Protein AF-0000000069215147 (afdb_homodimer)

Sequence (734 aa):
MSIIIPIVIAFDNHYAIPAGVSLYSMLACAKTKHHDKKLFYKIHCLVDNLSLENQRKLKETLAPFSAFASVDFLDISTPNLYTPSVEPSTIDKIHEAFLQLNIYAKTRFSKMVMCRLFLASLFPQYDKIIMFDADTLFLNDVSESFFIPLDSYYFGAAKDFASDKSPKHFQIAREKDPRQAFSLYEHYLNESDMQIIYESNYNAGFLVVNLKLWRADHLEERLLNLTHQKGQCVFYPEQDLLTLACYQKVLILPYIYNTHPFMANQKRFIPDKKEIVMLHFYFVGKPWVSPTALYSKEWHETLLKTPFYTEYSVKFLKQMTECLSLKDKQKTFEFLAPLLNPKTLLEYVFFRLNRIFKRLKEKFFNSMSIIIPIVIAFDNHYAIPAGVSLYSMLACAKTKHHDKKLFYKIHCLVDNLSLENQRKLKETLAPFSAFASVDFLDISTPNLYTPSVEPSTIDKIHEAFLQLNIYAKTRFSKMVMCRLFLASLFPQYDKIIMFDADTLFLNDVSESFFIPLDSYYFGAAKDFASDKSPKHFQIAREKDPRQAFSLYEHYLNESDMQIIYESNYNAGFLVVNLKLWRADHLEERLLNLTHQKGQCVFYPEQDLLTLACYQKVLILPYIYNTHPFMANQKRFIPDKKEIVMLHFYFVGKPWVSPTALYSKEWHETLLKTPFYTEYSVKFLKQMTECLSLKDKQKTFEFLAPLLNPKTLLEYVFFRLNRIFKRLKEKFFNS

Radius of gyration: 33.5 Å; Cα contacts (8 Å, |Δi|>4): 1150; chains: 2; bounding box: 56×97×84 Å

Solvent-accessible surface area (backbone atoms only — not comparable to full-atom values): 39046 Å² total; per-residue (Å²): 122,67,47,75,45,42,34,37,36,51,45,41,54,91,36,46,63,46,31,43,34,18,53,42,31,34,58,74,35,38,67,55,54,59,90,92,29,42,38,30,37,42,35,38,36,39,25,40,72,56,46,70,67,56,52,50,41,44,51,59,42,47,49,89,42,54,90,42,38,50,78,48,79,46,70,63,60,68,59,78,74,74,62,78,62,86,68,76,48,70,56,41,49,33,51,53,50,47,67,37,38,27,68,61,36,57,71,76,41,61,65,60,56,40,47,72,61,42,49,43,75,76,39,70,90,44,51,52,40,35,38,39,52,32,56,31,42,33,70,28,51,58,62,67,61,73,70,54,86,49,90,82,24,52,32,31,30,16,59,47,86,79,75,65,92,40,54,68,58,42,48,49,64,69,42,46,59,48,31,71,74,64,66,55,81,81,45,67,64,53,69,68,58,44,46,50,43,58,76,48,42,52,36,72,51,29,33,39,35,28,27,48,55,33,59,76,63,47,40,47,60,52,46,51,52,47,29,70,74,42,21,50,34,38,78,52,53,53,44,49,50,47,40,66,73,37,62,94,25,58,40,78,41,64,40,34,57,48,26,37,66,85,38,50,83,33,55,91,62,29,78,51,62,89,63,33,20,21,39,31,43,66,90,70,50,34,40,92,79,32,59,43,22,75,65,16,41,61,50,50,60,49,32,62,74,31,75,59,30,57,68,49,18,47,52,47,45,55,50,50,30,58,40,47,54,52,82,48,50,67,54,22,47,61,60,42,40,76,55,48,36,73,68,50,40,53,52,46,50,50,52,54,48,51,54,49,48,51,52,51,52,51,48,58,67,72,93,122,67,45,75,46,41,34,36,36,50,46,41,56,91,38,46,64,47,31,44,34,18,53,41,31,34,58,75,35,39,66,56,56,59,90,92,30,42,37,30,37,43,34,37,36,39,27,42,72,56,48,70,67,55,51,51,42,45,51,60,42,47,50,88,43,52,90,43,37,47,79,45,80,45,71,61,60,68,60,77,74,75,62,79,61,88,68,74,48,69,55,42,50,32,51,53,49,48,67,37,38,27,70,61,37,58,68,76,42,62,65,61,55,41,48,72,61,41,51,44,73,76,38,70,89,44,50,53,39,36,36,40,53,32,57,30,41,34,70,28,51,58,61,67,62,74,69,53,86,50,92,83,24,51,31,32,30,15,58,47,86,79,74,66,94,38,56,67,55,41,49,49,66,69,42,47,61,51,31,72,75,64,67,57,83,82,46,67,64,53,69,68,57,44,45,50,43,58,77,47,40,52,36,71,50,26,34,39,35,27,28,48,55,34,60,77,64,46,41,47,60,53,45,52,52,46,30,70,74,42,22,52,34,39,78,50,53,53,46,50,50,50,40,66,74,38,64,94,25,58,40,79,41,65,38,34,59,47,26,38,66,84,37,50,83,32,54,92,61,28,76,50,62,88,63,34,20,22,38,33,42,67,89,71,50,34,39,93,79,32,60,44,22,75,65,16,40,62,50,49,59,49,33,61,74,30,76,57,30,57,67,48,18,46,52,47,47,56,50,51,30,57,39,48,54,54,81,49,49,66,55,22,47,61,62,42,40,77,56,48,35,73,68,49,42,52,53,46,52,50,52,54,49,51,52,50,49,51,52,50,50,50,47,58,67,71,93

Foldseek 3Di:
DAAEAEEEEEDEQVLLLLLLLAVLQQLVQADQDDPHHGYAYEYEYEYAPHDPVSVVQSCQSCVVVVVRYDYDYDHLHDQPVPDPPPDGAPSRLLVVLLVLAAPLQVVVDDSRLSVLLCVCRVCVPDQKHKYAYSLKGFLHHPVVVLPPDQPQAQKEFAADPDQDPDLVRVQCVLCVVVCVVPVLPPQADDPVLSVLCNVRRTDVRIMIGRSNVCVVVVLSVVLSVVSNVRNHHDNSNNRSSCSSSRRPRYHHDQCLREPELVCLPPCVRPVDNSSRGMYGPPDDFRLLVQVLGRCVVVSLVSSCSTPCNVVSVVVVVVVVCVLCVCPPVVSVCVNCDVNCDPVNVVVVVVVVVVVVVVVVVVVVVVD/DEAEAEEEEEDEQVLLLLLLLAVLQQLVFADQDDVHHGYAYEYEYEYAPHDPVSVVQSCQSCVVVVVRYDYDYDHLHDQPVPDPPPDGALSRLLVVLLVLAAPLQVVVDDSRLSVLLCVCRVCVPDQKHKYAYSLKGFLHHPVVVLPPDQPQAQKEFAADPDQDPDLVRVQCVLCVVVCVVPVLPPQADDPVLSVLCNVRRTDVRIMIGRSNVCVVVVLSVVLSVVSNVRNHHDNSNNRSSCSSSRRPRYHHDQCLREPELVCLPPCVRPVDNSSRGMYGPPDDFRLLVQVLGRCVVVSLVSSCSTPCNVVSVVVVVVVVCVLCVCPPVVSVCVNCDVNCDPVNVVVVVVVVVVVVVVVVVVVVVVD

Nearest PDB structures (foldseek):
  6u4b-assembly1_A  TM=7.686E-01  e=2.993E-20  Klebsiella pneumoniae
  1ga8-assembly1_A  TM=7.598E-01  e=2.939E-15  Neisseria meningitidis
  1ss9-assembly1_A  TM=7.670E-01  e=1.634E-14  Neisseria meningitidis
  4wnh-assembly1_A  TM=6.311E-01  e=9.476E-13  Mus musculus
  6trt-assembly1_A  TM=6.792E-01  e=7.315E-11  Thermochaetoides thermophila DSM 1495

Organism: Helicobacter pylori (strain G27) (NCBI:txid563041)

Secondary structure (DSSP, 8-state):
-PEEEEEEEEEEGGGHHHHHHHHHHHHHH--SEETTEEEEEEEEEEEES--HHHHHHHHHHHGGGTTTEEEEEEE-SS---S---SSPPHHHHHHHHHHTS-HHHHHHS-GGGGGGGGHHHH-TT-S-EEEE-SSEEE-S--HHHHTS--TT-SEEEEEPS---SSHHHHHHHHHHHHHHHH---S----HHHHHHHHHT-EEEEEEEE-HHHHHHTTHHHHHHHHHHHHGGG-SSHHHHHHHHHTTT-EEE--GGGSB-GGGTT-TTT-S-GGG--EEE--SS--TTT-TTSTTHHHHHHHHTTSTTHHHHHHHHHHHHHHHTSSTTHHHHHHHHTTTS-HHHHHHHHHHHHHHHHHHHHHHHHH-/-PEEEEEEEEEEGGGHHHHHHHHHHHHHH--SEETTEEEEEEEEEEEES--HHHHHHHHHHHGGGTTTEEEEEEE-SS---S---SSPPHHHHHHHHHHTS-HHHHHHS-GGGGGGGGHHHH-TT-SEEEEE-SSEEE-S--HHHHTS--TT-SEEEEEPS---SSHHHHHHHHHHHHHHHH---S----HHHHHHHHHT-EEEEEEEEEHHHHHHTTHHHHHHHHHHHHGGG-SSHHHHHHHHHTTT-EEE--GGGSB-GGGTT-TTT-S-GGG--EEE--SS--TTT-TTSTTHHHHHHHHTTSTTHHHHHHHHHHHHHHHTSSTTHHHHHHHHTTTS-HHHHHHHHHHHHHHHHHHHHHHHHH-

pLDDT: mean 91.59, std 10.14, range [40.56, 98.94]

InterPro domains:
  IPR002495 Glycosyl transferase, family 8 [PF01501] (6-289)
  IPR029044 Nucleotide-diphospho-sugar transferases [G3DSA:3.90.550.10] (6-311)
  IPR029044 Nucleotide-diphospho-sugar transferases [SSF53448] (5-309)
  IPR050748 Glycosyltransferase 8 domain-containing [PTHR13778] (5-302)

Structure (mmCIF, N/CA/C/O backbone):
data_AF-0000000069215147-model_v1
#
loop_
_entity.id
_entity.type
_entity.pdbx_description
1 polymer Lipopolysaccharide1,2-glycosyltransferase
#
loop_
_atom_site.group_PDB
_atom_site.id
_atom_site.type_symbol
_atom_site.label_atom_id
_atom_site.label_alt_id
_atom_site.label_comp_id
_atom_site.label_asym_id
_atom_site.label_entity_id
_atom_site.label_seq_id
_atom_site.pdbx_PDB_ins_code
_atom_site.Cartn_x
_atom_site.Cartn_y
_atom_site.Cartn_z
_atom_site.occupancy
_atom_site.B_iso_or_equiv
_atom_site.auth_seq_id
_atom_site.auth_comp_id
_atom_site.auth_asym_id
_atom_site.auth_atom_id
_atom_site.pdbx_PDB_model_num
ATOM 1 N N . MET A 1 1 ? 28.188 -23.359 -29.453 1 74.06 1 MET A N 1
ATOM 2 C CA . MET A 1 1 ? 26.766 -23.422 -29.75 1 74.06 1 MET A CA 1
ATOM 3 C C . MET A 1 1 ? 25.938 -23.328 -28.484 1 74.06 1 MET A C 1
ATOM 5 O O . MET A 1 1 ? 26.281 -23.891 -27.453 1 74.06 1 MET A O 1
ATOM 9 N N . SER A 1 2 ? 25 -22.438 -28.344 1 89.69 2 SER A N 1
ATOM 10 C CA . SER A 1 2 ? 24.203 -22.188 -27.141 1 89.69 2 SER A CA 1
ATOM 11 C C . SER A 1 2 ? 23.094 -23.234 -27 1 89.69 2 SER A C 1
ATOM 13 O O . SER A 1 2 ? 22.578 -23.75 -28 1 89.69 2 SER A O 1
ATOM 15 N N . ILE A 1 3 ? 22.969 -23.781 -25.844 1 97.12 3 ILE A N 1
ATOM 16 C CA . ILE A 1 3 ? 21.859 -24.656 -25.531 1 97.12 3 ILE A CA 1
ATOM 17 C C . ILE A 1 3 ? 20.594 -23.828 -25.312 1 97.12 3 ILE A C 1
ATOM 19 O O . ILE A 1 3 ? 20.578 -22.875 -24.531 1 97.12 3 ILE A O 1
ATOM 23 N N . ILE A 1 4 ? 19.562 -24.203 -26.078 1 98.31 4 ILE A N 1
ATOM 24 C CA . ILE A 1 4 ? 18.281 -23.516 -25.953 1 98.31 4 ILE A CA 1
ATOM 25 C C . ILE A 1 4 ? 17.422 -24.188 -24.891 1 98.31 4 ILE A C 1
ATOM 27 O O . ILE A 1 4 ? 17.25 -25.406 -24.906 1 98.31 4 ILE A O 1
ATOM 31 N N . ILE A 1 5 ? 16.984 -23.438 -23.938 1 98.69 5 ILE A N 1
ATOM 32 C CA . ILE A 1 5 ? 16.016 -23.906 -22.938 1 98.69 5 ILE A CA 1
ATOM 33 C C . ILE A 1 5 ? 14.656 -23.281 -23.203 1 98.69 5 ILE A C 1
ATOM 35 O O . ILE A 1 5 ? 14.43 -22.094 -22.906 1 98.69 5 ILE A O 1
ATOM 39 N N . PRO A 1 6 ? 13.75 -24.047 -23.828 1 98.81 6 PRO A N 1
ATOM 40 C CA . PRO A 1 6 ? 12.406 -23.516 -24.062 1 98.81 6 PRO A CA 1
ATOM 41 C C . PRO A 1 6 ? 11.555 -23.484 -22.797 1 98.81 6 PRO A C 1
ATOM 43 O O . PRO A 1 6 ? 11.523 -24.453 -22.047 1 98.81 6 PRO A O 1
ATOM 46 N N . ILE A 1 7 ? 10.93 -22.359 -22.578 1 98.81 7 ILE A N 1
ATOM 47 C CA . ILE A 1 7 ? 10.062 -22.125 -21.422 1 98.81 7 ILE A CA 1
ATOM 48 C C . ILE A 1 7 ? 8.656 -21.766 -21.906 1 98.81 7 ILE A C 1
ATOM 50 O O . ILE A 1 7 ? 8.5 -20.953 -22.828 1 98.81 7 ILE A O 1
ATOM 54 N N . VAL A 1 8 ? 7.656 -22.375 -21.297 1 98.5 8 VAL A N 1
ATOM 55 C CA . VAL A 1 8 ? 6.281 -22.031 -21.641 1 98.5 8 VAL A CA 1
ATOM 56 C C . VAL A 1 8 ? 5.531 -21.594 -20.391 1 98.5 8 VAL A C 1
ATOM 58 O O . VAL A 1 8 ? 5.676 -22.203 -19.328 1 98.5 8 VAL A O 1
ATOM 61 N N . ILE A 1 9 ? 4.809 -20.578 -20.531 1 98 9 ILE A N 1
ATOM 62 C CA . ILE A 1 9 ? 3.924 -20.062 -19.5 1 98 9 ILE A CA 1
ATOM 63 C C . ILE A 1 9 ? 2.588 -19.656 -20.125 1 98 9 ILE A C 1
ATOM 65 O O . ILE A 1 9 ? 2.551 -19.078 -21.203 1 98 9 ILE A O 1
ATOM 69 N N . ALA A 1 10 ? 1.476 -20.062 -19.5 1 96.44 10 ALA A N 1
ATOM 70 C CA . ALA A 1 10 ? 0.139 -19.766 -20 1 96.44 10 ALA A CA 1
ATOM 71 C C . ALA A 1 10 ? -0.633 -18.875 -19.031 1 96.44 10 ALA A C 1
ATOM 73 O O . ALA A 1 10 ? -0.659 -19.141 -17.828 1 96.44 10 ALA A O 1
ATOM 74 N N . PHE A 1 11 ? -1.229 -17.812 -19.594 1 95.12 11 PHE A N 1
ATOM 75 C CA . PHE A 1 11 ? -1.973 -16.906 -18.719 1 95.12 11 PHE A CA 1
ATOM 76 C C . PHE A 1 11 ? -2.873 -15.992 -19.547 1 95.12 11 PHE A C 1
ATOM 78 O O . PHE A 1 11 ? -2.672 -15.844 -20.75 1 95.12 11 PHE A O 1
ATOM 85 N N . ASP A 1 12 ? -3.881 -15.461 -18.891 1 92.75 12 ASP A N 1
ATOM 86 C CA . ASP A 1 12 ? -4.742 -14.477 -19.531 1 92.75 12 ASP A CA 1
ATOM 87 C C . ASP A 1 12 ? -4.375 -13.062 -19.094 1 92.75 12 ASP A C 1
ATOM 89 O O . ASP A 1 12 ? -3.361 -12.852 -18.438 1 92.75 12 ASP A O 1
ATOM 93 N N . ASN A 1 13 ? -5.203 -12.125 -19.516 1 94 13 ASN A N 1
ATOM 94 C CA . ASN A 1 13 ? -4.902 -10.719 -19.297 1 94 13 ASN A CA 1
ATOM 95 C C . ASN A 1 13 ? -4.875 -10.375 -17.812 1 94 13 ASN A C 1
ATOM 97 O O . ASN A 1 13 ? -4.129 -9.492 -17.391 1 94 13 ASN A O 1
ATOM 101 N N . HIS A 1 14 ? -5.594 -11.055 -17 1 92.44 14 HIS A N 1
ATOM 102 C CA . HIS A 1 14 ? -5.711 -10.781 -15.562 1 92.44 14 HIS A CA 1
ATOM 103 C C . HIS A 1 14 ? -4.465 -11.234 -14.812 1 92.44 14 HIS A C 1
ATOM 105 O O . HIS A 1 14 ? -4.246 -10.828 -13.664 1 92.44 14 HIS A O 1
ATOM 111 N N . TYR A 1 15 ? -3.646 -12.023 -15.477 1 95.12 15 TYR A N 1
ATOM 112 C CA . TYR A 1 15 ? -2.463 -12.562 -14.82 1 95.12 15 TYR A CA 1
ATOM 113 C C . TYR A 1 15 ? -1.189 -12.008 -15.453 1 95.12 15 TYR A C 1
ATOM 115 O O . TYR A 1 15 ? -0.107 -12.57 -15.273 1 95.12 15 TYR A O 1
ATOM 123 N N . ALA A 1 16 ? -1.354 -10.914 -16.172 1 97.5 16 ALA A N 1
ATOM 124 C CA . ALA A 1 16 ? -0.185 -10.328 -16.812 1 97.5 16 ALA A CA 1
ATOM 125 C C . ALA A 1 16 ? 0.857 -9.898 -15.789 1 97.5 16 ALA A C 1
ATOM 127 O O . ALA A 1 16 ? 2.053 -10.148 -15.969 1 97.5 16 ALA A O 1
ATOM 128 N N . ILE A 1 17 ? 0.405 -9.32 -14.695 1 98.25 17 ILE A N 1
ATOM 129 C CA . ILE A 1 17 ? 1.321 -8.805 -13.688 1 98.25 17 ILE A CA 1
ATOM 130 C C . ILE A 1 17 ? 2.008 -9.969 -12.977 1 98.25 17 ILE A C 1
ATOM 132 O O . ILE A 1 17 ? 3.238 -10.039 -12.93 1 98.25 17 ILE A O 1
ATOM 136 N N . PRO A 1 18 ? 1.259 -10.969 -12.461 1 98.12 18 PRO A N 1
ATOM 137 C CA . PRO A 1 18 ? 1.933 -12.125 -11.867 1 98.12 18 PRO A CA 1
ATOM 138 C C . PRO A 1 18 ? 2.887 -12.812 -12.844 1 98.12 18 PRO A C 1
ATOM 140 O O . PRO A 1 18 ? 3.973 -13.242 -12.453 1 98.12 18 PRO A O 1
ATOM 143 N N . ALA A 1 19 ? 2.514 -12.898 -14.094 1 98.5 19 ALA A N 1
ATOM 144 C CA . ALA A 1 19 ? 3.379 -13.508 -15.094 1 98.5 19 ALA A CA 1
ATOM 145 C C . ALA A 1 19 ? 4.676 -12.727 -15.258 1 98.5 19 ALA A C 1
ATOM 147 O O . ALA A 1 19 ? 5.754 -13.312 -15.375 1 98.5 19 ALA A O 1
ATOM 148 N N . GLY A 1 20 ? 4.535 -11.43 -15.312 1 98.75 20 GLY A N 1
ATOM 149 C CA . GLY A 1 20 ? 5.719 -10.586 -15.398 1 98.75 20 GLY A CA 1
ATOM 150 C C . GLY A 1 20 ? 6.68 -10.797 -14.242 1 98.75 20 GLY A C 1
ATOM 151 O O . GLY A 1 20 ? 7.891 -10.906 -14.445 1 98.75 20 GLY A O 1
ATOM 152 N N . VAL A 1 21 ? 6.133 -10.852 -13.047 1 98.88 21 VAL A N 1
ATOM 153 C CA . VAL A 1 21 ? 6.941 -11.055 -11.852 1 98.88 21 VAL A CA 1
ATOM 154 C C . VAL A 1 21 ? 7.605 -12.43 -11.906 1 98.88 21 VAL A C 1
ATOM 156 O O . VAL A 1 21 ? 8.789 -12.57 -11.586 1 98.88 21 VAL A O 1
ATOM 159 N N . SER A 1 22 ? 6.863 -13.406 -12.312 1 98.88 22 SER A N 1
ATOM 160 C CA . SER A 1 22 ? 7.375 -14.773 -12.422 1 98.88 22 SER A CA 1
ATOM 161 C C . SER A 1 22 ? 8.539 -14.844 -13.406 1 98.88 22 SER A C 1
ATOM 163 O O . SER A 1 22 ? 9.617 -15.336 -13.07 1 98.88 22 SER A O 1
ATOM 165 N N . LEU A 1 23 ? 8.352 -14.328 -14.57 1 98.94 23 LEU A N 1
ATOM 166 C CA . LEU A 1 23 ? 9.359 -14.398 -15.617 1 98.94 23 LEU A CA 1
ATOM 167 C C . LEU A 1 23 ? 10.594 -13.586 -15.242 1 98.94 23 LEU A C 1
ATOM 169 O O . LEU A 1 23 ? 11.727 -14.023 -15.469 1 98.94 23 LEU A O 1
ATOM 173 N N . TYR A 1 24 ? 10.383 -12.414 -14.664 1 98.94 24 TYR A N 1
ATOM 174 C CA . TYR A 1 24 ? 11.516 -11.602 -14.242 1 98.94 24 TYR A CA 1
ATOM 175 C C . TYR A 1 24 ? 12.367 -12.336 -13.219 1 98.94 24 TYR A C 1
ATOM 177 O O . TYR A 1 24 ? 13.586 -12.391 -13.336 1 98.94 24 TYR A O 1
ATOM 185 N N . SER A 1 25 ? 11.703 -12.844 -12.195 1 98.88 25 SER A N 1
ATOM 186 C CA . SER A 1 25 ? 12.438 -13.547 -11.148 1 98.88 25 SER A CA 1
ATOM 187 C C . SER A 1 25 ? 13.148 -14.781 -11.703 1 98.88 25 SER A C 1
ATOM 189 O O . SER A 1 25 ? 14.273 -15.094 -11.305 1 98.88 25 SER A O 1
ATOM 191 N N . MET A 1 26 ? 12.523 -15.477 -12.633 1 98.94 26 MET A N 1
ATOM 192 C CA . MET A 1 26 ? 13.133 -16.656 -13.25 1 98.94 26 MET A CA 1
ATOM 193 C C . MET A 1 26 ? 14.438 -16.297 -13.945 1 98.94 26 MET A C 1
ATOM 195 O O . MET A 1 26 ? 15.469 -16.922 -13.711 1 98.94 26 MET A O 1
ATOM 199 N N . LEU A 1 27 ? 14.406 -15.266 -14.742 1 98.88 27 LEU A N 1
ATOM 200 C CA . LEU A 1 27 ? 15.578 -14.883 -15.523 1 98.88 27 LEU A CA 1
ATOM 201 C C . LEU A 1 27 ? 16.641 -14.25 -14.633 1 98.88 27 LEU A C 1
ATOM 203 O O . LEU A 1 27 ? 17.844 -14.43 -14.875 1 98.88 27 LEU A O 1
ATOM 207 N N . ALA A 1 28 ? 16.188 -13.531 -13.594 1 98.69 28 ALA A N 1
ATOM 208 C CA . ALA A 1 28 ? 17.141 -12.922 -12.664 1 98.69 28 ALA A CA 1
ATOM 209 C C . ALA A 1 28 ? 17.953 -13.984 -11.922 1 98.69 28 ALA A C 1
ATOM 211 O O . ALA A 1 28 ? 19.094 -13.758 -11.555 1 98.69 28 ALA A O 1
ATOM 212 N N . CYS A 1 29 ? 17.375 -15.141 -11.75 1 98.56 29 CYS A N 1
ATOM 213 C CA . CYS A 1 29 ? 18.016 -16.219 -11.008 1 98.56 29 CYS A CA 1
ATOM 214 C C . CYS A 1 29 ? 18.688 -17.203 -11.953 1 98.56 29 CYS A C 1
ATOM 216 O O . CYS A 1 29 ? 19.422 -18.094 -11.516 1 98.56 29 CYS A O 1
ATOM 218 N N . ALA A 1 30 ? 18.469 -17.094 -13.258 1 98.06 30 ALA A N 1
ATOM 219 C CA . ALA A 1 30 ? 18.844 -18.109 -14.227 1 98.06 30 ALA A CA 1
ATOM 220 C C . ALA A 1 30 ? 20.344 -18.094 -14.492 1 98.06 30 ALA A C 1
ATOM 222 O O . ALA A 1 30 ? 20.938 -17.016 -14.625 1 98.06 30 ALA A O 1
ATOM 223 N N . LYS A 1 31 ? 20.906 -19.219 -14.578 1 97.88 31 LYS A N 1
ATOM 224 C CA . LYS A 1 31 ? 22.297 -19.344 -15.039 1 97.88 31 LYS A CA 1
ATOM 225 C C . LYS A 1 31 ? 22.375 -19.125 -16.547 1 97.88 31 LYS A C 1
ATOM 227 O O . LYS A 1 31 ? 21.453 -19.469 -17.281 1 97.88 31 LYS A O 1
ATOM 232 N N . THR A 1 32 ? 23.531 -18.625 -16.984 1 97.19 32 THR A N 1
ATOM 233 C CA . THR A 1 32 ? 23.688 -18.344 -18.406 1 97.19 32 THR A CA 1
ATOM 234 C C . THR A 1 32 ? 24.656 -19.344 -19.047 1 97.19 32 THR A C 1
ATOM 236 O O . THR A 1 32 ? 24.906 -19.297 -20.25 1 97.19 32 THR A O 1
ATOM 239 N N . LYS A 1 33 ? 25.25 -20.203 -18.25 1 96.12 33 LYS A N 1
ATOM 240 C CA . LYS A 1 33 ? 26.156 -21.234 -18.75 1 96.12 33 LYS A CA 1
ATOM 241 C C . LYS A 1 33 ? 25.891 -22.562 -18.047 1 96.12 33 LYS A C 1
ATOM 243 O O . LYS A 1 33 ? 25.453 -22.578 -16.891 1 96.12 33 LYS A O 1
ATOM 248 N N . HIS A 1 34 ? 25.922 -23.578 -18.625 1 95.75 34 HIS A N 1
ATOM 249 C CA . HIS A 1 34 ? 25.953 -24.953 -18.125 1 95.75 34 HIS A CA 1
ATOM 250 C C . HIS A 1 34 ? 27.188 -25.688 -18.609 1 95.75 34 HIS A C 1
ATOM 252 O O . HIS A 1 34 ? 27.297 -26.016 -19.797 1 95.75 34 HIS A O 1
ATOM 258 N N . HIS A 1 35 ? 28.094 -25.859 -17.594 1 92.19 35 HIS A N 1
ATOM 259 C CA . HIS A 1 35 ? 29.438 -26.312 -17.938 1 92.19 35 HIS A CA 1
ATOM 260 C C . HIS A 1 35 ? 30.094 -25.359 -18.922 1 92.19 35 HIS A C 1
ATOM 262 O O . HIS A 1 35 ? 30.297 -24.188 -18.625 1 92.19 35 HIS A O 1
ATOM 268 N N . ASP A 1 36 ? 30.328 -25.719 -20.172 1 90.31 36 ASP A N 1
ATOM 269 C CA . ASP A 1 36 ? 31.062 -24.875 -21.094 1 90.31 36 ASP A CA 1
ATOM 270 C C . ASP A 1 36 ? 30.156 -24.406 -22.234 1 90.31 36 ASP A C 1
ATOM 272 O O . ASP A 1 36 ? 30.641 -23.875 -23.234 1 90.31 36 ASP A O 1
ATOM 276 N N . LYS A 1 37 ? 28.922 -24.5 -21.969 1 96 37 LYS A N 1
ATOM 277 C CA . LYS A 1 37 ? 28 -24.094 -23.016 1 96 37 LYS A CA 1
ATOM 278 C C . LYS A 1 37 ? 27.094 -22.953 -22.562 1 96 37 LYS A C 1
ATOM 280 O O . LYS A 1 37 ? 26.609 -22.969 -21.422 1 96 37 LYS A O 1
ATOM 285 N N . LYS A 1 38 ? 26.938 -22 -23.391 1 97.12 38 LYS A N 1
ATOM 286 C CA . LYS A 1 38 ? 26.031 -20.891 -23.109 1 97.12 38 LYS A CA 1
ATOM 287 C C . LYS A 1 38 ? 24.578 -21.344 -23.156 1 97.12 38 LYS A C 1
ATOM 289 O O . LYS A 1 38 ? 24.219 -22.234 -23.938 1 97.12 38 LYS A O 1
ATOM 294 N N . LEU A 1 39 ? 23.797 -20.719 -22.281 1 98.38 39 LEU A N 1
ATOM 295 C CA . LEU A 1 39 ? 22.375 -21.031 -22.234 1 98.38 39 LEU A CA 1
ATOM 296 C C . LEU A 1 39 ? 21.562 -19.875 -22.797 1 98.38 39 LEU A C 1
ATOM 298 O O . LEU A 1 39 ? 21.922 -18.703 -22.625 1 98.38 39 LEU A O 1
ATOM 302 N N . PHE A 1 40 ? 20.516 -20.219 -23.516 1 98.62 40 PHE A N 1
ATOM 303 C CA . PHE A 1 40 ? 19.562 -19.25 -24.047 1 98.62 40 PHE A CA 1
ATOM 304 C C . PHE A 1 40 ? 18.125 -19.672 -23.734 1 98.62 40 PHE A C 1
ATOM 306 O O . PHE A 1 40 ? 17.703 -20.766 -24.109 1 98.62 40 PHE A O 1
ATOM 313 N N . TYR A 1 41 ? 17.422 -18.781 -23.062 1 98.81 41 TYR A N 1
ATOM 314 C CA . TYR A 1 41 ? 16.047 -19.078 -22.656 1 98.81 41 TYR A CA 1
ATOM 315 C C . TYR A 1 41 ? 15.047 -18.562 -23.672 1 98.81 41 TYR A C 1
ATOM 317 O O . TYR A 1 41 ? 14.914 -17.344 -23.859 1 98.81 41 TYR A O 1
ATOM 325 N N . LYS A 1 42 ? 14.359 -19.484 -24.375 1 98.75 42 LYS A N 1
ATOM 326 C CA . LYS A 1 42 ? 13.289 -19.125 -25.297 1 98.75 42 LYS A CA 1
ATOM 327 C C . LYS A 1 42 ? 11.93 -19.203 -24.609 1 98.75 42 LYS A C 1
ATOM 329 O O . LYS A 1 42 ? 11.375 -20.297 -24.453 1 98.75 42 LYS A O 1
ATOM 334 N N . ILE A 1 43 ? 11.375 -18.047 -24.359 1 98.81 43 ILE A N 1
ATOM 335 C CA . ILE A 1 43 ? 10.141 -17.984 -23.578 1 98.81 43 ILE A CA 1
ATOM 336 C C . ILE A 1 43 ? 8.945 -17.891 -24.516 1 98.81 43 ILE A C 1
ATOM 338 O O . ILE A 1 43 ? 8.898 -17.031 -25.391 1 98.81 43 ILE A O 1
ATOM 342 N N . HIS A 1 44 ? 8.055 -18.797 -24.344 1 98.5 44 HIS A N 1
ATOM 343 C CA . HIS A 1 44 ? 6.793 -18.812 -25.078 1 98.5 44 HIS A CA 1
ATOM 344 C C . HIS A 1 44 ? 5.613 -18.531 -24.156 1 98.5 44 HIS A C 1
ATOM 346 O O . HIS A 1 44 ? 5.277 -19.359 -23.297 1 98.5 44 HIS A O 1
ATOM 352 N N . CYS A 1 45 ? 4.961 -17.391 -24.391 1 98.12 45 CYS A N 1
ATOM 353 C CA . CYS A 1 45 ? 3.756 -17.062 -23.641 1 98.12 45 CYS A CA 1
ATOM 354 C C . CYS A 1 45 ? 2.504 -17.469 -24.406 1 98.12 45 CYS A C 1
ATOM 356 O O . CYS A 1 45 ? 2.203 -16.906 -25.453 1 98.12 45 CYS A O 1
ATOM 358 N N . LEU A 1 46 ? 1.854 -18.5 -23.922 1 96.81 46 LEU A N 1
ATOM 359 C CA . LEU A 1 46 ? 0.514 -18.797 -24.422 1 96.81 46 LEU A CA 1
ATOM 360 C C . LEU A 1 46 ? -0.518 -17.875 -23.781 1 96.81 46 LEU A C 1
ATOM 362 O O . LEU A 1 46 ? -0.708 -17.891 -22.562 1 96.81 46 LEU A O 1
ATOM 366 N N . VAL A 1 47 ? -1.199 -17.078 -24.609 1 95.81 47 VAL A N 1
ATOM 367 C CA . VAL A 1 47 ? -2.029 -16.031 -24.016 1 95.81 47 VAL A CA 1
ATOM 368 C C . VAL A 1 47 ? -3.443 -16.125 -24.594 1 95.81 47 VAL A C 1
ATOM 370 O O . VAL A 1 47 ? -3.666 -16.734 -25.625 1 95.81 47 VAL A O 1
ATOM 373 N N . ASP A 1 48 ? -4.375 -15.617 -23.828 1 91.81 48 ASP A N 1
ATOM 374 C CA . ASP A 1 48 ? -5.773 -15.469 -24.203 1 91.81 48 ASP A CA 1
ATOM 375 C C . ASP A 1 48 ? -6.188 -14 -24.203 1 91.81 48 ASP A C 1
ATOM 377 O O . ASP A 1 48 ? -6.559 -13.453 -23.172 1 91.81 48 ASP A O 1
ATOM 381 N N . ASN A 1 49 ? -6.195 -13.359 -25.375 1 89.69 49 ASN A N 1
ATOM 382 C CA . ASN A 1 49 ? -6.594 -11.969 -25.562 1 89.69 49 ASN A CA 1
ATOM 383 C C . ASN A 1 49 ? -5.793 -11.031 -24.672 1 89.69 49 ASN A C 1
ATOM 385 O O . ASN A 1 49 ? -6.371 -10.234 -23.922 1 89.69 49 ASN A O 1
ATOM 389 N N . LEU A 1 50 ? -4.508 -11.188 -24.75 1 94.94 50 LEU A N 1
ATOM 390 C CA . LEU A 1 50 ? -3.621 -10.289 -24 1 94.94 50 LEU A CA 1
ATOM 391 C C . LEU A 1 50 ? -3.568 -8.922 -24.672 1 94.94 50 LEU A C 1
ATOM 393 O O . LEU A 1 50 ? -3.34 -8.812 -25.875 1 94.94 50 LEU A O 1
ATOM 397 N N . SER A 1 51 ? -3.801 -7.891 -23.906 1 96.56 51 SER A N 1
ATOM 398 C CA . SER A 1 51 ? -3.807 -6.539 -24.469 1 96.56 51 SER A CA 1
ATOM 399 C C . SER A 1 51 ? -2.432 -6.156 -25 1 96.56 51 SER A C 1
ATOM 401 O O . SER A 1 51 ? -1.414 -6.688 -24.547 1 96.56 51 SER A O 1
ATOM 403 N N . LEU A 1 52 ? -2.441 -5.273 -25.953 1 96.94 52 LEU A N 1
ATOM 404 C CA . LEU A 1 52 ? -1.191 -4.77 -26.516 1 96.94 52 LEU A CA 1
ATOM 405 C C . LEU A 1 52 ? -0.347 -4.094 -25.438 1 96.94 52 LEU A C 1
ATOM 407 O O . LEU A 1 52 ? 0.88 -4.211 -25.453 1 96.94 52 LEU A O 1
ATOM 411 N N . GLU A 1 53 ? -0.979 -3.451 -24.562 1 97.56 53 GLU A N 1
ATOM 412 C CA . GLU A 1 53 ? -0.282 -2.787 -23.453 1 97.56 53 GLU A CA 1
ATOM 413 C C . GLU A 1 53 ? 0.446 -3.797 -22.578 1 97.56 53 GLU A C 1
ATOM 415 O O . GLU A 1 53 ? 1.615 -3.604 -22.234 1 97.56 53 GLU A O 1
ATOM 420 N N . ASN A 1 54 ? -0.229 -4.82 -22.234 1 97.88 54 ASN A N 1
ATOM 421 C CA . ASN A 1 54 ? 0.388 -5.836 -21.391 1 97.88 54 ASN A CA 1
ATOM 422 C C . ASN A 1 54 ? 1.504 -6.574 -22.125 1 97.88 54 ASN A C 1
ATOM 424 O O . ASN A 1 54 ? 2.506 -6.957 -21.516 1 97.88 54 ASN A O 1
ATOM 428 N N . GLN A 1 55 ? 1.324 -6.797 -23.422 1 98 55 GLN A N 1
ATOM 429 C CA . GLN A 1 55 ? 2.396 -7.379 -24.219 1 98 55 GLN A CA 1
ATOM 430 C C . GLN A 1 55 ? 3.643 -6.5 -24.188 1 98 55 GLN A C 1
ATOM 432 O O . GLN A 1 55 ? 4.754 -6.992 -24 1 98 55 GLN A O 1
ATOM 437 N N . ARG A 1 56 ? 3.412 -5.25 -24.406 1 98.19 56 ARG A N 1
ATOM 438 C CA . ARG A 1 56 ? 4.52 -4.297 -24.391 1 98.19 56 ARG A CA 1
ATOM 439 C C . ARG A 1 56 ? 5.207 -4.301 -23.031 1 98.19 56 ARG A C 1
ATOM 441 O O . ARG A 1 56 ? 6.438 -4.348 -22.953 1 98.19 56 ARG A O 1
ATOM 448 N N . LYS A 1 57 ? 4.453 -4.281 -21.953 1 98.38 57 LYS A N 1
ATOM 449 C CA . LYS A 1 57 ? 5.012 -4.254 -20.609 1 98.38 57 LYS A CA 1
ATOM 450 C C . LYS A 1 57 ? 5.785 -5.535 -20.312 1 98.38 57 LYS A C 1
ATOM 452 O O . LYS A 1 57 ? 6.816 -5.5 -19.625 1 98.38 57 LYS A O 1
ATOM 457 N N . LEU A 1 58 ? 5.301 -6.633 -20.781 1 98.69 58 LEU A N 1
ATOM 458 C CA . LEU A 1 58 ? 6.004 -7.895 -20.578 1 98.69 58 LEU A CA 1
ATOM 459 C C . LEU A 1 58 ? 7.324 -7.91 -21.344 1 98.69 58 LEU A C 1
ATOM 461 O O . LEU A 1 58 ? 8.344 -8.375 -20.828 1 98.69 58 LEU A O 1
ATOM 465 N N . LYS A 1 59 ? 7.293 -7.391 -22.562 1 98.62 59 LYS A N 1
ATOM 466 C CA . LYS A 1 59 ? 8.539 -7.273 -23.328 1 98.62 59 LYS A CA 1
ATOM 467 C C . LYS A 1 59 ? 9.539 -6.371 -22.609 1 98.62 59 LYS A C 1
ATOM 469 O O . LYS A 1 59 ? 10.719 -6.699 -22.516 1 98.62 59 LYS A O 1
ATOM 474 N N . GLU A 1 60 ? 9.062 -5.293 -22.094 1 98.62 60 GLU A N 1
ATOM 475 C CA . GLU A 1 60 ? 9.914 -4.379 -21.344 1 98.62 60 GLU A CA 1
ATOM 476 C C . GLU A 1 60 ? 10.438 -5.035 -20.078 1 98.62 60 GLU A C 1
ATOM 478 O O . GLU A 1 60 ? 11.578 -4.793 -19.672 1 98.62 60 GLU A O 1
ATOM 483 N N . THR A 1 61 ? 9.617 -5.824 -19.453 1 98.69 61 THR A N 1
ATOM 484 C CA . THR A 1 61 ? 10 -6.551 -18.25 1 98.69 61 THR A CA 1
ATOM 485 C C . THR A 1 61 ? 11.211 -7.445 -18.516 1 98.69 61 THR A C 1
ATOM 487 O O . THR A 1 61 ? 12.094 -7.566 -17.656 1 98.69 61 THR A O 1
ATOM 490 N N . LEU A 1 62 ? 11.297 -8 -19.672 1 98.69 62 LEU A N 1
ATOM 491 C CA . LEU A 1 62 ? 12.305 -9.016 -19.953 1 98.69 62 LEU A CA 1
ATOM 492 C C . LEU A 1 62 ? 13.469 -8.422 -20.75 1 98.69 62 LEU A C 1
ATOM 494 O O . LEU A 1 62 ? 14.484 -9.086 -20.953 1 98.69 62 LEU A O 1
ATOM 498 N N . ALA A 1 63 ? 13.406 -7.164 -21.094 1 98.5 63 ALA A N 1
ATOM 499 C CA . ALA A 1 63 ? 14.398 -6.477 -21.922 1 98.5 63 ALA A CA 1
ATOM 500 C C . ALA A 1 63 ? 15.781 -6.547 -21.297 1 98.5 63 ALA A C 1
ATOM 502 O O . ALA A 1 63 ? 16.781 -6.719 -22 1 98.5 63 ALA A O 1
ATOM 503 N N . PRO A 1 64 ? 15.891 -6.426 -19.969 1 98.5 64 PRO A N 1
ATOM 504 C CA . PRO A 1 64 ? 17.219 -6.465 -19.359 1 98.5 64 PRO A CA 1
ATOM 505 C C . PRO A 1 64 ? 17.938 -7.793 -19.594 1 98.5 64 PRO A C 1
ATOM 507 O O . PRO A 1 64 ? 19.156 -7.887 -19.406 1 98.5 64 PRO A O 1
ATOM 510 N N . PHE A 1 65 ? 17.203 -8.773 -20.031 1 98.69 65 PHE A N 1
ATOM 511 C CA . PHE A 1 65 ? 17.766 -10.109 -20.172 1 98.69 65 PHE A CA 1
ATOM 512 C C . PHE A 1 65 ? 17.906 -10.484 -21.641 1 98.69 65 PHE A C 1
ATOM 514 O O . PHE A 1 65 ? 18.078 -11.664 -21.969 1 98.69 65 PHE A O 1
ATOM 521 N N . SER A 1 66 ? 17.859 -9.57 -22.5 1 98.19 66 SER A N 1
ATOM 522 C CA . SER A 1 66 ? 17.812 -9.812 -23.938 1 98.19 66 SER A CA 1
ATOM 523 C C . SER A 1 66 ? 19.078 -10.5 -24.422 1 98.19 66 SER A C 1
ATOM 525 O O . SER A 1 66 ? 19.094 -11.102 -25.5 1 98.19 66 SER A O 1
ATOM 527 N N . ALA A 1 67 ? 20.156 -10.484 -23.672 1 97.94 67 ALA A N 1
ATOM 528 C CA . ALA A 1 67 ? 21.406 -11.133 -24.047 1 97.94 67 ALA A CA 1
ATOM 529 C C . ALA A 1 67 ? 21.266 -12.648 -24.047 1 97.94 67 ALA A C 1
ATOM 531 O O . ALA A 1 67 ? 21.984 -13.344 -24.781 1 97.94 67 ALA A O 1
ATOM 532 N N . PHE A 1 68 ? 20.312 -13.141 -23.234 1 98.38 68 PHE A N 1
ATOM 533 C CA . PHE A 1 68 ? 20.25 -14.602 -23.156 1 98.38 68 PHE A CA 1
ATOM 534 C C . PHE A 1 68 ? 18.797 -15.07 -23.078 1 98.38 68 PHE A C 1
ATOM 536 O O . PHE A 1 68 ? 18.531 -16.203 -22.672 1 98.38 68 PHE A O 1
ATOM 543 N N . ALA A 1 69 ? 17.812 -14.195 -23.422 1 98.62 69 ALA A N 1
ATOM 544 C CA . ALA A 1 69 ? 16.422 -14.617 -23.406 1 98.62 69 ALA A CA 1
ATOM 545 C C . ALA A 1 69 ? 15.609 -13.883 -24.484 1 98.62 69 ALA A C 1
ATOM 547 O O . ALA A 1 69 ? 15.961 -12.766 -24.859 1 98.62 69 ALA A O 1
ATOM 548 N N . SER A 1 70 ? 14.633 -14.516 -24.969 1 98.5 70 SER A N 1
ATOM 549 C CA . SER A 1 70 ? 13.633 -13.914 -25.844 1 98.5 70 SER A CA 1
ATOM 550 C C . SER A 1 70 ? 12.227 -14.359 -25.469 1 98.5 70 SER A C 1
ATOM 552 O O . SER A 1 70 ? 12.055 -15.352 -24.75 1 98.5 70 SER A O 1
ATOM 554 N N . VAL A 1 71 ? 11.266 -13.555 -25.906 1 98.56 71 VAL A N 1
ATOM 555 C CA . VAL A 1 71 ? 9.891 -13.867 -25.562 1 98.56 71 VAL A CA 1
ATOM 556 C C . VAL A 1 71 ? 9 -13.75 -26.797 1 98.56 71 VAL A C 1
ATOM 558 O O . VAL A 1 71 ? 9.172 -12.836 -27.609 1 98.56 71 VAL A O 1
ATOM 561 N N . ASP A 1 72 ? 8.188 -14.719 -26.969 1 97 72 ASP A N 1
ATOM 562 C CA . ASP A 1 72 ? 7.152 -14.719 -27.984 1 97 72 ASP A CA 1
ATOM 563 C C . ASP A 1 72 ? 5.777 -14.977 -27.375 1 97 72 ASP A C 1
ATOM 565 O O . ASP A 1 72 ? 5.664 -15.625 -26.344 1 97 72 ASP A O 1
ATOM 569 N N . PHE A 1 73 ? 4.785 -14.383 -28.094 1 96.62 73 PHE A N 1
ATOM 570 C CA . PHE A 1 73 ? 3.406 -14.562 -27.656 1 96.62 73 PHE A CA 1
ATOM 571 C C . PHE A 1 73 ? 2.615 -15.383 -28.656 1 96.62 73 PHE A C 1
ATOM 573 O O . PHE A 1 73 ? 2.695 -15.133 -29.875 1 96.62 73 PHE A O 1
ATOM 580 N N . LEU A 1 74 ? 2.021 -16.422 -28.188 1 94.12 74 LEU A N 1
ATOM 581 C CA . LEU A 1 74 ? 1.079 -17.203 -28.984 1 94.12 74 LEU A CA 1
ATOM 582 C C . LEU A 1 74 ? -0.339 -17.062 -28.438 1 94.12 74 LEU A C 1
ATOM 584 O O . LEU A 1 74 ? -0.638 -17.547 -27.344 1 94.12 74 LEU A O 1
ATOM 588 N N . ASP A 1 75 ? -1.224 -16.406 -29.156 1 92.56 75 ASP A N 1
ATOM 589 C CA . ASP A 1 75 ? -2.605 -16.188 -28.734 1 92.56 75 ASP A CA 1
ATOM 590 C C . ASP A 1 75 ? -3.475 -17.406 -29.078 1 92.56 75 ASP A C 1
ATOM 592 O O . ASP A 1 75 ? -3.645 -17.75 -30.25 1 92.56 75 ASP A O 1
ATOM 596 N N . ILE A 1 76 ? -4.027 -18 -28.094 1 88.88 76 ILE A N 1
ATOM 597 C CA . ILE A 1 76 ? -4.797 -19.219 -28.312 1 88.88 76 ILE A CA 1
ATOM 598 C C . ILE A 1 76 ? -6.289 -18.922 -28.156 1 88.88 76 ILE A C 1
ATOM 600 O O . ILE A 1 76 ? -7.09 -19.844 -27.953 1 88.88 76 ILE A O 1
ATOM 604 N N . SER A 1 77 ? -6.734 -17.625 -28.141 1 83.06 77 SER A N 1
ATOM 605 C CA . SER A 1 77 ? -8.109 -17.203 -27.906 1 83.06 77 SER A CA 1
ATOM 606 C C . SER A 1 77 ? -9.016 -17.641 -29.047 1 83.06 77 SER A C 1
ATOM 608 O O . SER A 1 77 ? -10.141 -18.094 -28.828 1 83.06 77 SER A O 1
ATOM 610 N N . THR A 1 78 ? -8.664 -17.297 -30.297 1 74.31 78 THR A N 1
ATOM 611 C CA . THR A 1 78 ? -9.594 -17.5 -31.406 1 74.31 78 THR A CA 1
ATOM 612 C C . THR A 1 78 ? -9.258 -18.797 -32.125 1 74.31 78 THR A C 1
ATOM 614 O O . THR A 1 78 ? -8.109 -19.016 -32.531 1 74.31 78 THR A O 1
ATOM 617 N N . PRO A 1 79 ? -10.359 -19.625 -32 1 63.94 79 PRO A N 1
ATOM 618 C CA . PRO A 1 79 ? -10.18 -20.812 -32.844 1 63.94 79 PRO A CA 1
ATOM 619 C C . PRO A 1 79 ? -10.031 -20.484 -34.312 1 63.94 79 PRO A C 1
ATOM 621 O O . PRO A 1 79 ? -10.5 -19.438 -34.781 1 63.94 79 PRO A O 1
ATOM 624 N N . ASN A 1 80 ? -9.016 -20.969 -34.938 1 55.53 80 ASN A N 1
ATOM 625 C CA . ASN A 1 80 ? -8.93 -20.766 -36.406 1 55.53 80 ASN A CA 1
ATOM 626 C C . ASN A 1 80 ? -10.219 -21.188 -37.094 1 55.53 80 ASN A C 1
ATOM 628 O O . ASN A 1 80 ? -10.438 -22.391 -37.312 1 55.53 80 ASN A O 1
ATOM 632 N N . LEU A 1 81 ? -11.352 -20.391 -36.969 1 48.5 81 LEU A N 1
ATOM 633 C CA . LEU A 1 81 ? -12.602 -20.719 -37.625 1 48.5 81 LEU A CA 1
ATOM 634 C C . LEU A 1 81 ? -12.367 -21.016 -39.094 1 48.5 81 LEU A C 1
ATOM 636 O O . LEU A 1 81 ? -13.211 -21.641 -39.75 1 48.5 81 LEU A O 1
ATOM 640 N N . TYR A 1 82 ? -11.742 -20.062 -39.75 1 40.72 82 TYR A N 1
ATOM 641 C CA . TYR A 1 82 ? -11.883 -20.062 -41.188 1 40.72 82 TYR A CA 1
ATOM 642 C C . TYR A 1 82 ? -11.195 -21.266 -41.812 1 40.72 82 TYR A C 1
ATOM 644 O O . TYR A 1 82 ? -11.203 -21.422 -43.031 1 40.72 82 TYR A O 1
ATOM 652 N N . THR A 1 83 ? -10.016 -21.641 -41.281 1 42.88 83 THR A N 1
ATOM 653 C CA . THR A 1 83 ? -9.398 -22.516 -42.281 1 42.88 83 THR A CA 1
ATOM 654 C C . THR A 1 83 ? -10.133 -23.844 -42.375 1 42.88 83 THR A C 1
ATOM 656 O O . THR A 1 83 ? -10.289 -24.531 -41.375 1 42.88 83 THR A O 1
ATOM 659 N N . PRO A 1 84 ? -10.953 -23.953 -43.375 1 42.06 84 PRO A N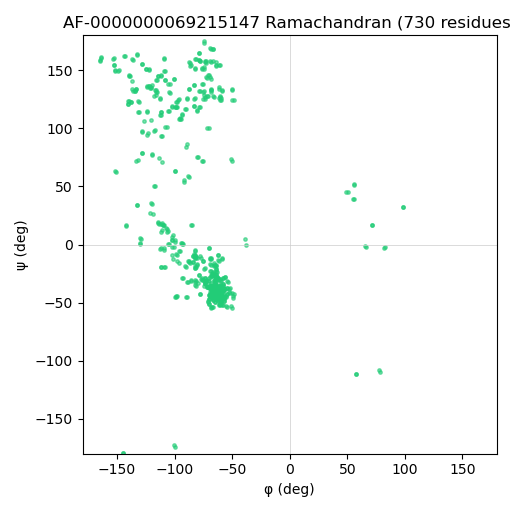 1
ATOM 660 C CA . PRO A 1 84 ? -11.555 -25.234 -43.75 1 42.06 84 PRO A CA 1
ATOM 661 C C . PRO A 1 84 ? -10.586 -26.406 -43.594 1 42.06 84 PRO A C 1
ATOM 663 O O . PRO A 1 84 ? -10.766 -27.438 -44.25 1 42.06 84 PRO A O 1
ATOM 666 N N . SER A 1 85 ? -9.336 -26.203 -43.156 1 44.75 85 SER A N 1
ATOM 667 C CA . SER A 1 85 ? -8.547 -27.422 -43.25 1 44.75 85 SER A CA 1
ATOM 668 C C . SER A 1 85 ? -9.164 -28.531 -42.375 1 44.75 85 SER A C 1
ATOM 670 O O . SER A 1 85 ? -9.805 -28.25 -41.375 1 44.75 85 SER A O 1
ATOM 672 N N . VAL A 1 86 ? -9.242 -29.719 -42.906 1 53.41 86 VAL A N 1
ATOM 673 C CA . VAL A 1 86 ? -9.852 -31 -42.531 1 53.41 86 VAL A CA 1
ATOM 674 C C . VAL A 1 86 ? -9.445 -31.359 -41.125 1 53.41 86 VAL A C 1
ATOM 676 O O . VAL A 1 86 ? -10.273 -31.828 -40.344 1 53.41 86 VAL A O 1
ATOM 679 N N . GLU A 1 87 ? -8.07 -31.141 -40.719 1 59.88 87 GLU A N 1
ATOM 680 C CA . GLU A 1 87 ? -7.684 -31.609 -39.406 1 59.88 87 GLU A CA 1
ATOM 681 C C . GLU A 1 87 ? -7.703 -30.469 -38.375 1 59.88 87 GLU A C 1
ATOM 683 O O . GLU A 1 87 ? -7.18 -29.391 -38.656 1 59.88 87 GLU A O 1
ATOM 688 N N . PRO A 1 88 ? -8.43 -30.609 -37.375 1 72.69 88 PRO A N 1
ATOM 689 C CA . PRO A 1 88 ? -8.516 -29.562 -36.344 1 72.69 88 PRO A CA 1
ATOM 690 C C . PRO A 1 88 ? -7.145 -29.094 -35.875 1 72.69 88 PRO A C 1
ATOM 692 O O . PRO A 1 88 ? -6.215 -29.906 -35.75 1 72.69 88 PRO A O 1
ATOM 695 N N . SER A 1 89 ? -6.961 -27.891 -35.781 1 84.5 89 SER A N 1
ATOM 696 C CA . SER A 1 89 ? -5.734 -27.297 -35.281 1 84.5 89 SER A CA 1
ATOM 697 C C . SER A 1 89 ? -5.543 -27.625 -33.781 1 84.5 89 SER A C 1
ATOM 699 O O . SER A 1 89 ? -6.457 -28.109 -33.125 1 84.5 89 SER A O 1
ATOM 701 N N . THR A 1 90 ? -4.312 -27.531 -33.375 1 90.69 90 THR A N 1
ATOM 702 C CA . THR A 1 90 ? -4.02 -27.734 -31.953 1 90.69 90 THR A CA 1
ATOM 703 C C . THR A 1 90 ? -4.902 -26.844 -31.094 1 90.69 90 THR A C 1
ATOM 705 O O . THR A 1 90 ? -5.41 -27.281 -30.047 1 90.69 90 THR A O 1
ATOM 708 N N . ILE A 1 91 ? -5.156 -25.656 -31.516 1 90 91 ILE A N 1
ATOM 709 C CA . ILE A 1 91 ? -5.988 -24.719 -30.797 1 90 91 ILE A CA 1
ATOM 710 C C . ILE A 1 91 ? -7.426 -25.234 -30.734 1 90 91 ILE A C 1
ATOM 712 O O . ILE A 1 91 ? -8.086 -25.109 -29.688 1 90 91 ILE A O 1
ATOM 716 N N . ASP A 1 92 ? -7.852 -25.812 -31.766 1 91.06 92 ASP A N 1
ATOM 717 C CA . ASP A 1 92 ? -9.18 -26.406 -31.781 1 91.06 92 ASP A CA 1
ATOM 718 C C . ASP A 1 92 ? -9.289 -27.547 -30.781 1 91.06 92 ASP A C 1
ATOM 720 O O . ASP A 1 92 ? -10.305 -27.703 -30.094 1 91.06 92 ASP A O 1
ATOM 724 N N . LYS A 1 93 ? -8.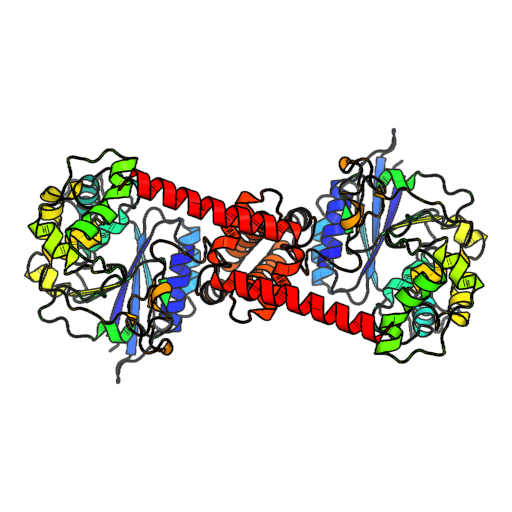273 -28.344 -30.766 1 93.19 93 LYS A N 1
ATOM 725 C CA . LYS A 1 93 ? -8.25 -29.453 -29.828 1 93.19 93 LYS A CA 1
ATOM 726 C C . LYS A 1 93 ? -8.289 -28.969 -28.375 1 93.19 93 LYS A C 1
ATOM 728 O O . LYS A 1 93 ? -8.938 -29.578 -27.531 1 93.19 93 LYS A O 1
ATOM 733 N N . ILE A 1 94 ? -7.598 -27.922 -28.125 1 93.25 94 ILE A N 1
ATOM 734 C CA . ILE A 1 94 ? -7.586 -27.328 -26.797 1 93.25 94 ILE A CA 1
ATOM 735 C C . ILE A 1 94 ? -8.992 -26.875 -26.406 1 93.25 94 ILE A C 1
ATOM 737 O O . ILE A 1 94 ? -9.477 -27.172 -25.312 1 93.25 94 ILE A O 1
ATOM 741 N N . HIS A 1 95 ? -9.625 -26.234 -27.344 1 92 95 HIS A N 1
ATOM 742 C CA . HIS A 1 95 ? -10.992 -25.781 -27.109 1 92 95 HIS A CA 1
ATOM 743 C C . HIS A 1 95 ? -11.938 -26.953 -26.922 1 92 95 HIS A C 1
ATOM 745 O O . HIS A 1 95 ? -12.805 -26.922 -26.047 1 92 95 HIS A O 1
ATOM 751 N N . GLU A 1 96 ? -11.781 -27.906 -27.766 1 93.19 96 GLU A N 1
ATOM 752 C CA . GLU A 1 96 ? -12.602 -29.109 -27.672 1 93.19 96 GLU A CA 1
ATOM 753 C C . GLU A 1 96 ? -12.422 -29.797 -26.312 1 93.19 96 GLU A C 1
ATOM 755 O O . GLU A 1 96 ? -13.398 -30.203 -25.688 1 93.19 96 GLU A O 1
ATOM 760 N N . ALA A 1 97 ? -11.211 -29.922 -25.906 1 95.06 97 ALA A N 1
ATOM 761 C CA . ALA A 1 97 ? -10.914 -30.531 -24.625 1 95.06 97 ALA A CA 1
ATOM 762 C C . ALA A 1 97 ? -11.57 -29.75 -23.484 1 95.06 97 ALA A C 1
ATOM 764 O O . ALA A 1 97 ? -12.156 -30.344 -22.578 1 95.06 97 ALA A O 1
ATOM 765 N N . PHE A 1 98 ? -11.531 -28.484 -23.547 1 94.56 98 PHE A N 1
ATOM 766 C CA . PHE A 1 98 ? -12.117 -27.641 -22.516 1 94.56 98 PHE A CA 1
ATOM 767 C C . PHE A 1 98 ? -13.625 -27.828 -22.453 1 94.56 98 PHE A C 1
ATOM 769 O O . PHE A 1 98 ? -14.211 -27.828 -21.359 1 94.56 98 PHE A O 1
ATOM 776 N N . LEU A 1 99 ? -14.195 -27.969 -23.578 1 94.31 99 LEU A N 1
ATOM 777 C CA . LEU A 1 99 ? -15.641 -28.125 -23.656 1 94.31 99 LEU A CA 1
ATOM 778 C C . LEU A 1 99 ? -16.094 -29.406 -22.969 1 94.31 99 LEU A C 1
ATOM 780 O O . LEU A 1 99 ? -17.266 -29.516 -22.578 1 94.31 99 LEU A O 1
ATOM 784 N N . GLN A 1 100 ? -15.219 -30.344 -22.812 1 95.19 100 GLN A N 1
ATOM 785 C CA . GLN A 1 100 ? -15.578 -31.625 -22.234 1 95.19 100 GLN A CA 1
ATOM 786 C C . GLN A 1 100 ? -15.602 -31.547 -20.703 1 95.19 100 GLN A C 1
ATOM 788 O O . GLN A 1 100 ? -16.062 -32.469 -20.047 1 95.19 100 GLN A O 1
ATOM 793 N N . LEU A 1 101 ? -15.148 -30.469 -20.109 1 94.56 101 LEU A N 1
ATOM 794 C CA . LEU A 1 101 ? -15.039 -30.375 -18.672 1 94.56 101 LEU A CA 1
ATOM 795 C C . LEU A 1 101 ? -16.391 -30.078 -18.031 1 94.56 101 LEU A C 1
ATOM 797 O O . LEU A 1 101 ? -17.328 -29.656 -18.719 1 94.56 101 LEU A O 1
ATOM 801 N N . ASN A 1 102 ? -16.531 -30.375 -16.781 1 90.75 102 ASN A N 1
ATOM 802 C CA . ASN A 1 102 ? -17.766 -30.062 -16.062 1 90.75 102 ASN A CA 1
ATOM 803 C C . ASN A 1 102 ? -17.875 -28.578 -15.758 1 90.75 102 ASN A C 1
ATOM 805 O O . ASN A 1 102 ? -16.922 -27.812 -15.969 1 90.75 102 ASN A O 1
ATOM 809 N N . ILE A 1 103 ? -18.938 -28.188 -15.234 1 89.75 103 ILE A N 1
ATOM 810 C CA . ILE A 1 103 ? -19.266 -26.781 -15.055 1 89.75 103 ILE A CA 1
ATOM 811 C C . ILE A 1 103 ? -18.375 -26.188 -13.977 1 89.75 103 ILE A C 1
ATOM 813 O O . ILE A 1 103 ? -17.984 -25.016 -14.062 1 89.75 103 ILE A O 1
ATOM 817 N N . TYR A 1 104 ? -18.062 -26.922 -12.984 1 89.12 104 TYR A N 1
ATOM 818 C CA . TYR A 1 104 ? -17.172 -26.422 -11.938 1 89.12 104 TYR A CA 1
ATOM 819 C C . TYR A 1 104 ? -15.805 -26.047 -12.5 1 89.12 104 TYR A C 1
ATOM 821 O O . TYR A 1 104 ? -15.305 -24.953 -12.258 1 89.12 104 TYR A O 1
ATOM 829 N N . ALA A 1 105 ? -15.25 -26.984 -13.195 1 89.38 105 ALA A N 1
ATOM 830 C CA . ALA A 1 105 ? -13.922 -26.75 -13.773 1 89.38 105 ALA A CA 1
ATOM 831 C C . ALA A 1 105 ? -13.945 -25.578 -14.742 1 89.38 105 ALA A C 1
ATOM 833 O O . ALA A 1 105 ? -13.016 -24.766 -14.758 1 89.38 105 ALA A O 1
ATOM 834 N N . LYS A 1 106 ? -14.977 -25.453 -15.492 1 90.44 106 LYS A N 1
ATOM 835 C CA . LYS A 1 106 ? -15.086 -24.391 -16.484 1 90.44 106 LYS A CA 1
ATOM 836 C C . LYS A 1 106 ? -15.25 -23.031 -15.805 1 90.44 106 LYS A C 1
ATOM 838 O O . LYS A 1 106 ? -14.906 -22 -16.375 1 90.44 106 LYS A O 1
ATOM 843 N N . THR A 1 107 ? -15.82 -23.062 -14.656 1 89.38 107 THR A N 1
ATOM 844 C CA . THR A 1 107 ? -16.016 -21.828 -13.898 1 89.38 107 THR A CA 1
ATOM 845 C C . THR A 1 107 ? -14.727 -21.422 -13.188 1 89.38 107 THR A C 1
ATOM 847 O O . THR A 1 107 ? -14.406 -20.234 -13.102 1 89.38 107 THR A O 1
ATOM 850 N N . ARG A 1 108 ? -13.984 -22.312 -12.789 1 87 108 ARG A N 1
ATOM 851 C CA . ARG A 1 108 ? -12.812 -22.062 -11.953 1 87 108 ARG A CA 1
ATOM 852 C C . ARG A 1 108 ? -11.578 -21.797 -12.805 1 87 108 ARG A C 1
ATOM 854 O O . ARG A 1 108 ? -10.703 -21.016 -12.414 1 87 108 ARG A O 1
ATOM 861 N N . PHE A 1 109 ? -11.594 -22.453 -13.945 1 88.38 109 PHE A N 1
ATOM 862 C CA . PHE A 1 109 ? -10.367 -22.391 -14.734 1 88.38 109 PHE A CA 1
ATOM 863 C C . PHE A 1 109 ? -10.641 -21.828 -16.125 1 88.38 109 PHE A C 1
ATOM 865 O O . PHE A 1 109 ? -11.742 -21.984 -16.656 1 88.38 109 PHE A O 1
ATOM 872 N N . SER A 1 110 ? -9.594 -21.203 -16.609 1 87.56 110 SER A N 1
ATOM 873 C CA . SER A 1 110 ? -9.594 -20.797 -18.016 1 87.56 110 SER A CA 1
ATOM 874 C C . SER A 1 110 ? -9.195 -21.969 -18.906 1 87.56 110 SER A C 1
ATOM 876 O O . SER A 1 110 ? -8.562 -22.922 -18.453 1 87.56 110 SER A O 1
ATOM 878 N N . LYS A 1 111 ? -9.578 -21.844 -20.203 1 88.81 111 LYS A N 1
ATOM 879 C CA . LYS A 1 111 ? -9.195 -22.859 -21.172 1 88.81 111 LYS A CA 1
ATOM 880 C C . LYS A 1 111 ? -7.68 -23 -21.266 1 88.81 111 LYS A C 1
ATOM 882 O O . LYS A 1 111 ? -7.168 -24 -21.766 1 88.81 111 LYS A O 1
ATOM 887 N N . MET A 1 112 ? -6.98 -22.047 -20.672 1 88.94 112 MET A N 1
ATOM 888 C CA . MET A 1 112 ? -5.52 -22.031 -20.719 1 88.94 112 MET A CA 1
ATOM 889 C C . MET A 1 112 ? -4.934 -23.234 -20 1 88.94 112 MET A C 1
ATOM 891 O O . MET A 1 112 ? -3.848 -23.703 -20.344 1 88.94 112 MET A O 1
ATOM 895 N N . VAL A 1 113 ? -5.688 -23.75 -19.062 1 90.25 113 VAL A N 1
ATOM 896 C CA . VAL A 1 113 ? -5.145 -24.859 -18.297 1 90.25 113 VAL A CA 1
ATOM 897 C C . VAL A 1 113 ? -5.016 -26.094 -19.188 1 90.25 113 VAL A C 1
ATOM 899 O O . VAL A 1 113 ? -4.172 -26.969 -18.938 1 90.25 113 VAL A O 1
ATOM 902 N N . MET A 1 114 ? -5.793 -26.141 -20.266 1 93.62 114 MET A N 1
ATOM 903 C CA . MET A 1 114 ? -5.809 -27.312 -21.125 1 93.62 114 MET A CA 1
ATOM 904 C C . MET A 1 114 ? -4.645 -27.281 -22.109 1 93.62 114 MET A C 1
ATOM 906 O O . MET A 1 114 ? -4.332 -28.297 -22.734 1 93.62 114 MET A O 1
ATOM 910 N N . CYS A 1 115 ? -3.955 -26.188 -22.234 1 93.81 115 CYS A N 1
ATOM 911 C CA . CYS A 1 115 ? -2.799 -26.094 -23.109 1 93.81 115 CYS A CA 1
ATOM 912 C C . CYS A 1 115 ? -1.741 -27.125 -22.734 1 93.81 115 CYS A C 1
ATOM 914 O O . CYS A 1 115 ? -1.033 -27.641 -23.594 1 93.81 115 CYS A O 1
ATOM 916 N N . ARG A 1 116 ? -1.713 -27.469 -21.547 1 95.44 116 ARG A N 1
ATOM 917 C CA . ARG A 1 116 ? -0.708 -28.375 -21 1 95.44 116 ARG A CA 1
ATOM 918 C C . ARG A 1 116 ? -0.819 -29.766 -21.641 1 95.44 116 ARG A C 1
ATOM 920 O O . ARG A 1 116 ? 0.159 -30.516 -21.703 1 95.44 116 ARG A O 1
ATOM 927 N N . LEU A 1 117 ? -1.967 -30.062 -22.156 1 97.62 117 LEU A N 1
ATOM 928 C CA . LEU A 1 117 ? -2.213 -31.391 -22.703 1 97.62 117 LEU A CA 1
ATOM 929 C C . LEU A 1 117 ? -1.679 -31.5 -24.125 1 97.62 117 LEU A C 1
ATOM 931 O O . LEU A 1 117 ? -1.571 -32.594 -24.672 1 97.62 117 LEU A O 1
ATOM 935 N N . PHE A 1 118 ? -1.271 -30.344 -24.719 1 97.31 118 PHE A N 1
ATOM 936 C CA . PHE A 1 118 ? -0.968 -30.344 -26.141 1 97.31 118 PHE A CA 1
ATOM 937 C C . PHE A 1 118 ? 0.359 -29.656 -26.422 1 97.31 118 PHE A C 1
ATOM 939 O O . PHE A 1 118 ? 0.503 -28.953 -27.422 1 97.31 118 PHE A O 1
ATOM 946 N N . LEU A 1 119 ? 1.293 -29.781 -25.531 1 97.94 119 LEU A N 1
ATOM 947 C CA . LEU A 1 119 ? 2.57 -29.094 -25.641 1 97.94 119 LEU A CA 1
ATOM 948 C C . LEU A 1 119 ? 3.383 -29.594 -26.812 1 97.94 119 LEU A C 1
ATOM 950 O O . LEU A 1 119 ? 4.07 -28.828 -27.484 1 97.94 119 LEU A O 1
ATOM 954 N N . ALA A 1 120 ? 3.297 -30.906 -27.109 1 98.12 120 ALA A N 1
ATOM 955 C CA . ALA A 1 120 ? 4.066 -31.484 -28.219 1 98.12 120 ALA A CA 1
ATOM 956 C C . ALA A 1 120 ? 3.602 -30.906 -29.562 1 98.12 120 ALA A C 1
ATOM 958 O O . ALA A 1 120 ? 4.422 -30.641 -30.438 1 98.12 120 ALA A O 1
ATOM 959 N N . SER A 1 121 ? 2.305 -30.75 -29.703 1 96.62 121 SER A N 1
ATOM 960 C CA . SER A 1 121 ? 1.747 -30.203 -30.938 1 96.62 121 SER A CA 1
ATOM 961 C C . SER A 1 121 ? 1.986 -28.703 -31.031 1 96.62 121 SER A C 1
ATOM 963 O O . SER A 1 121 ? 2.199 -28.156 -32.125 1 96.62 121 SER A O 1
ATOM 965 N N . LEU A 1 122 ? 1.943 -28.016 -29.922 1 96.12 122 LEU A N 1
ATOM 966 C CA . LEU A 1 122 ? 2.156 -26.578 -29.891 1 96.12 122 LEU A CA 1
ATOM 967 C C . LEU A 1 122 ? 3.605 -26.234 -30.219 1 96.12 122 LEU A C 1
ATOM 969 O O . LEU A 1 122 ? 3.883 -25.203 -30.812 1 96.12 122 LEU A O 1
ATOM 973 N N . PHE A 1 123 ? 4.492 -27.156 -29.797 1 97.44 123 PHE A N 1
ATOM 974 C CA . PHE A 1 123 ? 5.914 -26.875 -29.938 1 97.44 123 PHE A CA 1
ATOM 975 C C . PHE A 1 123 ? 6.637 -28.062 -30.562 1 97.44 123 PHE A C 1
ATOM 977 O O . PHE A 1 123 ? 7.496 -28.672 -29.938 1 97.44 123 PHE A O 1
ATOM 984 N N . PRO A 1 124 ? 6.426 -28.281 -31.844 1 97.19 124 PRO A N 1
ATOM 985 C CA . PRO A 1 124 ? 7.012 -29.453 -32.5 1 97.19 124 PRO A CA 1
ATOM 986 C C . PRO A 1 124 ? 8.531 -29.359 -32.625 1 97.19 124 PRO A C 1
ATOM 988 O O . PRO A 1 124 ? 9.195 -30.375 -32.844 1 97.19 124 PRO A O 1
ATOM 991 N N . GLN A 1 125 ? 9.07 -28.156 -32.469 1 97.31 125 GLN A N 1
ATOM 992 C CA . GLN A 1 125 ? 10.492 -27.938 -32.719 1 97.31 125 GLN A CA 1
ATOM 993 C C . GLN A 1 125 ? 11.32 -28.375 -31.5 1 97.31 125 GLN A C 1
ATOM 995 O O . GLN A 1 125 ? 12.547 -28.484 -31.594 1 97.31 125 GLN A O 1
ATOM 1000 N N . TYR A 1 126 ? 10.68 -28.641 -30.406 1 98.31 126 TYR A N 1
ATOM 1001 C CA . TYR A 1 126 ? 11.438 -28.938 -29.188 1 98.31 126 TYR A CA 1
ATOM 1002 C C . TYR A 1 126 ? 11.266 -30.391 -28.781 1 98.31 126 TYR A C 1
ATOM 1004 O O . TYR A 1 126 ? 10.164 -30.953 -28.891 1 98.31 126 TYR A O 1
ATOM 1012 N N . ASP A 1 127 ? 12.211 -31 -28.266 1 98.31 127 ASP A N 1
ATOM 1013 C CA . ASP A 1 127 ? 12.156 -32.344 -27.703 1 98.31 127 ASP A CA 1
ATOM 1014 C C . ASP A 1 127 ? 11.867 -32.312 -26.219 1 98.31 127 ASP A C 1
ATOM 1016 O O . ASP A 1 127 ? 11.414 -33.312 -25.641 1 98.31 127 ASP A O 1
ATOM 1020 N N . LYS A 1 128 ? 12.273 -31.266 -25.578 1 98.31 128 LYS A N 1
ATOM 1021 C CA . LYS A 1 128 ? 12.094 -31.047 -24.156 1 98.31 128 LYS A CA 1
ATOM 1022 C C . LYS A 1 128 ? 11.719 -29.609 -23.859 1 98.31 128 LYS A C 1
ATOM 1024 O O . LYS A 1 128 ? 12.133 -28.688 -24.578 1 98.31 128 LYS A O 1
ATOM 1029 N N . ILE A 1 129 ? 10.898 -29.422 -22.859 1 98.62 129 ILE A N 1
ATOM 1030 C CA . ILE A 1 129 ? 10.445 -28.062 -22.562 1 98.62 129 ILE A CA 1
ATOM 1031 C C . ILE A 1 129 ? 10.117 -27.953 -21.078 1 98.62 129 ILE A C 1
ATOM 1033 O O . ILE A 1 129 ? 9.836 -28.953 -20.422 1 98.62 129 ILE A O 1
ATOM 1037 N N . ILE A 1 130 ? 10.273 -26.75 -20.469 1 98.88 130 ILE A N 1
ATOM 1038 C CA . ILE A 1 130 ? 9.836 -26.469 -19.109 1 98.88 130 ILE A CA 1
ATOM 1039 C C . ILE A 1 130 ? 8.57 -25.625 -19.141 1 98.88 130 ILE A C 1
ATOM 1041 O O . ILE A 1 130 ? 8.469 -24.672 -19.922 1 98.88 130 ILE A O 1
ATOM 1045 N N . MET A 1 131 ? 7.578 -26.016 -18.406 1 98.62 131 MET A N 1
ATOM 1046 C CA . MET A 1 131 ? 6.363 -25.219 -18.234 1 98.62 131 MET A CA 1
ATOM 1047 C C . MET A 1 131 ? 6.109 -24.906 -16.766 1 98.62 131 MET A C 1
ATOM 1049 O O . MET A 1 131 ? 6.281 -25.766 -15.906 1 98.62 131 MET A O 1
ATOM 1053 N N . PHE A 1 132 ? 5.746 -23.672 -16.484 1 98.44 132 PHE A N 1
ATOM 1054 C CA . PHE A 1 132 ? 5.348 -23.344 -15.117 1 98.44 132 PHE A CA 1
ATOM 1055 C C . PHE A 1 132 ? 4.219 -22.328 -15.117 1 98.44 132 PHE A C 1
ATOM 1057 O O . PHE A 1 132 ? 3.947 -21.688 -16.141 1 98.44 132 PHE A O 1
ATOM 1064 N N . ASP A 1 133 ? 3.51 -22.203 -13.984 1 97.31 133 ASP A N 1
ATOM 1065 C CA . ASP A 1 133 ? 2.357 -21.312 -13.836 1 97.31 133 ASP A CA 1
ATOM 1066 C C . ASP A 1 133 ? 2.797 -19.859 -13.633 1 97.31 133 ASP A C 1
ATOM 1068 O O . ASP A 1 133 ? 3.953 -19.609 -13.297 1 97.31 133 ASP A O 1
ATOM 1072 N N . ALA A 1 134 ? 1.834 -19.031 -13.812 1 97.06 134 ALA A N 1
ATOM 1073 C CA . ALA A 1 134 ? 2.119 -17.594 -13.727 1 97.06 134 ALA A CA 1
ATOM 1074 C C . ALA A 1 134 ? 2.211 -17.141 -12.273 1 97.06 134 ALA A C 1
ATOM 1076 O O . ALA A 1 134 ? 2.861 -16.141 -11.969 1 97.06 134 ALA A O 1
ATOM 1077 N N . ASP A 1 135 ? 1.557 -17.812 -11.352 1 97.38 135 ASP A N 1
ATOM 1078 C CA . ASP A 1 135 ? 1.54 -17.406 -9.953 1 97.38 135 ASP A CA 1
ATOM 1079 C C . ASP A 1 135 ? 2.717 -18 -9.188 1 97.38 135 ASP A C 1
ATOM 1081 O O . ASP A 1 135 ? 2.527 -18.656 -8.164 1 97.38 135 ASP A O 1
ATOM 1085 N N . THR A 1 136 ? 3.891 -17.672 -9.672 1 98.56 136 THR A N 1
ATOM 1086 C CA . THR A 1 136 ? 5.117 -18.234 -9.109 1 98.56 136 THR A CA 1
ATOM 1087 C C . THR A 1 136 ? 6.148 -17.125 -8.875 1 98.56 136 THR A C 1
ATOM 1089 O O . THR A 1 136 ? 5.98 -16 -9.344 1 98.56 136 THR A O 1
ATOM 1092 N N . LEU A 1 137 ? 7.156 -17.406 -8.078 1 98.81 137 LEU A N 1
ATOM 1093 C CA . LEU A 1 137 ? 8.328 -16.578 -7.809 1 98.81 137 LEU A CA 1
ATOM 1094 C C . LEU A 1 137 ? 9.586 -17.438 -7.723 1 98.81 137 LEU A C 1
ATOM 1096 O O . LEU A 1 137 ? 9.68 -18.328 -6.875 1 98.81 137 LEU A O 1
ATOM 1100 N N . PHE A 1 138 ? 10.547 -17.156 -8.586 1 98.88 138 PHE A N 1
ATOM 1101 C CA . PHE A 1 138 ? 11.789 -17.938 -8.578 1 98.88 138 PHE A CA 1
ATOM 1102 C C . PHE A 1 138 ? 12.781 -17.328 -7.59 1 98.88 138 PHE A C 1
ATOM 1104 O O . PHE A 1 138 ? 12.953 -16.109 -7.535 1 98.88 138 PHE A O 1
ATOM 1111 N N . LEU A 1 139 ? 13.344 -18.234 -6.82 1 98.62 139 LEU A N 1
ATOM 1112 C CA . LEU A 1 139 ? 14.328 -17.812 -5.824 1 98.62 139 LEU A CA 1
ATOM 1113 C C . LEU A 1 139 ? 15.719 -18.312 -6.199 1 98.62 139 LEU A C 1
ATOM 1115 O O . LEU A 1 139 ? 16.719 -17.812 -5.664 1 98.62 139 LEU A O 1
ATOM 1119 N N . ASN A 1 140 ? 15.812 -19.312 -7.051 1 98.62 140 ASN A N 1
ATOM 1120 C CA . ASN A 1 140 ? 17.078 -19.859 -7.52 1 98.62 140 ASN A CA 1
ATOM 1121 C C . ASN A 1 140 ? 17 -20.312 -8.977 1 98.62 140 ASN A C 1
ATOM 1123 O O . ASN A 1 140 ? 15.945 -20.172 -9.609 1 98.62 140 ASN A O 1
ATOM 1127 N N . ASP A 1 141 ? 18.078 -20.844 -9.531 1 98.69 141 ASP A N 1
ATOM 1128 C CA . ASP A 1 141 ? 18.266 -21.156 -10.945 1 98.69 141 ASP A CA 1
ATOM 1129 C C . ASP A 1 141 ? 17.359 -22.312 -11.367 1 98.69 141 ASP A C 1
ATOM 1131 O O . ASP A 1 141 ? 17.312 -23.359 -10.695 1 98.69 141 ASP A O 1
ATOM 1135 N N . VAL A 1 142 ? 16.672 -22.094 -12.484 1 98.56 142 VAL A N 1
ATOM 1136 C CA . VAL A 1 142 ? 15.727 -23.078 -12.992 1 98.56 142 VAL A CA 1
ATOM 1137 C C . VAL A 1 142 ? 16.438 -24.031 -13.938 1 98.56 142 VAL A C 1
ATOM 1139 O O . VAL A 1 142 ? 15.945 -25.141 -14.195 1 98.56 142 VAL A O 1
ATOM 1142 N N . SER A 1 143 ? 17.578 -23.719 -14.484 1 98.12 143 SER A N 1
ATOM 1143 C CA . SER A 1 143 ? 18.188 -24.406 -15.609 1 98.12 143 SER A CA 1
ATOM 1144 C C . SER A 1 143 ? 18.547 -25.844 -15.25 1 98.12 143 SER A C 1
ATOM 1146 O O . SER A 1 143 ? 18.5 -26.734 -16.094 1 98.12 143 SER A O 1
ATOM 1148 N N . GLU A 1 144 ? 18.891 -26.109 -14.023 1 97.06 144 GLU A N 1
ATOM 1149 C CA . GLU A 1 144 ? 19.281 -27.453 -13.602 1 97.06 144 GLU A CA 1
ATOM 1150 C C . GLU A 1 144 ? 18.156 -28.469 -13.836 1 97.06 144 GLU A C 1
ATOM 1152 O O . GLU A 1 144 ? 18.422 -29.641 -14.125 1 97.06 144 GLU A O 1
ATOM 1157 N N . SER A 1 145 ? 16.953 -28 -13.727 1 98.12 145 SER A N 1
ATOM 1158 C CA . SER A 1 145 ? 15.805 -28.891 -13.938 1 98.12 145 SER A CA 1
ATOM 1159 C C . SER A 1 145 ? 15.75 -29.375 -15.383 1 98.12 145 SER A C 1
ATOM 1161 O O . SER A 1 145 ? 15.289 -30.484 -15.648 1 98.12 145 SER A O 1
ATOM 1163 N N . PHE A 1 146 ? 16.188 -28.594 -16.328 1 98.19 146 PHE A N 1
ATOM 1164 C CA . PHE A 1 146 ? 16.156 -28.938 -17.734 1 98.19 146 PHE A CA 1
ATOM 1165 C C . PHE A 1 146 ? 17.094 -30.109 -18.031 1 98.19 146 PHE A C 1
ATOM 1167 O O . PHE A 1 146 ? 16.844 -30.891 -18.953 1 98.19 146 PHE A O 1
ATOM 1174 N N . PHE A 1 147 ? 18.094 -30.281 -17.219 1 97.31 147 PHE A N 1
ATOM 1175 C CA . PHE A 1 147 ? 19.109 -31.281 -17.531 1 97.31 147 PHE A CA 1
ATOM 1176 C C . PHE A 1 147 ? 18.875 -32.562 -16.75 1 97.31 147 PHE A C 1
ATOM 1178 O O . PHE A 1 147 ? 19.641 -33.531 -16.859 1 97.31 147 PHE A O 1
ATOM 1185 N N . ILE A 1 148 ? 17.828 -32.625 -16.016 1 97.25 148 ILE A N 1
ATOM 1186 C CA . ILE A 1 148 ? 17.406 -33.875 -15.383 1 97.25 148 ILE A CA 1
ATOM 1187 C C . ILE A 1 148 ? 17 -34.875 -16.453 1 97.25 148 ILE A C 1
ATOM 1189 O O . ILE A 1 148 ? 16.172 -34.562 -17.312 1 97.25 148 ILE A O 1
ATOM 1193 N N . PRO A 1 149 ? 17.547 -36.031 -16.422 1 97.19 149 PRO A N 1
ATOM 1194 C CA . PRO A 1 149 ? 17.188 -37.031 -17.438 1 97.19 149 PRO A CA 1
ATOM 1195 C C . PRO A 1 149 ? 15.758 -37.531 -17.297 1 97.19 149 PRO A C 1
ATOM 1197 O O . PRO A 1 149 ? 15.297 -37.812 -16.188 1 97.19 149 PRO A O 1
ATOM 1200 N N . LEU A 1 150 ? 14.992 -37.594 -18.484 1 96.75 150 LEU A N 1
ATOM 1201 C CA . LEU A 1 150 ? 13.609 -38.062 -18.5 1 96.75 150 LEU A CA 1
ATOM 1202 C C . LEU A 1 150 ? 13.461 -39.25 -19.422 1 96.75 150 LEU A C 1
ATOM 1204 O O . LEU A 1 150 ? 12.375 -39.5 -19.953 1 96.75 150 LEU A O 1
ATOM 1208 N N . ASP A 1 151 ? 14.375 -40.031 -19.672 1 87.81 151 ASP A N 1
ATOM 1209 C CA . ASP A 1 151 ? 14.43 -41.031 -20.75 1 87.81 151 ASP A CA 1
ATOM 1210 C C . ASP A 1 151 ? 13.164 -41.875 -20.781 1 87.81 151 ASP A C 1
ATOM 1212 O O . ASP A 1 151 ? 12.57 -42.062 -21.828 1 87.81 151 ASP A O 1
ATOM 1216 N N . SER A 1 152 ? 12.656 -42.344 -19.703 1 95.06 152 SER A N 1
ATOM 1217 C CA . SER A 1 152 ? 11.484 -43.219 -19.734 1 95.06 152 SER A CA 1
ATOM 1218 C C . SER A 1 152 ? 10.266 -42.531 -19.141 1 95.06 152 SER A C 1
ATOM 1220 O O . SER A 1 152 ? 9.227 -43.156 -18.922 1 95.06 152 SER A O 1
ATOM 1222 N N . TYR A 1 153 ? 10.406 -41.219 -18.922 1 98.31 153 TYR A N 1
ATOM 1223 C CA . TYR A 1 153 ? 9.328 -40.5 -18.266 1 98.31 153 TYR A CA 1
ATOM 1224 C C . TYR A 1 153 ? 8.727 -39.469 -19.219 1 98.31 153 TYR A C 1
ATOM 1226 O O . TYR A 1 153 ? 9.445 -38.812 -19.969 1 98.31 153 TYR A O 1
ATOM 1234 N N . TYR A 1 154 ? 7.398 -39.312 -19.156 1 98.56 154 TYR A N 1
ATOM 1235 C CA . TYR A 1 154 ? 6.703 -38.344 -19.984 1 98.56 154 TYR A CA 1
ATOM 1236 C C . TYR A 1 154 ? 6.984 -36.906 -19.5 1 98.56 154 TYR A C 1
ATOM 1238 O O . TYR A 1 154 ? 7.055 -35.969 -20.312 1 98.56 154 TYR A O 1
ATOM 1246 N N . PHE A 1 155 ? 7.086 -36.75 -18.188 1 98.5 155 PHE A N 1
ATOM 1247 C CA . PHE A 1 155 ? 7.426 -35.469 -17.594 1 98.5 155 PHE A CA 1
ATOM 1248 C C . PHE A 1 155 ? 7.871 -35.625 -16.141 1 98.5 155 PHE A C 1
ATOM 1250 O O . PHE A 1 155 ? 7.746 -36.719 -15.57 1 98.5 155 PHE A O 1
ATOM 1257 N N . GLY A 1 156 ? 8.547 -34.625 -15.625 1 98.38 156 GLY A N 1
ATOM 1258 C CA . GLY A 1 156 ? 8.852 -34.5 -14.203 1 98.38 156 GLY A CA 1
ATOM 1259 C C . GLY A 1 156 ? 8.008 -33.438 -13.516 1 98.38 156 GLY A C 1
ATOM 1260 O O . GLY A 1 156 ? 7.73 -32.375 -14.086 1 98.38 156 GLY A O 1
ATOM 1261 N N . ALA A 1 157 ? 7.551 -33.812 -12.289 1 98.06 157 ALA A N 1
ATOM 1262 C CA . ALA A 1 157 ? 6.758 -32.875 -11.492 1 98.06 157 ALA A CA 1
ATOM 1263 C C . ALA A 1 157 ? 6.91 -33.156 -10 1 98.06 157 ALA A C 1
ATOM 1265 O O . ALA A 1 157 ? 7.246 -34.281 -9.609 1 98.06 157 ALA A O 1
ATOM 1266 N N . ALA A 1 158 ? 6.711 -32.156 -9.188 1 97 158 ALA A N 1
ATOM 1267 C CA . ALA A 1 158 ? 6.66 -32.344 -7.746 1 97 158 ALA A CA 1
ATOM 1268 C C . ALA A 1 158 ? 5.25 -32.719 -7.297 1 97 158 ALA A C 1
ATOM 1270 O O . ALA A 1 158 ? 4.273 -32.438 -7.988 1 97 158 ALA A O 1
ATOM 1271 N N . LYS A 1 159 ? 5.168 -33.406 -6.191 1 93.88 159 LYS A N 1
ATOM 1272 C CA . LYS A 1 159 ? 3.869 -33.719 -5.609 1 93.88 159 LYS A CA 1
ATOM 1273 C C . LYS A 1 159 ? 3.277 -32.531 -4.883 1 93.88 159 LYS A C 1
ATOM 1275 O O . LYS A 1 159 ? 3.998 -31.578 -4.531 1 93.88 159 LYS A O 1
ATOM 1280 N N . ASP A 1 160 ? 1.974 -32.562 -4.723 1 92.25 160 ASP A N 1
ATOM 1281 C CA . ASP A 1 160 ? 1.283 -31.562 -3.914 1 92.25 160 ASP A CA 1
ATOM 1282 C C . ASP A 1 160 ? 1.539 -31.797 -2.426 1 92.25 160 ASP A C 1
ATOM 1284 O O . ASP A 1 160 ? 1.946 -32.875 -2.018 1 92.25 160 ASP A O 1
ATOM 1288 N N . PHE A 1 161 ? 1.394 -30.812 -1.613 1 85.69 161 PHE A N 1
ATOM 1289 C CA . PHE A 1 161 ? 1.685 -30.953 -0.192 1 85.69 161 PHE A CA 1
ATOM 1290 C C . PHE A 1 161 ? 0.521 -31.609 0.537 1 85.69 161 PHE A C 1
ATOM 1292 O O . PHE A 1 161 ? 0.664 -32.031 1.682 1 85.69 161 PHE A O 1
ATOM 1299 N N . ALA A 1 162 ? -0.652 -31.625 -0.107 1 76.31 162 ALA A N 1
ATOM 1300 C CA . ALA A 1 162 ? -1.814 -32.219 0.536 1 76.31 162 ALA A CA 1
ATOM 1301 C C . ALA A 1 162 ? -1.571 -33.719 0.826 1 76.31 162 ALA A C 1
ATOM 1303 O O . ALA A 1 162 ? -1.027 -34.438 -0.013 1 76.31 162 ALA A O 1
ATOM 1304 N N . SER A 1 163 ? -1.766 -34.094 2.072 1 71.38 163 SER A N 1
ATOM 1305 C CA . SER A 1 163 ? -1.543 -35.5 2.477 1 71.38 163 SER A CA 1
ATOM 1306 C C . SER A 1 163 ? -2.752 -36.031 3.219 1 71.38 163 SER A C 1
ATOM 1308 O O . SER A 1 163 ? -2.725 -36.188 4.441 1 71.38 163 SER A O 1
ATOM 1310 N N . ASP A 1 164 ? -3.66 -36.344 2.42 1 75.5 164 ASP A N 1
ATOM 1311 C CA . ASP A 1 164 ? -4.844 -36.906 3.064 1 75.5 164 ASP A CA 1
ATOM 1312 C C . ASP A 1 164 ? -4.582 -38.312 3.562 1 75.5 164 ASP A C 1
ATOM 1314 O O . ASP A 1 164 ? -3.664 -38.969 3.082 1 75.5 164 ASP A O 1
ATOM 1318 N N . LYS A 1 165 ? -5.324 -38.781 4.547 1 80.75 165 LYS A N 1
ATOM 1319 C CA . LYS A 1 165 ? -5.113 -40.031 5.27 1 80.75 165 LYS A CA 1
ATOM 1320 C C . LYS A 1 165 ? -5.48 -41.219 4.406 1 80.75 165 LYS A C 1
ATOM 1322 O O . LYS A 1 165 ? -4.945 -42.312 4.598 1 80.75 165 LYS A O 1
ATOM 1327 N N . SER A 1 166 ? -6.445 -40.969 3.527 1 86.12 166 SER A N 1
ATOM 1328 C CA . SER A 1 166 ? -6.922 -42.062 2.686 1 86.12 166 SER A CA 1
ATOM 1329 C C . SER A 1 166 ? -7.496 -41.531 1.373 1 86.12 166 SER A C 1
ATOM 1331 O O . SER A 1 166 ? -7.848 -40.375 1.271 1 86.12 166 SER A O 1
ATOM 1333 N N . PRO A 1 167 ? -7.559 -42.438 0.393 1 86.31 167 PRO A N 1
ATOM 1334 C CA . PRO A 1 167 ? -8.172 -42.031 -0.875 1 86.31 167 PRO A CA 1
ATOM 1335 C C . PRO A 1 167 ? -9.602 -41.531 -0.704 1 86.31 167 PRO A C 1
ATOM 1337 O O . PRO A 1 167 ? -10.016 -40.625 -1.409 1 86.31 167 PRO A O 1
ATOM 1340 N N . LYS A 1 168 ? -10.289 -42.188 0.156 1 86.31 168 LYS A N 1
ATOM 1341 C CA . LYS A 1 168 ? -11.672 -41.781 0.39 1 86.31 168 LYS A CA 1
ATOM 1342 C C . LYS A 1 168 ? -11.75 -40.375 0.949 1 86.31 168 LYS A C 1
ATOM 1344 O O . LYS A 1 168 ? -12.57 -39.562 0.496 1 86.31 168 LYS A O 1
ATOM 1349 N N . HIS A 1 169 ? -10.945 -40.094 1.837 1 86.94 169 HIS A N 1
ATOM 1350 C CA . HIS A 1 169 ? -10.914 -38.781 2.414 1 86.94 169 HIS A CA 1
ATOM 1351 C C . HIS A 1 169 ? -10.453 -37.75 1.389 1 86.94 169 HIS A C 1
ATOM 1353 O O . HIS A 1 169 ? -10.961 -36.625 1.36 1 86.94 169 HIS A O 1
ATOM 1359 N N . PHE A 1 170 ? -9.547 -38.156 0.663 1 88.19 170 PHE A N 1
ATOM 1360 C CA . PHE A 1 170 ? -9.031 -37.312 -0.408 1 88.19 170 PHE A CA 1
ATOM 1361 C C . PHE A 1 170 ? -10.133 -36.969 -1.396 1 88.19 170 PHE A C 1
ATOM 1363 O O . PHE A 1 170 ? -10.273 -35.781 -1.776 1 88.19 170 PHE A O 1
ATOM 1370 N N . GLN A 1 171 ? -10.867 -37.906 -1.703 1 85.62 171 GLN A N 1
ATOM 1371 C CA . GLN A 1 171 ? -11.969 -37.688 -2.639 1 85.62 171 GLN A CA 1
ATOM 1372 C C . GLN A 1 171 ? -13.023 -36.75 -2.064 1 85.62 171 GLN A C 1
ATOM 1374 O O . GLN A 1 171 ? -13.508 -35.875 -2.76 1 85.62 171 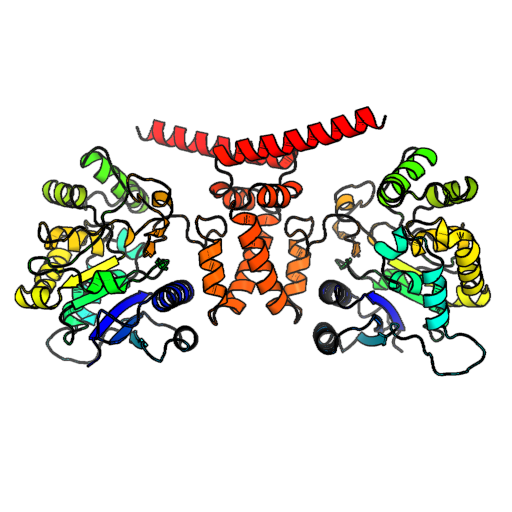GLN A O 1
ATOM 1379 N N . ILE A 1 172 ? -13.344 -36.969 -0.902 1 83.12 172 ILE A N 1
ATOM 1380 C CA . ILE A 1 172 ? -14.367 -36.156 -0.246 1 83.12 172 ILE A CA 1
ATOM 1381 C C . ILE A 1 172 ? -13.922 -34.688 -0.197 1 83.12 172 ILE A C 1
ATOM 1383 O O . ILE A 1 172 ? -14.695 -33.781 -0.517 1 83.12 172 ILE A O 1
ATOM 1387 N N . ALA A 1 173 ? -12.711 -34.531 0.174 1 82.12 173 ALA A N 1
ATOM 1388 C CA . ALA A 1 173 ? -12.18 -33.156 0.299 1 82.12 173 ALA A CA 1
ATOM 1389 C C . ALA A 1 173 ? -12.18 -32.438 -1.048 1 82.12 173 ALA A C 1
ATOM 1391 O O . ALA A 1 173 ? -12.477 -31.25 -1.119 1 82.12 173 ALA A O 1
ATOM 1392 N N . ARG A 1 174 ? -11.914 -33.062 -2.047 1 83.44 174 ARG A N 1
ATOM 1393 C CA . ARG A 1 174 ? -11.789 -32.5 -3.389 1 83.44 174 ARG A CA 1
ATOM 1394 C C . ARG A 1 174 ? -13.164 -32.219 -3.984 1 83.44 174 ARG A C 1
ATOM 1396 O O . ARG A 1 174 ? -13.32 -31.25 -4.738 1 83.44 174 ARG A O 1
ATOM 1403 N N . GLU A 1 175 ? -14.109 -33 -3.584 1 82.62 175 GLU A N 1
ATOM 1404 C CA . GLU A 1 175 ? -15.398 -32.906 -4.262 1 82.62 175 GLU A CA 1
ATOM 1405 C C . GLU A 1 175 ? -16.406 -32.125 -3.447 1 82.62 175 GLU A C 1
ATOM 1407 O O . GLU A 1 175 ? -17.469 -31.75 -3.953 1 82.62 175 GLU A O 1
ATOM 1412 N N . LYS A 1 176 ? -16.047 -31.844 -2.289 1 80.25 176 LYS A N 1
ATOM 1413 C CA . LYS A 1 176 ? -16.984 -31.219 -1.374 1 80.25 176 LYS A CA 1
ATOM 1414 C C . LYS A 1 176 ? -17.5 -29.891 -1.938 1 80.25 176 LYS A C 1
ATOM 1416 O O . LYS A 1 176 ? -18.719 -29.703 -2.09 1 80.25 176 LYS A O 1
ATOM 1421 N N . ASP A 1 177 ? -16.672 -29.031 -2.326 1 77.19 177 ASP A N 1
ATOM 1422 C CA . ASP A 1 177 ? -17.062 -27.688 -2.746 1 77.19 177 ASP A CA 1
ATOM 1423 C C . ASP A 1 177 ? -17.797 -27.719 -4.086 1 77.19 177 ASP A C 1
ATOM 1425 O O . ASP A 1 177 ? -18.859 -27.125 -4.223 1 77.19 177 ASP A O 1
ATOM 1429 N N . PRO A 1 178 ? -17.266 -28.359 -4.984 1 77.25 178 PRO A N 1
ATOM 1430 C CA . PRO A 1 178 ? -17.969 -28.438 -6.266 1 77.25 178 PRO A CA 1
ATOM 1431 C C . PRO A 1 178 ? -19.375 -29.047 -6.129 1 77.25 178 PRO A C 1
ATOM 1433 O O . PRO A 1 178 ? -20.297 -28.609 -6.805 1 77.25 178 PRO A O 1
ATOM 1436 N N . ARG A 1 179 ? -19.469 -30.031 -5.371 1 78.62 179 ARG A N 1
ATOM 1437 C CA . ARG A 1 179 ? -20.766 -30.672 -5.191 1 78.62 179 ARG A CA 1
ATOM 1438 C C . ARG A 1 179 ? -21.766 -29.703 -4.555 1 78.62 179 ARG A C 1
ATOM 1440 O O . ARG A 1 179 ? -22.922 -29.656 -4.965 1 78.62 179 ARG A O 1
ATOM 1447 N N . GLN A 1 180 ? -21.266 -29.078 -3.588 1 78.94 180 GLN A N 1
ATOM 1448 C CA . GLN A 1 180 ? -22.125 -28.125 -2.9 1 78.94 180 GLN A CA 1
ATOM 1449 C C . GLN A 1 180 ? -22.516 -26.984 -3.82 1 78.94 180 GLN A C 1
ATOM 1451 O O . GLN A 1 180 ? -23.672 -26.562 -3.846 1 78.94 180 GLN A O 1
ATOM 1456 N N . ALA A 1 181 ? -21.672 -26.578 -4.617 1 80.12 181 ALA A N 1
ATOM 1457 C CA . ALA A 1 181 ? -21.891 -25.359 -5.406 1 80.12 181 ALA A CA 1
ATOM 1458 C C . ALA A 1 181 ? -22.672 -25.672 -6.684 1 80.12 181 ALA A C 1
ATOM 1460 O O . ALA A 1 181 ? -23.453 -24.844 -7.152 1 80.12 181 ALA A O 1
ATOM 1461 N N . PHE A 1 182 ? -22.516 -26.891 -7.266 1 80.81 182 PHE A N 1
ATOM 1462 C CA . PHE A 1 182 ? -23.047 -27.109 -8.602 1 80.81 182 PHE A CA 1
ATOM 1463 C C . PHE A 1 182 ? -23.875 -28.375 -8.656 1 80.81 182 PHE A C 1
ATOM 1465 O O . PHE A 1 182 ? -24.312 -28.797 -9.727 1 80.81 182 PHE A O 1
ATOM 1472 N N . SER A 1 183 ? -24.094 -29.016 -7.562 1 78 183 SER A N 1
ATOM 1473 C CA . SER A 1 183 ? -24.891 -30.234 -7.484 1 78 183 SER A CA 1
ATOM 1474 C C . SER A 1 183 ? -24.375 -31.297 -8.438 1 78 183 SER A C 1
ATOM 1476 O O . SER A 1 183 ? -25.141 -31.859 -9.227 1 78 183 SER A O 1
ATOM 1478 N N . LEU A 1 184 ? -23.125 -31.406 -8.555 1 74.69 184 LEU A N 1
ATOM 1479 C CA . LEU A 1 184 ? -22.469 -32.375 -9.43 1 74.69 184 LEU A CA 1
ATOM 1480 C C . LEU A 1 184 ? -22.422 -33.75 -8.789 1 74.69 184 LEU A C 1
ATOM 1482 O O . LEU A 1 184 ? -21.344 -34.219 -8.391 1 74.69 184 LEU A O 1
ATOM 1486 N N . TYR A 1 185 ? -23.422 -34.562 -8.68 1 68.44 185 TYR A N 1
ATOM 1487 C CA . TYR A 1 185 ? -23.484 -35.812 -7.922 1 68.44 185 TYR A CA 1
ATOM 1488 C C . TYR A 1 185 ? -23.234 -37 -8.828 1 68.44 185 TYR A C 1
ATOM 1490 O O . TYR A 1 185 ? -22.828 -38.062 -8.352 1 68.44 185 TYR A O 1
ATOM 1498 N N . GLU A 1 186 ? -23.281 -36.875 -10.07 1 66.19 186 GLU A N 1
ATOM 1499 C CA . GLU A 1 186 ? -23.172 -38 -10.969 1 66.19 186 GLU A CA 1
ATOM 1500 C C . GLU A 1 186 ? -21.797 -38.062 -11.641 1 66.19 186 GLU A C 1
ATOM 1502 O O . GLU A 1 186 ? -21.469 -39.031 -12.336 1 66.19 186 GLU A O 1
ATOM 1507 N N . HIS A 1 187 ? -20.984 -37.25 -11.391 1 65.31 187 HIS A N 1
ATOM 1508 C CA . HIS A 1 187 ? -19.734 -37.094 -12.133 1 65.31 187 HIS A CA 1
ATOM 1509 C C . HIS A 1 187 ? -18.531 -37.5 -11.281 1 65.31 187 HIS A C 1
ATOM 1511 O O . HIS A 1 187 ? -17.75 -36.625 -10.883 1 65.31 187 HIS A O 1
ATOM 1517 N N . TYR A 1 188 ? -18.484 -38.906 -11.078 1 74.44 188 TYR A N 1
ATOM 1518 C CA . TYR A 1 188 ? -17.391 -39.312 -10.227 1 74.44 188 TYR A CA 1
ATOM 1519 C C . TYR A 1 188 ? -16.375 -40.156 -11.016 1 74.44 188 TYR A C 1
ATOM 1521 O O . TYR A 1 188 ? -16.734 -40.875 -11.938 1 74.44 188 TYR A O 1
ATOM 1529 N N . LEU A 1 189 ? -15.148 -39.938 -10.625 1 85.56 189 LEU A N 1
ATOM 1530 C CA . LEU A 1 189 ? -14.117 -40.875 -11.062 1 85.56 189 LEU A CA 1
ATOM 1531 C C . LEU A 1 189 ? -14.289 -42.25 -10.375 1 85.56 189 LEU A C 1
ATOM 1533 O O . LEU A 1 189 ? -14.742 -42.312 -9.227 1 85.56 189 LEU A O 1
ATOM 1537 N N . ASN A 1 190 ? -14 -43.312 -11.117 1 87.81 190 ASN A N 1
ATOM 1538 C CA . ASN A 1 190 ? -14.07 -44.594 -10.469 1 87.81 190 ASN A CA 1
ATOM 1539 C C . ASN A 1 190 ? -12.961 -44.781 -9.43 1 87.81 190 ASN A C 1
ATOM 1541 O O . ASN A 1 190 ? -12.031 -43.969 -9.375 1 87.81 190 ASN A O 1
ATOM 1545 N N . GLU A 1 191 ? -13.047 -45.75 -8.672 1 89.5 191 GLU A N 1
ATOM 1546 C CA . GLU A 1 191 ? -12.172 -45.969 -7.527 1 89.5 191 GLU A CA 1
ATOM 1547 C C . GLU A 1 191 ? -10.719 -46.125 -7.961 1 89.5 191 GLU A C 1
ATOM 1549 O O . GLU A 1 191 ? -9.805 -45.625 -7.293 1 89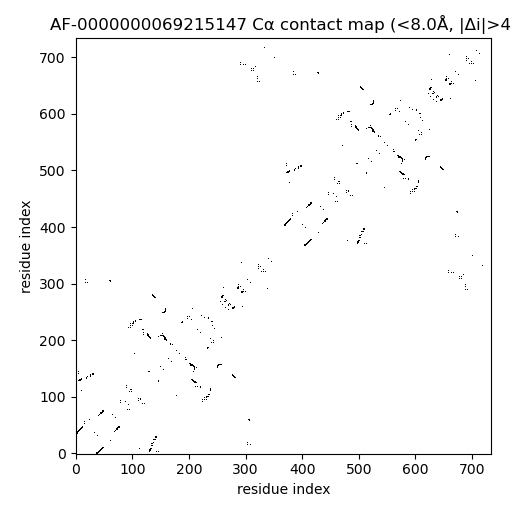.5 191 GLU A O 1
ATOM 1554 N N . SER A 1 192 ? -10.547 -46.844 -9 1 92.38 192 SER A N 1
ATOM 1555 C CA . SER A 1 192 ? -9.195 -47.062 -9.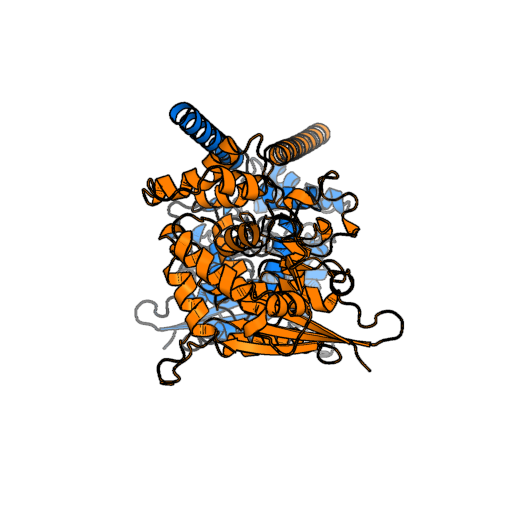492 1 92.38 192 SER A CA 1
ATOM 1556 C C . SER A 1 192 ? -8.539 -45.75 -9.922 1 92.38 192 SER A C 1
ATOM 1558 O O . SER A 1 192 ? -7.371 -45.531 -9.625 1 92.38 192 SER A O 1
ATOM 1560 N N . ASP A 1 193 ? -9.273 -45 -10.617 1 93.5 193 ASP A N 1
ATOM 1561 C CA . ASP A 1 193 ? -8.773 -43.688 -11.039 1 93.5 193 ASP A CA 1
ATOM 1562 C C . ASP A 1 193 ? -8.445 -42.812 -9.836 1 93.5 193 ASP A C 1
ATOM 1564 O O . ASP A 1 193 ? -7.395 -42.156 -9.797 1 93.5 193 ASP A O 1
ATOM 1568 N N . MET A 1 194 ? -9.32 -42.844 -8.859 1 91.75 194 MET A N 1
ATOM 1569 C CA . MET A 1 194 ? -9.109 -42.031 -7.66 1 91.75 194 MET A CA 1
ATOM 1570 C C . MET A 1 194 ? -7.879 -42.5 -6.898 1 91.75 194 MET A C 1
ATOM 1572 O O . MET A 1 194 ? -7.145 -41.688 -6.328 1 91.75 194 MET A O 1
ATOM 1576 N N . GLN A 1 195 ? -7.676 -43.781 -6.902 1 92.75 195 GLN A N 1
ATOM 1577 C CA . GLN A 1 195 ? -6.492 -44.344 -6.254 1 92.75 195 GLN A CA 1
ATOM 1578 C C . GLN A 1 195 ? -5.211 -43.844 -6.934 1 92.75 195 GLN A C 1
ATOM 1580 O O . GLN A 1 195 ? -4.238 -43.5 -6.262 1 92.75 195 GLN A O 1
ATOM 1585 N N . ILE A 1 196 ? -5.246 -43.812 -8.211 1 94 196 ILE A N 1
ATOM 1586 C CA . ILE A 1 196 ? -4.098 -43.375 -8.984 1 94 196 ILE A CA 1
ATOM 1587 C C . ILE A 1 196 ? -3.816 -41.906 -8.672 1 94 196 ILE A C 1
ATOM 1589 O O . ILE A 1 196 ? -2.67 -41.531 -8.414 1 94 196 ILE A O 1
ATOM 1593 N N . ILE A 1 197 ? -4.84 -41.094 -8.656 1 93.12 197 ILE A N 1
ATOM 1594 C CA . ILE A 1 197 ? -4.691 -39.688 -8.414 1 93.12 197 ILE A CA 1
ATOM 1595 C C . ILE A 1 197 ? -4.215 -39.438 -6.98 1 93.12 197 ILE A C 1
ATOM 1597 O O . ILE A 1 197 ? -3.357 -38.594 -6.738 1 93.12 197 ILE A O 1
ATOM 1601 N N . TYR A 1 198 ? -4.73 -40.188 -6.082 1 92.12 198 TYR A N 1
ATOM 1602 C CA . TYR A 1 198 ? -4.344 -40.062 -4.68 1 92.12 198 TYR A CA 1
ATOM 1603 C C . TYR A 1 198 ? -2.871 -40.406 -4.492 1 92.12 198 TYR A C 1
ATOM 1605 O O . TYR A 1 198 ? -2.135 -39.688 -3.828 1 92.12 198 TYR A O 1
ATOM 1613 N N . GLU A 1 199 ? -2.406 -41.438 -5.129 1 91.12 199 GLU A N 1
ATOM 1614 C CA . GLU A 1 199 ? -1.036 -41.906 -4.973 1 91.12 199 GLU A CA 1
ATOM 1615 C C . GLU A 1 199 ? -0.048 -41 -5.703 1 91.12 199 GLU A C 1
ATOM 1617 O O . GLU A 1 199 ? 1.111 -40.875 -5.301 1 91.12 199 GLU A O 1
ATOM 1622 N N . SER A 1 200 ? -0.562 -40.438 -6.758 1 92.06 200 SER A N 1
ATOM 1623 C CA . SER A 1 200 ? 0.28 -39.625 -7.617 1 92.06 200 SER A CA 1
ATOM 1624 C C . SER A 1 200 ? -0.205 -38.156 -7.641 1 92.06 200 SER A C 1
ATOM 1626 O O . SER A 1 200 ? -0.392 -37.594 -8.711 1 92.06 200 SER A O 1
ATOM 1628 N N . ASN A 1 201 ? -0.398 -37.625 -6.551 1 91.38 201 ASN A N 1
ATOM 1629 C CA . ASN A 1 201 ? -0.958 -36.281 -6.453 1 91.38 201 ASN A CA 1
ATOM 1630 C C . ASN A 1 201 ? 0.076 -35.219 -6.809 1 91.38 201 ASN A C 1
ATOM 1632 O O . ASN A 1 201 ? 0.5 -34.438 -5.945 1 91.38 201 ASN A O 1
ATOM 1636 N N . TYR A 1 202 ? 0.39 -35.156 -8.125 1 93.75 202 TYR A N 1
ATOM 1637 C CA . TYR A 1 202 ? 1.344 -34.188 -8.617 1 93.75 202 TYR A CA 1
ATOM 1638 C C . TYR A 1 202 ? 0.712 -32.812 -8.68 1 93.75 202 TYR A C 1
ATOM 1640 O O . TYR A 1 202 ? -0.509 -32.688 -8.789 1 93.75 202 TYR A O 1
ATOM 1648 N N . ASN A 1 203 ? 1.516 -31.828 -8.539 1 95.19 203 ASN A N 1
ATOM 1649 C CA . ASN A 1 203 ? 1.144 -30.453 -8.875 1 95.19 203 ASN A CA 1
ATOM 1650 C C . ASN A 1 203 ? 1.727 -30.031 -10.211 1 95.19 203 ASN A C 1
ATOM 1652 O O . ASN A 1 203 ? 2.945 -30.016 -10.391 1 95.19 203 ASN A O 1
ATOM 1656 N N . ALA A 1 204 ? 0.87 -29.703 -11.125 1 94.94 204 ALA A N 1
ATOM 1657 C CA . ALA A 1 204 ? 1.279 -29.469 -12.508 1 94.94 204 ALA A CA 1
ATOM 1658 C C . ALA A 1 204 ? 1.742 -28.031 -12.703 1 94.94 204 ALA A C 1
ATOM 1660 O O . ALA A 1 204 ? 1.848 -27.547 -13.836 1 94.94 204 ALA A O 1
ATOM 1661 N N . GLY A 1 205 ? 2.041 -27.312 -11.664 1 96.56 205 GLY A N 1
ATOM 1662 C CA . GLY A 1 205 ? 2.461 -25.922 -11.75 1 96.56 205 GLY A CA 1
ATOM 1663 C C . GLY A 1 205 ? 3.879 -25.766 -12.273 1 96.56 205 GLY A C 1
ATOM 1664 O O . GLY A 1 205 ? 4.273 -24.672 -12.688 1 96.56 205 GLY A O 1
ATOM 1665 N N . PHE A 1 206 ? 4.613 -26.797 -12.172 1 98.44 206 PHE A N 1
ATOM 1666 C CA . PHE A 1 206 ? 5.949 -26.875 -12.742 1 98.44 206 PHE A CA 1
ATOM 1667 C C . PHE A 1 206 ? 6.184 -28.234 -13.398 1 98.44 206 PHE A C 1
ATOM 1669 O O . PHE A 1 206 ? 6.102 -29.266 -12.734 1 98.44 206 PHE A O 1
ATOM 1676 N N . LEU A 1 207 ? 6.527 -28.234 -14.695 1 98.5 207 LEU A N 1
ATOM 1677 C CA . LEU A 1 207 ? 6.742 -29.453 -15.445 1 98.5 207 LEU A CA 1
ATOM 1678 C C . LEU A 1 207 ? 8.016 -29.375 -16.281 1 98.5 207 LEU A C 1
ATOM 1680 O O . LEU A 1 207 ? 8.281 -28.344 -16.906 1 98.5 207 LEU A O 1
ATOM 1684 N N . VAL A 1 208 ? 8.828 -30.359 -16.219 1 98.81 208 VAL A N 1
ATOM 1685 C CA . VAL A 1 208 ? 9.812 -30.656 -17.266 1 98.81 208 VAL A CA 1
ATOM 1686 C C . VAL A 1 208 ? 9.289 -31.75 -18.188 1 98.81 208 VAL A C 1
ATOM 1688 O O . VAL A 1 208 ? 9.062 -32.875 -17.75 1 98.81 208 VAL A O 1
ATOM 1691 N N . VAL A 1 209 ? 9.117 -31.453 -19.469 1 98.81 209 VAL A N 1
ATOM 1692 C CA . VAL A 1 209 ? 8.289 -32.312 -20.312 1 98.81 209 VAL A CA 1
ATOM 1693 C C . VAL A 1 209 ? 9.141 -32.938 -21.406 1 98.81 209 VAL A C 1
ATOM 1695 O O . VAL A 1 209 ? 9.906 -32.25 -22.078 1 98.81 209 VAL A O 1
ATOM 1698 N N . ASN A 1 210 ? 8.977 -34.188 -21.578 1 98.75 210 ASN A N 1
ATOM 1699 C CA . ASN A 1 210 ? 9.617 -34.969 -22.641 1 98.75 210 ASN A CA 1
ATOM 1700 C C . ASN A 1 210 ? 8.758 -35 -23.906 1 98.75 210 ASN A C 1
ATOM 1702 O O . ASN A 1 210 ? 8.133 -36 -24.203 1 98.75 210 ASN A O 1
ATOM 1706 N N . LEU A 1 211 ? 8.883 -34 -24.703 1 98.62 211 LEU A N 1
ATOM 1707 C CA . LEU A 1 211 ? 8.008 -33.875 -25.859 1 98.62 211 LEU A CA 1
ATOM 1708 C C . LEU A 1 211 ? 8.336 -34.906 -26.922 1 98.62 211 LEU A C 1
ATOM 1710 O O . LEU A 1 211 ? 7.453 -35.344 -27.656 1 98.62 211 LEU A O 1
ATOM 1714 N N . LYS A 1 212 ? 9.555 -35.281 -27.016 1 98.38 212 LYS A N 1
ATOM 1715 C CA . LYS A 1 212 ? 9.953 -36.344 -27.938 1 98.38 212 LYS A CA 1
ATOM 1716 C C . LYS A 1 212 ? 9.188 -37.625 -27.641 1 98.38 212 LYS A C 1
ATOM 1718 O O . LYS A 1 212 ? 8.617 -38.219 -28.562 1 98.38 212 LYS A O 1
ATOM 1723 N N . LEU A 1 213 ? 9.188 -37.969 -26.391 1 98.56 213 LEU A N 1
ATOM 1724 C CA . LEU A 1 213 ? 8.484 -39.188 -26.016 1 98.56 213 LEU A CA 1
ATOM 1725 C C . LEU A 1 213 ? 6.98 -39.031 -26.203 1 98.56 213 LEU A C 1
ATOM 1727 O O . LEU A 1 213 ? 6.293 -40 -26.562 1 98.56 213 LEU A O 1
ATOM 1731 N N . TRP A 1 214 ? 6.434 -37.844 -25.938 1 98.62 214 TRP A N 1
ATOM 1732 C CA . TRP A 1 214 ? 5.016 -37.594 -26.172 1 98.62 214 TRP A CA 1
ATOM 1733 C C . TRP A 1 214 ? 4.633 -37.906 -27.609 1 98.62 214 TRP A C 1
ATOM 1735 O O . TRP A 1 214 ? 3.6 -38.531 -27.859 1 98.62 214 TRP A O 1
ATOM 1745 N N . ARG A 1 215 ? 5.453 -37.469 -28.516 1 98.06 215 ARG A N 1
ATOM 1746 C CA . ARG A 1 215 ? 5.199 -37.719 -29.922 1 98.06 215 ARG A CA 1
ATOM 1747 C C . ARG A 1 215 ? 5.344 -39.188 -30.266 1 98.06 215 ARG A C 1
ATOM 1749 O O . ARG A 1 215 ? 4.5 -39.781 -30.969 1 98.06 215 ARG A O 1
ATOM 1756 N N . ALA A 1 216 ? 6.375 -39.781 -29.766 1 98 216 ALA A N 1
ATOM 1757 C CA . ALA A 1 216 ? 6.66 -41.188 -30.047 1 98 216 ALA A CA 1
ATOM 1758 C C . ALA A 1 216 ? 5.516 -42.094 -29.594 1 98 216 ALA A C 1
ATOM 1760 O O . ALA A 1 216 ? 5.168 -43.062 -30.266 1 98 216 ALA A O 1
ATOM 1761 N N . ASP A 1 217 ? 4.949 -41.719 -28.484 1 97.88 217 ASP A N 1
ATOM 1762 C CA . ASP A 1 217 ? 3.93 -42.562 -27.891 1 97.88 217 ASP A CA 1
ATOM 1763 C C . ASP A 1 217 ? 2.525 -42.031 -28.188 1 97.88 217 ASP A C 1
ATOM 1765 O O . ASP A 1 217 ? 1.543 -42.531 -27.625 1 97.88 217 ASP A O 1
ATOM 1769 N N . HIS A 1 218 ? 2.365 -41.062 -29 1 97.81 218 HIS A N 1
ATOM 1770 C CA . HIS A 1 218 ? 1.086 -40.438 -29.344 1 97.81 218 HIS A CA 1
ATOM 1771 C C . HIS A 1 218 ? 0.294 -40.094 -28.078 1 97.81 218 HIS A C 1
ATOM 1773 O O . HIS A 1 218 ? -0.892 -40.406 -27.984 1 97.81 218 HIS A O 1
ATOM 1779 N N . LEU A 1 219 ? 0.954 -39.531 -27.141 1 98.31 219 LEU A N 1
ATOM 1780 C CA . LEU A 1 219 ? 0.374 -39.25 -25.828 1 98.31 219 LEU A CA 1
ATOM 1781 C C . LEU A 1 219 ? -0.784 -38.281 -25.938 1 98.31 219 LEU A C 1
ATOM 1783 O O . LEU A 1 219 ? -1.788 -38.406 -25.234 1 98.31 219 LEU A O 1
ATOM 1787 N N . GLU A 1 220 ? -0.699 -37.25 -26.797 1 98.06 220 GLU A N 1
ATOM 1788 C CA . GLU A 1 220 ? -1.725 -36.219 -26.891 1 98.06 220 GLU A CA 1
ATOM 1789 C C . GLU A 1 220 ? -3.059 -36.781 -27.344 1 98.06 220 GLU A C 1
ATOM 1791 O O . GLU A 1 220 ? -4.121 -36.344 -26.906 1 98.06 220 GLU A O 1
ATOM 1796 N N . GLU A 1 221 ? -2.971 -37.719 -28.219 1 97.12 221 GLU A N 1
ATOM 1797 C CA . GLU A 1 221 ? -4.188 -38.438 -28.625 1 97.12 221 GLU A CA 1
ATOM 1798 C C . GLU A 1 221 ? -4.832 -39.156 -27.438 1 97.12 221 GLU A C 1
ATOM 1800 O O . GLU A 1 221 ? -6.051 -39.094 -27.266 1 97.12 221 GLU A O 1
ATOM 1805 N N . ARG A 1 222 ? -4.012 -39.75 -26.688 1 97.5 222 ARG A N 1
ATOM 1806 C CA . ARG A 1 222 ? -4.5 -40.438 -25.5 1 97.5 222 ARG A CA 1
ATOM 1807 C C . ARG A 1 222 ? -5.113 -39.469 -24.516 1 97.5 222 ARG A C 1
ATOM 1809 O O . ARG A 1 222 ? -6.145 -39.75 -23.906 1 97.5 222 ARG A O 1
ATOM 1816 N N . LEU A 1 223 ? -4.488 -38.406 -24.359 1 98 223 LEU A N 1
ATOM 1817 C CA . LEU A 1 223 ? -4.973 -37.375 -23.438 1 98 223 LEU A CA 1
ATOM 1818 C C . LEU A 1 223 ? -6.312 -36.812 -23.906 1 98 223 LEU A C 1
ATOM 1820 O O . LEU A 1 223 ? -7.227 -36.625 -23.109 1 98 223 LEU A O 1
ATOM 1824 N N . LEU A 1 224 ? -6.438 -36.5 -25.156 1 97.25 224 LEU A N 1
ATOM 1825 C CA . LEU A 1 224 ? -7.691 -36 -25.688 1 97.25 224 LEU A CA 1
ATOM 1826 C C . LEU A 1 224 ? -8.812 -37.031 -25.516 1 97.25 224 LEU A C 1
ATOM 1828 O O . LEU A 1 224 ? -9.922 -36.656 -25.109 1 97.25 224 LEU A O 1
ATOM 1832 N N . ASN A 1 225 ? -8.508 -38.25 -25.844 1 97.62 225 ASN A N 1
ATOM 1833 C CA . ASN A 1 225 ? -9.484 -39.312 -25.656 1 97.62 225 ASN A CA 1
ATOM 1834 C C . ASN A 1 225 ? -9.906 -39.438 -24.203 1 97.62 225 ASN A C 1
ATOM 1836 O O . ASN A 1 225 ? -11.086 -39.625 -23.891 1 97.62 225 ASN A O 1
ATOM 1840 N N . LEU A 1 226 ? -8.953 -39.438 -23.359 1 97.38 226 LEU A N 1
ATOM 1841 C CA . LEU A 1 226 ? -9.234 -39.5 -21.922 1 97.38 226 LEU A CA 1
ATOM 1842 C C . LEU A 1 226 ? -10.117 -38.344 -21.484 1 97.38 226 LEU A C 1
ATOM 1844 O O . LEU A 1 226 ? -10.977 -38.5 -20.625 1 97.38 226 LEU A O 1
ATOM 1848 N N . THR A 1 227 ? -9.875 -37.156 -22.016 1 97.25 227 THR A N 1
ATOM 1849 C CA . THR A 1 227 ? -10.688 -36 -21.703 1 97.25 227 THR A CA 1
ATOM 1850 C C . THR A 1 227 ? -12.133 -36.219 -22.141 1 97.25 227 THR A C 1
ATOM 1852 O O . THR A 1 227 ? -13.062 -35.844 -21.422 1 97.25 227 THR A O 1
ATOM 1855 N N . HIS A 1 228 ? -12.352 -36.844 -23.281 1 96.5 228 HIS A N 1
ATOM 1856 C CA . HIS A 1 228 ? -13.695 -37.156 -23.719 1 96.5 228 HIS A CA 1
ATOM 1857 C C . HIS A 1 228 ? -14.375 -38.125 -22.766 1 96.5 228 HIS A C 1
ATOM 1859 O O . HIS A 1 228 ? -15.57 -38.031 -22.5 1 96.5 228 HIS A O 1
ATOM 1865 N N . GLN A 1 229 ? -13.617 -38.969 -22.266 1 95.5 229 GLN A N 1
ATOM 1866 C CA . GLN A 1 229 ? -14.156 -40.031 -21.438 1 95.5 229 GLN A CA 1
ATOM 1867 C C . GLN A 1 229 ? -14.391 -39.562 -20 1 95.5 229 GLN A C 1
ATOM 1869 O O . GLN A 1 229 ? -15.375 -39.938 -19.375 1 95.5 229 GLN A O 1
ATOM 1874 N N . LYS A 1 230 ? -13.484 -38.656 -19.531 1 94.44 230 LYS A N 1
ATOM 1875 C CA . LYS A 1 230 ? -13.477 -38.438 -18.094 1 94.44 230 LYS A CA 1
ATOM 1876 C C . LYS A 1 230 ? -13.523 -36.938 -17.766 1 94.44 230 LYS A C 1
ATOM 1878 O O . LYS A 1 230 ? -13.508 -36.562 -16.594 1 94.44 230 LYS A O 1
ATOM 1883 N N . GLY A 1 231 ? -13.57 -36.125 -18.719 1 93.69 231 GLY A N 1
ATOM 1884 C CA . GLY A 1 231 ? -13.547 -34.688 -18.516 1 93.69 231 GLY A CA 1
ATOM 1885 C C . GLY A 1 231 ? -14.609 -34.188 -17.562 1 93.69 231 GLY A C 1
ATOM 1886 O O . GLY A 1 231 ? -14.375 -33.25 -16.797 1 93.69 231 GLY A O 1
ATOM 1887 N N . GLN A 1 232 ? -15.703 -34.781 -17.5 1 91.38 232 GLN A N 1
ATOM 1888 C CA . GLN A 1 232 ? -16.828 -34.375 -16.672 1 91.38 232 GLN A CA 1
ATOM 1889 C C . GLN A 1 232 ? -16.594 -34.75 -15.203 1 91.38 232 GLN A C 1
ATOM 1891 O O . GLN A 1 232 ? -17.297 -34.25 -14.312 1 91.38 232 GLN A O 1
ATOM 1896 N N . CYS A 1 233 ? -15.57 -35.562 -15 1 90.25 233 CYS A N 1
ATOM 1897 C CA . CYS A 1 233 ? -15.406 -36.125 -13.656 1 90.25 233 CYS A CA 1
ATOM 1898 C C . CYS A 1 233 ? -14.164 -35.562 -12.984 1 90.25 233 CYS A C 1
ATOM 1900 O O . CYS A 1 233 ? -13.906 -35.844 -11.812 1 90.25 233 CYS A O 1
ATOM 1902 N N . VAL A 1 234 ? -13.414 -34.75 -13.648 1 90.88 234 VAL A N 1
ATOM 1903 C CA . VAL A 1 234 ? -12.18 -34.25 -13.07 1 90.88 234 VAL A CA 1
ATOM 1904 C C . VAL A 1 234 ? -12.391 -32.844 -12.547 1 90.88 234 VAL A C 1
ATOM 1906 O O . VAL A 1 234 ? -13.094 -32.031 -13.18 1 90.88 234 VAL A O 1
ATOM 1909 N N . PHE A 1 235 ? -11.742 -32.531 -11.375 1 87.62 235 PHE A N 1
ATOM 1910 C CA . PHE A 1 235 ? -11.93 -31.219 -10.758 1 87.62 235 PHE A CA 1
ATOM 1911 C C . PHE A 1 235 ? -10.664 -30.375 -10.883 1 87.62 235 PHE A C 1
ATOM 1913 O O . PHE A 1 235 ? -10.711 -29.156 -10.727 1 87.62 235 PHE A O 1
ATOM 1920 N N . TYR A 1 236 ? -9.57 -30.938 -11.117 1 90.62 236 TYR A N 1
ATOM 1921 C CA . TYR A 1 236 ? -8.32 -30.312 -11.555 1 90.62 236 TYR A CA 1
ATOM 1922 C C . TYR A 1 236 ? -7.883 -30.875 -12.898 1 90.62 236 TYR A C 1
ATOM 1924 O O . TYR A 1 236 ? -6.992 -31.719 -12.969 1 90.62 236 TYR A O 1
ATOM 1932 N N . PRO A 1 237 ? -8.547 -30.375 -13.883 1 93 237 PRO A N 1
ATOM 1933 C CA . PRO A 1 237 ? -8.609 -31.109 -15.156 1 93 237 PRO A CA 1
ATOM 1934 C C . PRO A 1 237 ? -7.23 -31.453 -15.703 1 93 237 PRO A C 1
ATOM 1936 O O . PRO A 1 237 ? -6.949 -32.625 -15.984 1 93 237 PRO A O 1
ATOM 1939 N N . GLU A 1 238 ? -6.352 -30.453 -15.852 1 94 238 GLU A N 1
ATOM 1940 C CA . GLU A 1 238 ? -5.07 -30.75 -16.5 1 94 238 GLU A CA 1
ATOM 1941 C C . GLU A 1 238 ? -4.223 -31.672 -15.633 1 94 238 GLU A C 1
ATOM 1943 O O . GLU A 1 238 ? -3.58 -32.594 -16.156 1 94 238 GLU A O 1
ATOM 1948 N N . GLN A 1 239 ? -4.211 -31.438 -14.344 1 94 239 GLN A N 1
ATOM 1949 C CA . GLN A 1 239 ? -3.396 -32.25 -13.445 1 94 239 GLN A CA 1
ATOM 1950 C C . GLN A 1 239 ? -3.939 -33.656 -13.344 1 94 239 GLN A C 1
ATOM 1952 O O . GLN A 1 239 ? -3.172 -34.625 -13.367 1 94 239 GLN A O 1
ATOM 1957 N N . ASP A 1 240 ? -5.25 -33.812 -13.266 1 94.56 240 ASP A N 1
ATOM 1958 C CA . ASP A 1 240 ? -5.875 -35.125 -13.148 1 94.56 240 ASP A CA 1
ATOM 1959 C C . ASP A 1 240 ? -5.684 -35.938 -14.43 1 94.56 240 ASP A C 1
ATOM 1961 O O . ASP A 1 240 ? -5.309 -37.125 -14.375 1 94.56 240 ASP A O 1
ATOM 1965 N N . LEU A 1 241 ? -5.91 -35.312 -15.523 1 97.12 241 LEU A N 1
ATOM 1966 C CA . LEU A 1 241 ? -5.797 -36 -16.797 1 97.12 241 LEU A CA 1
ATOM 1967 C C . LEU A 1 241 ? -4.352 -36.438 -17.062 1 97.12 241 LEU A C 1
ATOM 1969 O O . LEU A 1 241 ? -4.102 -37.562 -17.516 1 97.12 241 LEU A O 1
ATOM 1973 N N . LEU A 1 242 ? -3.439 -35.562 -16.781 1 97.75 242 LEU A N 1
ATOM 1974 C CA . LEU A 1 242 ? -2.025 -35.906 -16.938 1 97.75 242 LEU A CA 1
ATOM 1975 C C . LEU A 1 242 ? -1.641 -37.062 -16.016 1 97.75 242 LEU A C 1
ATOM 1977 O O . LEU A 1 242 ? -0.942 -37.969 -16.438 1 97.75 242 LEU A O 1
ATOM 1981 N N . THR A 1 243 ? -2.098 -37 -14.789 1 96.44 243 THR A N 1
ATOM 1982 C CA . THR A 1 243 ? -1.771 -38.031 -13.82 1 96.44 243 THR A CA 1
ATOM 1983 C C . THR A 1 243 ? -2.297 -39.406 -14.289 1 96.44 243 THR A C 1
ATOM 1985 O O . THR A 1 243 ? -1.583 -40.406 -14.219 1 96.44 243 THR A O 1
ATOM 1988 N N . LEU A 1 244 ? -3.504 -39.469 -14.766 1 96.88 244 LEU A N 1
ATOM 1989 C CA . LEU A 1 244 ? -4.133 -40.719 -15.195 1 96.88 244 LEU A CA 1
ATOM 1990 C C . LEU A 1 244 ? -3.461 -41.25 -16.453 1 96.88 244 LEU A C 1
ATOM 1992 O O . LEU A 1 244 ? -3.141 -42.438 -16.531 1 96.88 244 LEU A O 1
ATOM 1996 N N . ALA A 1 245 ? -3.184 -40.375 -17.391 1 97.38 245 ALA A N 1
ATOM 1997 C CA . ALA A 1 245 ? -2.637 -40.812 -18.672 1 97.38 245 ALA A CA 1
ATOM 1998 C C . ALA A 1 245 ? -1.172 -41.219 -18.531 1 97.38 245 ALA A C 1
ATOM 2000 O O . ALA A 1 245 ? -0.682 -42.062 -19.297 1 97.38 245 ALA A O 1
ATOM 2001 N N . CYS A 1 246 ? -0.518 -40.625 -17.609 1 97.44 246 CYS A N 1
ATOM 2002 C CA . CYS A 1 246 ? 0.927 -40.812 -17.516 1 97.44 246 CYS A CA 1
ATOM 2003 C C . CYS A 1 246 ? 1.298 -41.656 -16.297 1 97.44 246 CYS A C 1
ATOM 2005 O O . CYS A 1 246 ? 2.449 -41.625 -15.859 1 97.44 246 CYS A O 1
ATOM 2007 N N . TYR A 1 247 ? 0.342 -42.344 -15.758 1 94.5 247 TYR A N 1
ATOM 2008 C CA . TYR A 1 247 ? 0.537 -43.156 -14.555 1 94.5 247 TYR A CA 1
ATOM 2009 C C . TYR A 1 247 ? 1.761 -44.031 -14.688 1 94.5 247 TYR A C 1
ATOM 2011 O O . TYR A 1 247 ? 1.93 -44.719 -15.703 1 94.5 247 TYR A O 1
ATOM 2019 N N . GLN A 1 248 ? 2.723 -43.969 -13.766 1 91.81 248 GLN A N 1
ATOM 2020 C CA . GLN A 1 248 ? 3.938 -44.75 -13.609 1 91.81 248 GLN A CA 1
ATOM 2021 C C . GLN A 1 248 ? 5.059 -44.219 -14.5 1 91.81 248 GLN A C 1
ATOM 2023 O O . GLN A 1 248 ? 6.176 -44.75 -14.477 1 91.81 248 GLN A O 1
ATOM 2028 N N . LYS A 1 249 ? 4.828 -43.219 -15.32 1 97.25 249 LYS A N 1
ATOM 2029 C CA . LYS A 1 249 ? 5.855 -42.656 -16.188 1 97.25 249 LYS A CA 1
ATOM 2030 C C . LYS A 1 249 ? 6.074 -41.188 -15.875 1 97.25 249 LYS A C 1
ATOM 2032 O O . LYS A 1 249 ? 6.211 -40.344 -16.781 1 97.25 249 LYS A O 1
ATOM 2037 N N . VAL A 1 250 ? 5.961 -40.844 -14.656 1 97.88 250 VAL A N 1
ATOM 2038 C CA . VAL A 1 250 ? 6.23 -39.5 -14.18 1 97.88 250 VAL A CA 1
ATOM 2039 C C . VAL A 1 250 ? 7.406 -39.531 -13.211 1 97.88 250 VAL A C 1
ATOM 2041 O O . VAL A 1 250 ? 7.449 -40.344 -12.289 1 97.88 250 VAL A O 1
ATOM 2044 N N . LEU A 1 251 ? 8.359 -38.688 -13.477 1 97.94 251 LEU A N 1
ATOM 2045 C CA . LEU A 1 251 ? 9.477 -38.531 -12.547 1 97.94 251 LEU A CA 1
ATOM 2046 C C . LEU A 1 251 ? 9.109 -37.562 -11.414 1 97.94 251 LEU A C 1
ATOM 2048 O O . LEU A 1 251 ? 8.688 -36.438 -11.664 1 97.94 251 LEU A O 1
ATOM 2052 N N . ILE A 1 252 ? 9.281 -38.062 -10.227 1 96.5 252 ILE A N 1
ATOM 2053 C CA . ILE A 1 252 ? 8.992 -37.188 -9.086 1 96.5 252 ILE A CA 1
ATOM 2054 C C . ILE A 1 252 ? 10.164 -36.25 -8.836 1 96.5 252 ILE A C 1
ATOM 2056 O O . ILE A 1 252 ? 11.266 -36.688 -8.5 1 96.5 252 ILE A O 1
ATOM 2060 N N . LEU A 1 253 ? 9.938 -35 -9 1 97.56 253 LEU A N 1
ATOM 2061 C CA . LEU A 1 253 ? 10.945 -34 -8.75 1 97.56 253 LEU A CA 1
ATOM 2062 C C . LEU A 1 253 ? 10.93 -33.562 -7.285 1 97.56 253 LEU A C 1
ATOM 2064 O O . LEU A 1 253 ? 9.914 -33.688 -6.605 1 97.56 253 LEU A O 1
ATOM 2068 N N . PRO A 1 254 ? 12.086 -33.031 -6.816 1 96.75 254 PRO A N 1
ATOM 2069 C CA . PRO A 1 254 ? 12.086 -32.469 -5.473 1 96.75 254 PRO A CA 1
ATOM 2070 C C . PRO A 1 254 ? 11.109 -31.297 -5.324 1 96.75 254 PRO A C 1
ATOM 2072 O O . PRO A 1 254 ? 10.875 -30.547 -6.285 1 96.75 254 PRO A O 1
ATOM 2075 N N . TYR A 1 255 ? 10.656 -31.078 -4.113 1 97.62 255 TYR A N 1
ATOM 2076 C CA . TYR A 1 255 ? 9.664 -30.047 -3.822 1 97.62 255 TYR A CA 1
ATOM 2077 C C . TYR A 1 255 ? 10.219 -28.656 -4.09 1 97.62 255 TYR A C 1
ATOM 2079 O O . TYR A 1 255 ? 9.461 -27.703 -4.27 1 97.62 255 TYR A O 1
ATOM 2087 N N . ILE A 1 256 ? 11.523 -28.516 -4.188 1 98.06 256 ILE A N 1
ATOM 2088 C CA . ILE A 1 256 ? 12.164 -27.203 -4.336 1 98.06 256 ILE A CA 1
ATOM 2089 C C . ILE A 1 256 ? 11.773 -26.594 -5.676 1 98.06 256 ILE A C 1
ATOM 2091 O O . ILE A 1 256 ? 11.914 -25.375 -5.871 1 98.06 256 ILE A O 1
ATOM 2095 N N . TYR A 1 257 ? 11.258 -27.375 -6.641 1 98.38 257 TYR A N 1
ATOM 2096 C CA . TYR A 1 257 ? 10.891 -26.891 -7.961 1 98.38 257 TYR A CA 1
ATOM 2097 C C . TYR A 1 257 ? 9.453 -26.391 -7.977 1 98.38 257 TYR A C 1
ATOM 2099 O O . TYR A 1 257 ? 9.031 -25.719 -8.922 1 98.38 257 TYR A O 1
ATOM 2107 N N . ASN A 1 258 ? 8.695 -26.688 -6.996 1 98.19 258 ASN A N 1
ATOM 2108 C CA . ASN A 1 258 ? 7.289 -26.312 -6.906 1 98.19 258 ASN A CA 1
ATOM 2109 C C . ASN A 1 258 ? 6.84 -26.156 -5.457 1 98.19 258 ASN A C 1
ATOM 2111 O O . ASN A 1 258 ? 5.895 -26.812 -5.02 1 98.19 258 ASN A O 1
ATOM 2115 N N . THR A 1 259 ? 7.414 -25.234 -4.777 1 97.69 259 THR A N 1
ATOM 2116 C CA . THR A 1 259 ? 7.246 -25.094 -3.334 1 97.69 259 THR A CA 1
ATOM 2117 C C . THR A 1 259 ? 6.074 -24.156 -3.016 1 97.69 259 THR A C 1
ATOM 2119 O O . THR A 1 259 ? 6.105 -22.969 -3.35 1 97.69 259 THR A O 1
ATOM 2122 N N . HIS A 1 260 ? 5.082 -24.688 -2.396 1 96.5 260 HIS A N 1
ATOM 2123 C CA . HIS A 1 260 ? 4.09 -23.797 -1.81 1 96.5 260 HIS A CA 1
ATOM 2124 C C . HIS A 1 260 ? 4.656 -23.078 -0.59 1 96.5 260 HIS A C 1
ATOM 2126 O O . HIS A 1 260 ? 5.375 -23.672 0.212 1 96.5 260 HIS A O 1
ATOM 2132 N N . PRO A 1 261 ? 4.297 -21.828 -0.372 1 93.56 261 PRO A N 1
ATOM 2133 C CA . PRO A 1 261 ? 4.863 -21.078 0.753 1 93.56 261 PRO A CA 1
ATOM 2134 C C . PRO A 1 261 ? 4.637 -21.781 2.094 1 93.56 261 PRO A C 1
ATOM 2136 O O . PRO A 1 261 ? 5.48 -21.688 2.99 1 93.56 261 PRO A O 1
ATOM 2139 N N . PHE A 1 262 ? 3.611 -22.547 2.252 1 89.69 262 PHE A N 1
ATOM 2140 C CA . PHE A 1 262 ? 3.318 -23.281 3.482 1 89.69 262 PHE A CA 1
ATOM 2141 C C . PHE A 1 262 ? 4.363 -24.359 3.736 1 89.69 262 PHE A C 1
ATOM 2143 O O . PHE A 1 262 ? 4.578 -24.766 4.879 1 89.69 262 PHE A O 1
ATOM 2150 N N . MET A 1 263 ? 5.016 -24.797 2.664 1 93.56 263 MET A N 1
ATOM 2151 C CA . MET A 1 263 ? 6.008 -25.875 2.748 1 93.56 263 MET A CA 1
ATOM 2152 C C . MET A 1 263 ? 7.359 -25.328 3.195 1 93.56 263 MET A C 1
ATOM 2154 O O . MET A 1 263 ? 8.211 -26.078 3.672 1 93.56 263 MET A O 1
ATOM 2158 N N . ALA A 1 264 ? 7.52 -24.062 3.021 1 91.81 264 ALA A N 1
ATOM 2159 C CA . ALA A 1 264 ? 8.852 -23.469 3.061 1 91.81 264 ALA A CA 1
ATOM 2160 C C . ALA A 1 264 ? 9.508 -23.656 4.426 1 91.81 264 ALA A C 1
ATOM 2162 O O . ALA A 1 264 ? 10.719 -23.844 4.516 1 91.81 264 ALA A O 1
ATOM 2163 N N . ASN A 1 265 ? 8.695 -23.734 5.461 1 88.06 265 ASN A N 1
ATOM 2164 C CA . ASN A 1 265 ? 9.273 -23.844 6.797 1 88.06 265 ASN A CA 1
ATOM 2165 C C . ASN A 1 265 ? 9.109 -25.266 7.352 1 88.06 265 ASN A C 1
ATOM 2167 O O . ASN A 1 265 ? 9.336 -25.5 8.539 1 88.06 265 ASN A O 1
ATOM 2171 N N . GLN A 1 266 ? 8.719 -26.141 6.543 1 92.62 266 GLN A N 1
ATOM 2172 C CA . GLN A 1 266 ? 8.57 -27.547 6.949 1 92.62 266 GLN A CA 1
ATOM 2173 C C . GLN A 1 266 ? 9.703 -28.406 6.391 1 92.62 266 GLN A C 1
ATOM 2175 O O . GLN A 1 266 ? 9.734 -28.688 5.191 1 92.62 266 GLN A O 1
ATOM 2180 N N . LYS A 1 267 ? 10.5 -28.938 7.215 1 93.31 267 LYS A N 1
ATOM 2181 C CA . LYS A 1 267 ? 11.703 -29.672 6.824 1 93.31 267 LYS A CA 1
ATOM 2182 C C . LYS A 1 267 ? 11.359 -30.938 6.055 1 93.31 267 LYS A C 1
ATOM 2184 O O . LYS A 1 267 ? 12.148 -31.406 5.234 1 93.31 267 LYS A O 1
ATOM 2189 N N . ARG A 1 268 ? 10.164 -31.453 6.34 1 92.38 268 ARG A N 1
ATOM 2190 C CA . ARG A 1 268 ? 9.742 -32.656 5.633 1 92.38 268 ARG A CA 1
ATOM 2191 C C . ARG A 1 268 ? 9.633 -32.406 4.133 1 92.38 268 ARG A C 1
ATOM 2193 O O . ARG A 1 268 ? 9.844 -33.312 3.328 1 92.38 268 ARG A O 1
ATOM 2200 N N . PHE A 1 269 ? 9.328 -31.172 3.756 1 94.19 269 PHE A N 1
ATOM 2201 C CA . PHE A 1 269 ? 9.195 -30.812 2.35 1 94.19 269 PHE A CA 1
ATOM 2202 C C . PHE A 1 269 ? 10.469 -30.141 1.838 1 94.19 269 PHE A C 1
ATOM 2204 O O . PHE A 1 269 ? 10.969 -30.5 0.769 1 94.19 269 PHE A O 1
ATOM 2211 N N . ILE A 1 270 ? 10.906 -29.25 2.699 1 96.31 270 ILE A N 1
ATOM 2212 C CA . ILE A 1 270 ? 12.031 -28.422 2.303 1 96.31 270 ILE A CA 1
ATOM 2213 C C . ILE A 1 270 ? 13.117 -28.469 3.371 1 96.31 270 ILE A C 1
ATOM 2215 O O . ILE A 1 270 ? 13.117 -27.672 4.312 1 96.31 270 ILE A O 1
ATOM 2219 N N . PRO A 1 271 ? 14.062 -29.266 3.188 1 95 271 PRO A N 1
ATOM 2220 C CA . PRO A 1 271 ? 15.125 -29.391 4.188 1 95 271 PRO A CA 1
ATOM 2221 C C . PRO A 1 271 ? 15.945 -28.109 4.336 1 95 271 PRO A C 1
ATOM 2223 O O . PRO A 1 271 ? 16.312 -27.734 5.453 1 95 271 PRO A O 1
ATOM 2226 N N . ASP A 1 272 ? 16.203 -27.453 3.262 1 96.25 272 ASP A N 1
ATOM 2227 C CA . ASP A 1 272 ? 16.922 -26.188 3.254 1 96.25 272 ASP A CA 1
ATOM 2228 C C . ASP A 1 272 ? 16.203 -25.141 2.412 1 96.25 272 ASP A C 1
ATOM 2230 O O . ASP A 1 272 ? 16.203 -25.219 1.182 1 96.25 272 ASP A O 1
ATOM 2234 N N . LYS A 1 273 ? 15.758 -24.156 3.051 1 95.38 273 LYS A N 1
ATOM 2235 C CA . LYS A 1 273 ? 14.969 -23.109 2.41 1 95.38 273 LYS A CA 1
ATOM 2236 C C . LYS A 1 273 ? 15.766 -22.406 1.316 1 95.38 273 LYS A C 1
ATOM 2238 O O . LYS A 1 273 ? 15.188 -21.922 0.338 1 95.38 273 LYS A O 1
ATOM 2243 N N . LYS A 1 274 ? 17.031 -22.359 1.472 1 95.44 274 LYS A N 1
ATOM 2244 C CA . LYS A 1 274 ? 17.891 -21.656 0.523 1 95.44 274 LYS A CA 1
ATOM 2245 C C . LYS A 1 274 ? 17.938 -22.375 -0.821 1 95.44 274 LYS A C 1
ATOM 2247 O O . LYS A 1 274 ? 18.391 -21.812 -1.821 1 95.44 274 LYS A O 1
ATOM 2252 N N . GLU A 1 275 ? 17.422 -23.594 -0.861 1 97.38 275 GLU A N 1
ATOM 2253 C CA . GLU A 1 275 ? 17.5 -24.406 -2.068 1 97.38 275 GLU A CA 1
ATOM 2254 C C . GLU A 1 275 ? 16.219 -24.266 -2.902 1 97.38 275 GLU A C 1
ATOM 2256 O O . GLU A 1 275 ? 16.156 -24.766 -4.031 1 97.38 275 GLU A O 1
ATOM 2261 N N . ILE A 1 276 ? 15.273 -23.578 -2.373 1 98.5 276 ILE A N 1
ATOM 2262 C CA . ILE A 1 276 ? 14.008 -23.438 -3.09 1 98.5 276 ILE A CA 1
ATOM 2263 C C . ILE A 1 276 ? 14.25 -22.766 -4.441 1 98.5 276 ILE A C 1
ATOM 2265 O O . ILE A 1 276 ? 14.844 -21.688 -4.508 1 98.5 276 ILE A O 1
ATOM 2269 N N . VAL A 1 277 ? 13.844 -23.406 -5.469 1 98.69 277 VAL A N 1
ATOM 2270 C CA . VAL A 1 277 ? 14.008 -22.859 -6.816 1 98.69 277 VAL A CA 1
ATOM 2271 C C . VAL A 1 277 ? 12.789 -22.016 -7.18 1 98.69 277 VAL A C 1
ATOM 2273 O O . VAL A 1 277 ? 12.938 -20.859 -7.605 1 98.69 277 VAL A O 1
ATOM 2276 N N . MET A 1 278 ? 11.625 -22.531 -6.898 1 98.75 278 MET A N 1
ATOM 2277 C CA . MET A 1 278 ? 10.406 -21.828 -7.305 1 98.75 278 MET A CA 1
ATOM 2278 C C . MET A 1 278 ? 9.344 -21.906 -6.215 1 98.75 278 MET A C 1
ATOM 2280 O O . MET A 1 278 ? 8.992 -23 -5.77 1 98.75 278 MET A O 1
ATOM 2284 N N . LEU A 1 279 ? 8.883 -20.75 -5.777 1 98.44 279 LEU A N 1
ATOM 2285 C CA . LEU A 1 279 ? 7.668 -20.672 -4.973 1 98.44 279 LEU A CA 1
ATOM 2286 C C . LEU A 1 279 ? 6.426 -20.672 -5.863 1 98.44 279 LEU A C 1
ATOM 2288 O O . LEU A 1 279 ? 6.41 -20.016 -6.91 1 98.44 279 LEU A O 1
ATOM 2292 N N . HIS A 1 280 ? 5.461 -21.375 -5.5 1 98.38 280 HIS A N 1
ATOM 2293 C CA . HIS A 1 280 ? 4.199 -21.469 -6.227 1 98.38 280 HIS A CA 1
ATOM 2294 C C . HIS A 1 280 ? 3.018 -21.109 -5.328 1 98.38 280 HIS A C 1
ATOM 2296 O O . HIS A 1 280 ? 2.738 -21.812 -4.355 1 98.38 280 HIS A O 1
ATOM 2302 N N . PHE A 1 281 ? 2.35 -19.984 -5.676 1 96.56 281 PHE A N 1
ATOM 2303 C CA . PHE A 1 281 ? 1.293 -19.438 -4.836 1 96.56 281 PHE A CA 1
ATOM 2304 C C . PHE A 1 281 ? -0.068 -19.984 -5.246 1 96.56 281 PHE A C 1
ATOM 2306 O O . PHE A 1 281 ? -1.016 -19.219 -5.449 1 96.56 281 PHE A O 1
ATOM 2313 N N . TYR A 1 282 ? -0.174 -21.297 -5.266 1 92.06 282 TYR A N 1
ATOM 2314 C CA . TYR A 1 282 ? -1.46 -21.891 -5.621 1 92.06 282 TYR A CA 1
ATOM 2315 C C . TYR A 1 282 ? -2.393 -21.938 -4.418 1 92.06 282 TYR A C 1
ATOM 2317 O O . TYR A 1 282 ? -1.938 -21.891 -3.271 1 92.06 282 TYR A O 1
ATOM 2325 N N . PHE A 1 283 ? -3.709 -21.891 -4.648 1 82.81 283 PHE A N 1
ATOM 2326 C CA . PHE A 1 283 ? -4.781 -21.938 -3.662 1 82.81 283 PHE A CA 1
ATOM 2327 C C . PHE A 1 283 ? -4.941 -20.594 -2.969 1 82.81 283 PHE A C 1
ATOM 2329 O O . PHE A 1 283 ? -5.242 -19.578 -3.615 1 82.81 283 PHE A O 1
ATOM 2336 N N . VAL A 1 284 ? -4.52 -20.516 -1.642 1 81.12 284 VAL A N 1
ATOM 2337 C CA . VAL A 1 284 ? -4.73 -19.297 -0.876 1 81.12 284 VAL A CA 1
ATOM 2338 C C . VAL A 1 284 ? -3.393 -18.594 -0.637 1 81.12 284 VAL A C 1
ATOM 2340 O O . VAL A 1 284 ? -2.334 -19.219 -0.754 1 81.12 284 VAL A O 1
ATOM 2343 N N . GLY A 1 285 ? -3.498 -17.312 -0.556 1 86.12 285 GLY A N 1
ATOM 2344 C CA . GLY A 1 285 ? -2.309 -16.594 -0.126 1 86.12 285 GLY A CA 1
ATOM 2345 C C . GLY A 1 285 ? -1.522 -16 -1.278 1 86.12 285 GLY A C 1
ATOM 2346 O O . GLY A 1 285 ? -0.29 -16.031 -1.279 1 86.12 285 GLY A O 1
ATOM 2347 N N . LYS A 1 286 ? -2.156 -15.609 -2.303 1 93.5 286 LYS A N 1
ATOM 2348 C CA . LYS A 1 286 ? -1.479 -14.93 -3.404 1 93.5 286 LYS A CA 1
ATOM 2349 C C . LYS A 1 286 ? -1.055 -13.516 -3.002 1 93.5 286 LYS A C 1
ATOM 2351 O O . LYS A 1 286 ? -1.881 -12.719 -2.555 1 93.5 286 LYS A O 1
ATOM 2356 N N . PRO A 1 287 ? 0.23 -13.18 -3.205 1 94.38 287 PRO A N 1
ATOM 2357 C CA . PRO A 1 287 ? 0.776 -11.914 -2.693 1 94.38 287 PRO A CA 1
ATOM 2358 C C . PRO A 1 287 ? 0.023 -10.695 -3.211 1 94.38 287 PRO A C 1
ATOM 2360 O O . PRO A 1 287 ? -0.104 -9.695 -2.498 1 94.38 287 PRO A O 1
ATOM 2363 N N . TRP A 1 288 ? -0.478 -10.742 -4.453 1 95.06 288 TRP A N 1
ATOM 2364 C CA . TRP A 1 288 ? -1.131 -9.578 -5.039 1 95.06 288 TRP A CA 1
ATOM 2365 C C . TRP A 1 288 ? -2.592 -9.5 -4.613 1 95.06 288 TRP A C 1
ATOM 2367 O O . TRP A 1 288 ? -3.266 -8.5 -4.859 1 95.06 288 TRP A O 1
ATOM 2377 N N . VAL A 1 289 ? -3.076 -10.562 -3.979 1 89.81 289 VAL A N 1
ATOM 2378 C CA . VAL A 1 289 ? -4.422 -10.578 -3.408 1 89.81 289 VAL A CA 1
ATOM 2379 C C . VAL A 1 289 ? -4.352 -10.273 -1.913 1 89.81 289 VAL A C 1
ATOM 2381 O O . VAL A 1 289 ? -5.148 -9.492 -1.394 1 89.81 289 VAL A O 1
ATOM 2384 N N . SER A 1 290 ? -3.436 -10.875 -1.275 1 87.62 290 SER A N 1
ATOM 2385 C CA . SER A 1 290 ? -3.232 -10.75 0.164 1 87.62 290 SER A CA 1
ATOM 2386 C C . SER A 1 290 ? -1.812 -10.289 0.484 1 87.62 290 SER A C 1
ATOM 2388 O O . SER A 1 290 ? -0.922 -11.117 0.696 1 87.62 290 SER A O 1
ATOM 2390 N N . PRO A 1 291 ? -1.672 -8.992 0.646 1 86.94 291 PRO A N 1
ATOM 2391 C CA . PRO A 1 291 ? -0.335 -8.461 0.915 1 86.94 291 PRO A CA 1
ATOM 2392 C C . PRO A 1 291 ? 0.258 -8.984 2.221 1 86.94 291 PRO A C 1
ATOM 2394 O O . PRO A 1 291 ? 1.455 -8.82 2.471 1 86.94 291 PRO A O 1
ATOM 2397 N N . THR A 1 292 ? -0.537 -9.656 2.988 1 87.69 292 THR A N 1
ATOM 2398 C CA . THR A 1 292 ? -0.073 -10.227 4.25 1 87.69 292 THR A CA 1
ATOM 2399 C C . THR A 1 292 ? 0.369 -11.672 4.059 1 87.69 292 THR A C 1
ATOM 2401 O O . THR A 1 292 ? 0.804 -12.328 5.012 1 87.69 292 THR A O 1
ATOM 2404 N N . ALA A 1 293 ? 0.301 -12.172 2.857 1 88 293 ALA A N 1
ATOM 2405 C CA . ALA A 1 293 ? 0.653 -13.555 2.562 1 88 293 ALA A CA 1
ATOM 2406 C C . ALA A 1 293 ? 2.154 -13.781 2.711 1 88 293 ALA A C 1
ATOM 2408 O O . ALA A 1 293 ? 2.941 -12.836 2.664 1 88 293 ALA A O 1
ATOM 2409 N N . LEU A 1 294 ? 2.533 -15.07 2.918 1 89.19 294 LEU A N 1
ATOM 2410 C CA . LEU A 1 294 ? 3.938 -15.461 2.98 1 89.19 294 LEU A CA 1
ATOM 2411 C C . LEU A 1 294 ? 4.66 -15.102 1.686 1 89.19 294 LEU A C 1
ATOM 2413 O O . LEU A 1 294 ? 4.117 -15.297 0.594 1 89.19 294 LEU A O 1
ATOM 2417 N N . TYR A 1 295 ? 5.863 -14.461 1.792 1 93.19 295 TYR A N 1
ATOM 2418 C CA . TYR A 1 295 ? 6.754 -14.094 0.698 1 93.19 295 TYR A CA 1
ATOM 2419 C C . TYR A 1 295 ? 6.164 -12.953 -0.122 1 93.19 295 TYR A C 1
ATOM 2421 O O . TYR A 1 295 ? 6.551 -12.742 -1.275 1 93.19 295 TYR A O 1
ATOM 2429 N N . SER A 1 296 ? 5.168 -12.273 0.476 1 94.5 296 SER A N 1
ATOM 2430 C CA . SER A 1 296 ? 4.602 -11.102 -0.184 1 94.5 296 SER A CA 1
ATOM 2431 C C . SER A 1 296 ? 5.66 -10.023 -0.397 1 94.5 296 SER A C 1
ATOM 2433 O O . SER A 1 296 ? 5.699 -9.383 -1.451 1 94.5 296 SER A O 1
ATOM 2435 N N . LYS A 1 297 ? 6.527 -9.828 0.58 1 94.25 297 LYS A N 1
ATOM 2436 C CA . LYS A 1 297 ? 7.582 -8.82 0.464 1 94.25 297 LYS A CA 1
ATOM 2437 C C . LYS A 1 297 ? 8.484 -9.109 -0.733 1 94.25 297 LYS A C 1
ATOM 2439 O O . LYS A 1 297 ? 8.734 -8.219 -1.553 1 94.25 297 LYS A O 1
ATOM 2444 N N . GLU A 1 298 ? 8.93 -10.344 -0.876 1 96.31 298 GLU A N 1
ATOM 2445 C CA . GLU A 1 298 ? 9.812 -10.742 -1.969 1 96.31 298 GLU A CA 1
ATOM 2446 C C . GLU A 1 298 ? 9.125 -10.578 -3.32 1 96.31 298 GLU A C 1
ATOM 2448 O O . GLU A 1 298 ? 9.742 -10.125 -4.285 1 96.31 298 GLU A O 1
ATOM 2453 N N . TRP A 1 299 ? 7.867 -10.969 -3.322 1 98.06 299 TRP A N 1
ATOM 2454 C CA . TRP A 1 299 ? 7.102 -10.836 -4.559 1 98.06 299 TRP A CA 1
ATOM 2455 C C . TRP A 1 299 ? 6.996 -9.367 -4.98 1 98.06 299 TRP A C 1
ATOM 2457 O O . TRP A 1 299 ? 7.242 -9.031 -6.141 1 98.06 299 TRP A O 1
ATOM 2467 N N . HIS A 1 300 ? 6.703 -8.523 -4.086 1 97.94 300 HIS A N 1
ATOM 2468 C CA . HIS A 1 300 ? 6.52 -7.113 -4.395 1 97.94 300 HIS A CA 1
ATOM 2469 C C . HIS A 1 300 ? 7.848 -6.441 -4.727 1 97.94 300 HIS A C 1
ATOM 2471 O O . HIS A 1 300 ? 7.902 -5.539 -5.566 1 97.94 300 HIS A O 1
ATOM 2477 N N . GLU A 1 301 ? 8.922 -6.848 -4.043 1 96.94 301 GLU A N 1
ATOM 2478 C CA . GLU A 1 301 ? 10.242 -6.344 -4.395 1 96.94 301 GLU A CA 1
ATOM 2479 C C . GLU A 1 301 ? 10.578 -6.645 -5.852 1 96.94 301 GLU A C 1
ATOM 2481 O O . GLU A 1 301 ? 11.172 -5.812 -6.543 1 96.94 301 GLU A O 1
ATOM 2486 N N . THR A 1 302 ? 10.195 -7.809 -6.297 1 98.56 302 THR A N 1
ATOM 2487 C CA . THR A 1 302 ? 10.406 -8.188 -7.688 1 98.56 302 THR A CA 1
ATOM 2488 C C . THR A 1 302 ? 9.5 -7.375 -8.609 1 98.56 302 THR A C 1
ATOM 2490 O O . THR A 1 302 ? 9.938 -6.906 -9.664 1 98.56 302 THR A O 1
ATOM 2493 N N . LEU A 1 303 ? 8.242 -7.207 -8.219 1 98.62 303 LEU A N 1
ATOM 2494 C CA . LEU A 1 303 ? 7.285 -6.414 -8.984 1 98.62 303 LEU A CA 1
ATOM 2495 C C . LEU A 1 303 ? 7.828 -5.012 -9.234 1 98.62 303 LEU A C 1
ATOM 2497 O O . LEU A 1 303 ? 7.668 -4.473 -10.336 1 98.62 303 LEU A O 1
ATOM 2501 N N . LEU A 1 304 ? 8.508 -4.465 -8.258 1 97.5 304 LEU A N 1
ATOM 2502 C CA . LEU A 1 304 ? 8.992 -3.09 -8.32 1 97.5 304 LEU A CA 1
ATOM 2503 C C . LEU A 1 304 ? 10.102 -2.955 -9.367 1 97.5 304 LEU A C 1
ATOM 2505 O O . LEU A 1 304 ? 10.453 -1.842 -9.766 1 97.5 304 LEU A O 1
ATOM 2509 N N . LYS A 1 305 ? 10.664 -4.043 -9.883 1 97.88 305 LYS A N 1
ATOM 2510 C CA . LYS A 1 305 ? 11.688 -4.039 -10.922 1 97.88 305 LYS A CA 1
ATOM 2511 C C . LYS A 1 305 ? 11.07 -4.164 -12.312 1 97.88 305 LYS A C 1
ATOM 2513 O O . LYS A 1 305 ? 11.781 -4.215 -13.312 1 97.88 305 LYS A O 1
ATOM 2518 N N . THR A 1 306 ? 9.773 -4.238 -12.406 1 98.38 306 THR A N 1
ATOM 2519 C CA . THR A 1 306 ? 9.055 -4.367 -13.672 1 98.38 306 THR A CA 1
ATOM 2520 C C . THR A 1 306 ? 8.312 -3.08 -14 1 98.38 306 THR A C 1
ATOM 2522 O O . THR A 1 306 ? 8.055 -2.26 -13.117 1 98.38 306 THR A O 1
ATOM 2525 N N . PRO A 1 307 ? 7.961 -2.891 -15.258 1 98 307 PRO A N 1
ATOM 2526 C CA . PRO A 1 307 ? 7.227 -1.688 -15.648 1 98 307 PRO A CA 1
ATOM 2527 C C . PRO A 1 307 ? 5.793 -1.675 -15.125 1 98 307 PRO A C 1
ATOM 2529 O O . PRO A 1 307 ? 5.078 -0.682 -15.297 1 98 307 PRO A O 1
ATOM 2532 N N . PHE A 1 308 ? 5.359 -2.746 -14.445 1 98.06 308 PHE A N 1
ATOM 2533 C CA . PHE A 1 308 ? 4.012 -2.82 -13.891 1 98.06 308 PHE A CA 1
ATOM 2534 C C . PHE A 1 308 ? 3.941 -2.092 -12.555 1 98.06 308 PHE A C 1
ATOM 2536 O O . PHE A 1 308 ? 2.855 -1.909 -12 1 98.06 308 PHE A O 1
ATOM 2543 N N . TYR A 1 309 ? 5.051 -1.6 -12.008 1 97.31 309 TYR A N 1
ATOM 2544 C CA . TYR A 1 309 ? 5.152 -1.166 -10.617 1 97.31 309 TYR A CA 1
ATOM 2545 C C . TYR A 1 309 ? 4.258 0.038 -10.352 1 97.31 309 TYR A C 1
ATOM 2547 O O . TYR A 1 309 ? 3.67 0.16 -9.273 1 97.31 309 TYR A O 1
ATOM 2555 N N . THR A 1 310 ? 4.09 1.001 -11.312 1 95.25 310 THR A N 1
ATOM 2556 C CA . THR A 1 310 ? 3.311 2.213 -11.086 1 95.25 310 THR A CA 1
ATOM 2557 C C . THR A 1 310 ? 1.827 1.882 -10.938 1 95.25 310 THR A C 1
ATOM 2559 O O . THR A 1 310 ? 1.209 2.217 -9.922 1 95.25 310 THR A O 1
ATOM 2562 N N . GLU A 1 311 ? 1.34 1.183 -11.953 1 95.19 311 GLU A N 1
ATOM 2563 C CA . GLU A 1 311 ? -0.08 0.846 -11.93 1 95.19 311 GLU A CA 1
ATOM 2564 C C . GLU A 1 311 ? -0.418 -0.033 -10.727 1 95.19 311 GLU A C 1
ATOM 2566 O O . GLU A 1 311 ? -1.439 0.175 -10.07 1 95.19 311 GLU A O 1
ATOM 2571 N N . TYR A 1 312 ? 0.459 -0.961 -10.453 1 97.31 312 TYR A N 1
ATOM 2572 C CA . TYR A 1 312 ? 0.224 -1.86 -9.328 1 97.31 312 TYR A CA 1
ATOM 2573 C C . TYR A 1 312 ? 0.279 -1.104 -8.008 1 97.31 312 TYR A C 1
ATOM 2575 O O . TYR A 1 312 ? -0.553 -1.324 -7.125 1 97.31 312 TYR A O 1
ATOM 2583 N N . SER A 1 313 ? 1.238 -0.215 -7.84 1 97.31 313 SER A N 1
ATOM 2584 C CA . SER A 1 313 ? 1.427 0.503 -6.586 1 97.31 313 SER A CA 1
ATOM 2585 C C . SER A 1 313 ? 0.218 1.374 -6.258 1 97.31 313 SER A C 1
ATOM 2587 O O . SER A 1 313 ? -0.176 1.489 -5.098 1 97.31 313 SER A O 1
ATOM 2589 N N . VAL A 1 314 ? -0.323 1.987 -7.254 1 96.75 314 VAL A N 1
ATOM 2590 C CA . VAL A 1 314 ? -1.509 2.814 -7.055 1 96.75 314 VAL A CA 1
ATOM 2591 C C . VAL A 1 314 ? -2.678 1.94 -6.605 1 96.75 314 VAL A C 1
ATOM 2593 O O . VAL A 1 314 ? -3.377 2.273 -5.645 1 96.75 314 VAL A O 1
ATOM 2596 N N . LYS A 1 315 ? -2.838 0.829 -7.285 1 95.38 315 LYS A N 1
ATOM 2597 C CA . LYS A 1 315 ? -3.9 -0.098 -6.906 1 95.38 315 LYS A CA 1
ATOM 2598 C C . LYS A 1 315 ? -3.689 -0.626 -5.488 1 95.38 315 LYS A C 1
ATOM 2600 O O . LYS A 1 315 ? -4.641 -0.746 -4.715 1 95.38 315 LYS A O 1
ATOM 2605 N N . PHE A 1 316 ? -2.488 -0.961 -5.219 1 96.44 316 PHE A N 1
ATOM 2606 C CA . PHE A 1 316 ? -2.1 -1.471 -3.91 1 96.44 316 PHE A CA 1
ATOM 2607 C C . PHE A 1 316 ? -2.428 -0.46 -2.818 1 96.44 316 PHE A C 1
ATOM 2609 O O . PHE A 1 316 ? -2.977 -0.822 -1.774 1 96.44 316 PHE A O 1
ATOM 2616 N N . LEU A 1 317 ? -2.064 0.767 -3.049 1 96.31 317 LEU A N 1
ATOM 2617 C CA . LEU A 1 317 ? -2.334 1.838 -2.096 1 96.31 317 LEU A CA 1
ATOM 2618 C C . LEU A 1 317 ? -3.826 1.945 -1.805 1 96.31 317 LEU A C 1
ATOM 2620 O O . LEU A 1 317 ? -4.234 2.008 -0.643 1 96.31 317 LEU A O 1
ATOM 2624 N N . LYS A 1 318 ? -4.637 1.925 -2.816 1 94 318 LYS A N 1
ATOM 2625 C CA . LYS A 1 318 ? -6.086 2.004 -2.654 1 94 318 LYS A CA 1
ATOM 2626 C C . LYS A 1 318 ? -6.613 0.823 -1.844 1 94 318 LYS A C 1
ATOM 2628 O O . LYS A 1 318 ? -7.43 1 -0.938 1 94 318 LYS A O 1
ATOM 2633 N N . GLN A 1 319 ? -6.074 -0.308 -2.154 1 93 319 GLN A N 1
ATOM 2634 C CA . GLN A 1 319 ? -6.492 -1.513 -1.447 1 93 319 GLN A CA 1
ATOM 2635 C C . GLN A 1 319 ? -6.121 -1.441 0.031 1 93 319 GLN A C 1
ATOM 2637 O O . GLN A 1 319 ? -6.945 -1.724 0.9 1 93 319 GLN A O 1
ATOM 2642 N N . MET A 1 320 ? -4.906 -1.11 0.305 1 93.81 320 MET A N 1
ATOM 2643 C CA . MET A 1 320 ? -4.398 -1.079 1.675 1 93.81 320 MET A CA 1
ATOM 2644 C C . MET A 1 320 ? -5.164 -0.063 2.516 1 93.81 320 MET A C 1
ATOM 2646 O O . MET A 1 320 ? -5.555 -0.354 3.646 1 93.81 320 MET A O 1
ATOM 2650 N N . THR A 1 321 ? -5.359 1.132 1.95 1 92.75 321 THR A N 1
ATOM 2651 C CA . THR A 1 321 ? -6.035 2.182 2.705 1 92.75 321 THR A CA 1
ATOM 2652 C C . THR A 1 321 ? -7.48 1.796 2.992 1 92.75 321 THR A C 1
ATOM 2654 O O . THR A 1 321 ? -8.031 2.156 4.035 1 92.75 321 THR A O 1
ATOM 2657 N N . GLU A 1 322 ? -8.086 1.067 2.123 1 91.62 322 GLU A N 1
ATOM 2658 C CA . GLU A 1 322 ? -9.438 0.569 2.355 1 91.62 322 GLU A CA 1
ATOM 2659 C C . GLU A 1 322 ? -9.453 -0.497 3.447 1 91.62 322 GLU A C 1
ATOM 2661 O O . GLU A 1 322 ? -10.266 -0.438 4.371 1 91.62 322 GLU A O 1
ATOM 2666 N N . CYS A 1 323 ? -8.547 -1.412 3.328 1 92.19 323 CYS A N 1
ATOM 2667 C CA . CYS A 1 323 ? -8.508 -2.549 4.242 1 92.19 323 CYS A CA 1
ATOM 2668 C C . CYS A 1 323 ? -8.133 -2.105 5.652 1 92.19 323 CYS A C 1
ATOM 2670 O O . CYS A 1 323 ? -8.547 -2.725 6.633 1 92.19 323 CYS A O 1
ATOM 2672 N N . LEU A 1 324 ? -7.414 -1.026 5.801 1 92.12 324 LEU A N 1
ATOM 2673 C CA . LEU A 1 324 ? -6.875 -0.632 7.098 1 92.12 324 LEU A CA 1
ATOM 2674 C C . LEU A 1 324 ? -7.699 0.498 7.707 1 92.12 324 LEU A C 1
ATOM 2676 O O . LEU A 1 324 ? -7.359 1.015 8.773 1 92.12 324 LEU A O 1
ATOM 2680 N N . SER A 1 325 ? -8.812 0.979 7.137 1 88.94 325 SER A N 1
ATOM 2681 C CA . SER A 1 325 ? -9.555 2.162 7.551 1 88.94 325 SER A CA 1
ATOM 2682 C C . SER A 1 325 ? -10.492 1.846 8.711 1 88.94 325 SER A C 1
ATOM 2684 O O . SER A 1 325 ? -10.977 2.754 9.391 1 88.94 325 SER A O 1
ATOM 2686 N N . LEU A 1 326 ? -10.844 0.563 8.984 1 88.19 326 LEU A N 1
ATOM 2687 C CA . LEU A 1 326 ? -11.781 0.101 10 1 88.19 326 LEU A CA 1
ATOM 2688 C C . LEU A 1 326 ? -13.203 0.565 9.688 1 88.19 326 LEU A C 1
ATOM 2690 O O . LEU A 1 326 ? -14.117 0.375 10.492 1 88.19 326 LEU A O 1
ATOM 2694 N N . LYS A 1 327 ? -13.398 1.322 8.602 1 87.06 327 LYS A N 1
ATOM 2695 C CA . LYS A 1 327 ? -14.75 1.679 8.188 1 87.06 327 LYS A CA 1
ATOM 2696 C C . LYS A 1 327 ? -15.617 0.434 8.008 1 87.06 327 LYS A C 1
ATOM 2698 O O . LYS A 1 327 ? -16.797 0.429 8.375 1 87.06 327 LYS A O 1
ATOM 2703 N N . ASP A 1 328 ? -15.055 -0.528 7.422 1 90.38 328 ASP A N 1
ATOM 2704 C CA . ASP A 1 328 ? -15.586 -1.888 7.371 1 90.38 328 ASP A CA 1
ATOM 2705 C C . ASP A 1 328 ? -14.711 -2.848 8.18 1 90.38 328 ASP A C 1
ATOM 2707 O O . ASP A 1 328 ? -13.734 -3.393 7.656 1 90.38 328 ASP A O 1
ATOM 2711 N N . LYS A 1 329 ? -15.102 -3.023 9.414 1 91.44 329 LYS A N 1
ATOM 2712 C CA . LYS A 1 329 ? -14.273 -3.795 10.336 1 91.44 329 LYS A CA 1
ATOM 2713 C C . LYS A 1 329 ? -14.125 -5.238 9.867 1 91.44 329 LYS A C 1
ATOM 2715 O O . LYS A 1 329 ? -13.078 -5.855 10.055 1 91.44 329 LYS A O 1
ATOM 2720 N N . GLN A 1 330 ? -15.227 -5.75 9.305 1 92.19 330 GLN A N 1
ATOM 2721 C CA . GLN A 1 330 ? -15.164 -7.117 8.797 1 92.19 330 GLN A CA 1
ATOM 2722 C C . GLN A 1 330 ? -14.078 -7.266 7.742 1 92.19 330 GLN A C 1
ATOM 2724 O O . GLN A 1 330 ? -13.305 -8.227 7.773 1 92.19 330 GLN A O 1
ATOM 2729 N N . LYS A 1 331 ? -14.047 -6.312 6.855 1 91.75 331 LYS A N 1
ATOM 2730 C CA . LYS A 1 331 ? -13.039 -6.336 5.801 1 91.75 331 LYS A CA 1
ATOM 2731 C C . LYS A 1 331 ? -11.633 -6.211 6.379 1 91.75 331 LYS A C 1
ATOM 2733 O O . LYS A 1 331 ? -10.719 -6.91 5.941 1 91.75 331 LYS A O 1
ATOM 2738 N N . THR A 1 332 ? -11.477 -5.348 7.332 1 93.5 332 THR A N 1
ATOM 2739 C CA . THR A 1 332 ? -10.188 -5.16 7.984 1 93.5 332 THR A CA 1
ATOM 2740 C C . THR A 1 332 ? -9.742 -6.438 8.695 1 93.5 332 THR A C 1
ATOM 2742 O O . THR A 1 332 ? -8.594 -6.859 8.562 1 93.5 332 THR A O 1
ATOM 2745 N N . PHE A 1 333 ? -10.656 -7.051 9.375 1 93.88 333 PHE A N 1
ATOM 2746 C CA . PHE A 1 333 ? -10.336 -8.25 10.148 1 93.88 333 PHE A CA 1
ATOM 2747 C C . PHE A 1 333 ? -9.977 -9.406 9.227 1 93.88 333 PHE A C 1
ATOM 2749 O O . PHE A 1 333 ? -9.039 -10.156 9.5 1 93.88 333 PHE A O 1
ATOM 2756 N N . GLU A 1 334 ? -10.742 -9.539 8.125 1 91.31 334 GLU A N 1
ATOM 2757 C CA . GLU A 1 334 ? -10.422 -10.562 7.141 1 91.31 334 GLU A CA 1
ATOM 2758 C C . GLU A 1 334 ? -9.031 -10.352 6.547 1 91.31 334 GLU A C 1
ATOM 2760 O O . GLU A 1 334 ? -8.297 -11.312 6.312 1 91.31 334 GLU A O 1
ATOM 2765 N N . PHE A 1 335 ? -8.711 -9.125 6.309 1 92.25 335 PHE A N 1
ATOM 2766 C CA . PHE A 1 335 ? -7.41 -8.758 5.762 1 92.25 335 PHE A CA 1
ATOM 2767 C C . PHE A 1 335 ? -6.289 -9.125 6.727 1 92.25 335 PHE A C 1
ATOM 2769 O O . PHE A 1 335 ? -5.23 -9.602 6.305 1 92.25 335 PHE A O 1
ATOM 2776 N N . LEU A 1 336 ? -6.539 -8.922 8 1 91.94 336 LEU A N 1
ATOM 2777 C CA . LEU A 1 336 ? -5.5 -9.117 9.008 1 91.94 336 LEU A CA 1
ATOM 2778 C C . LEU A 1 336 ? -5.402 -10.578 9.422 1 91.94 336 LEU A C 1
ATOM 2780 O O . LEU A 1 336 ? -4.41 -11 10.016 1 91.94 336 LEU A O 1
ATOM 2784 N N . ALA A 1 337 ? -6.336 -11.336 9.109 1 89.25 337 ALA A N 1
ATOM 2785 C CA . ALA A 1 337 ? -6.484 -12.695 9.625 1 89.25 337 ALA A CA 1
ATOM 2786 C C . ALA A 1 337 ? -5.281 -13.555 9.258 1 89.25 337 ALA A C 1
ATOM 2788 O O . ALA A 1 337 ? -4.73 -14.266 10.102 1 89.25 337 ALA A O 1
ATOM 2789 N N . PRO A 1 338 ? -4.871 -13.5 7.973 1 84.94 338 PRO A N 1
ATOM 2790 C CA . PRO A 1 338 ? -3.721 -14.344 7.629 1 84.94 338 PRO A CA 1
ATOM 2791 C C . PRO A 1 338 ? -2.4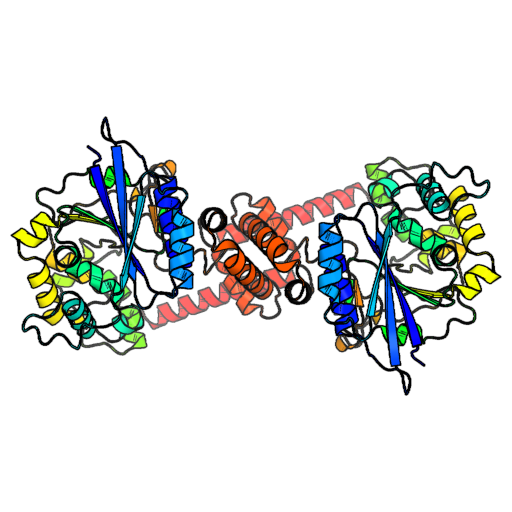51 -13.93 8.375 1 84.94 338 PRO A C 1
ATOM 2793 O O . PRO A 1 338 ? -1.588 -14.773 8.641 1 84.94 338 PRO A O 1
ATOM 2796 N N . LEU A 1 339 ? -2.35 -12.734 8.68 1 88.81 339 LEU A N 1
ATOM 2797 C CA . LEU A 1 339 ? -1.185 -12.188 9.359 1 88.81 339 LEU A CA 1
ATOM 2798 C C . LEU A 1 339 ? -1.223 -12.516 10.852 1 88.81 339 LEU A C 1
ATOM 2800 O O . LEU A 1 339 ? -0.196 -12.867 11.438 1 88.81 339 LEU A O 1
ATOM 2804 N N . LEU A 1 340 ? -2.414 -12.359 11.367 1 91.5 340 LEU A N 1
ATOM 2805 C CA . LEU A 1 340 ? -2.592 -12.547 12.805 1 91.5 340 LEU A CA 1
ATOM 2806 C C . LEU A 1 340 ? -3.162 -13.93 13.102 1 91.5 340 LEU A C 1
ATOM 2808 O O . LEU A 1 340 ? -4.23 -14.047 13.711 1 91.5 340 LEU A O 1
ATOM 2812 N N . ASN A 1 341 ? -2.373 -14.906 12.75 1 85.38 341 ASN A N 1
ATOM 2813 C CA . ASN A 1 341 ? -2.74 -16.266 13.164 1 85.38 341 ASN A CA 1
ATOM 2814 C C . ASN A 1 341 ? -2.658 -16.422 14.68 1 85.38 341 ASN A C 1
ATOM 2816 O O . ASN A 1 341 ? -2.189 -15.523 15.383 1 85.38 341 ASN A O 1
ATOM 2820 N N . PRO A 1 342 ? -3.182 -17.5 15.258 1 86.56 342 PRO A N 1
ATOM 2821 C CA . PRO A 1 342 ? -3.262 -17.641 16.719 1 86.56 342 PRO A CA 1
ATOM 2822 C C . PRO A 1 342 ? -1.916 -17.406 17.406 1 86.56 342 PRO A C 1
ATOM 2824 O O . PRO A 1 342 ? -1.849 -16.734 18.438 1 86.56 342 PRO A O 1
ATOM 2827 N N . LYS A 1 343 ? -0.913 -17.938 16.812 1 89.19 343 LYS A N 1
ATOM 2828 C CA . LYS A 1 343 ? 0.41 -17.766 17.406 1 89.19 343 LYS A CA 1
ATOM 2829 C C . LYS A 1 343 ? 0.846 -16.312 17.359 1 89.19 343 LYS A C 1
ATOM 2831 O O . LYS A 1 343 ? 1.281 -15.766 18.375 1 89.19 343 LYS A O 1
ATOM 2836 N N . THR A 1 344 ? 0.718 -15.664 16.25 1 91.5 344 THR A N 1
ATOM 2837 C CA . THR A 1 344 ? 1.124 -14.273 16.094 1 91.5 344 THR A CA 1
ATOM 2838 C C . THR A 1 344 ? 0.247 -13.359 16.938 1 91.5 344 THR A C 1
ATOM 2840 O O . THR A 1 344 ? 0.723 -12.352 17.469 1 91.5 344 THR A O 1
ATOM 2843 N N . LEU A 1 345 ? -0.993 -13.695 17.031 1 92.81 345 LEU A N 1
ATOM 2844 C CA . LEU A 1 345 ? -1.916 -12.914 17.844 1 92.81 345 LEU A CA 1
ATOM 2845 C C . LEU A 1 345 ? -1.491 -12.922 19.312 1 92.81 345 LEU A C 1
ATOM 2847 O O . LEU A 1 345 ? -1.518 -11.883 19.984 1 92.81 345 LEU A O 1
ATOM 2851 N N . LEU A 1 346 ? -1.128 -14.078 19.781 1 92.69 346 LEU A N 1
ATOM 2852 C CA . LEU A 1 346 ? -0.658 -14.188 21.156 1 92.69 346 LEU A CA 1
ATOM 2853 C C . LEU A 1 346 ? 0.596 -13.352 21.375 1 92.69 346 LEU A C 1
ATOM 2855 O O . LEU A 1 346 ? 0.722 -12.672 22.391 1 92.69 346 LEU A O 1
ATOM 2859 N N . GLU A 1 347 ? 1.48 -13.445 20.406 1 94.31 347 GLU A N 1
ATOM 2860 C CA . GLU A 1 347 ? 2.701 -12.648 20.5 1 94.31 347 GLU A CA 1
ATOM 2861 C C . GLU A 1 347 ? 2.389 -11.156 20.516 1 94.31 347 GLU A C 1
ATOM 2863 O O . GLU A 1 347 ? 3.047 -10.391 21.219 1 94.31 347 GLU A O 1
ATOM 2868 N N . TYR A 1 348 ? 1.442 -10.773 19.734 1 93.69 348 TYR A N 1
ATOM 2869 C CA . TYR A 1 348 ? 1.029 -9.375 19.703 1 93.69 348 TYR A CA 1
ATOM 2870 C C . TYR A 1 348 ? 0.464 -8.938 21.047 1 93.69 348 TYR A C 1
ATOM 2872 O O . TYR A 1 348 ? 0.757 -7.836 21.516 1 93.69 348 TYR A O 1
ATOM 2880 N N . VAL A 1 349 ? -0.343 -9.781 21.641 1 91.88 349 VAL A N 1
ATOM 2881 C CA . VAL A 1 349 ? -0.93 -9.469 22.938 1 91.88 349 VAL A CA 1
ATOM 2882 C C . VAL A 1 349 ? 0.177 -9.281 23.969 1 91.88 349 VAL A C 1
ATOM 2884 O O . VAL A 1 349 ? 0.135 -8.352 24.781 1 91.88 349 VAL A O 1
ATOM 2887 N N . PHE A 1 350 ? 1.134 -10.125 23.906 1 92.44 350 PHE A N 1
ATOM 2888 C CA . PHE A 1 350 ? 2.27 -10 24.812 1 92.44 350 PHE A CA 1
ATOM 2889 C C . PHE A 1 350 ? 3.027 -8.703 24.562 1 92.44 350 PHE A C 1
ATOM 2891 O O . PHE A 1 350 ? 3.484 -8.055 25.516 1 92.44 350 PHE A O 1
ATOM 2898 N N . PHE A 1 351 ? 3.178 -8.43 23.328 1 92.94 351 PHE A N 1
ATOM 2899 C CA . PHE A 1 351 ? 3.816 -7.176 22.953 1 92.94 351 PHE A CA 1
ATOM 2900 C C . PHE A 1 351 ? 3.078 -5.984 23.547 1 92.94 351 PHE A C 1
ATOM 2902 O O . PHE A 1 351 ? 3.699 -5.07 24.094 1 92.94 351 PHE A O 1
ATOM 2909 N N . ARG A 1 352 ? 1.786 -5.969 23.484 1 89.88 352 ARG A N 1
ATOM 2910 C CA . ARG A 1 352 ? 0.972 -4.875 24 1 89.88 352 ARG A CA 1
ATOM 2911 C C . ARG A 1 352 ? 1.041 -4.82 25.531 1 89.88 352 ARG A C 1
ATOM 2913 O O . ARG A 1 352 ? 1.119 -3.736 26.109 1 89.88 352 ARG A O 1
ATOM 2920 N N . LEU A 1 353 ? 1.049 -5.941 26.141 1 88.62 353 LEU A N 1
ATOM 2921 C CA . LEU A 1 353 ? 1.116 -6.012 27.594 1 88.62 353 LEU A CA 1
ATOM 2922 C C . LEU A 1 353 ? 2.463 -5.508 28.109 1 88.62 353 LEU A C 1
ATOM 2924 O O . LEU A 1 353 ? 2.525 -4.809 29.109 1 88.62 353 LEU A O 1
ATOM 2928 N N . ASN A 1 354 ? 3.48 -5.902 27.406 1 87.69 354 ASN A N 1
ATOM 2929 C CA . ASN A 1 354 ? 4.816 -5.449 27.781 1 87.69 354 ASN A CA 1
ATOM 2930 C C . ASN A 1 354 ? 4.938 -3.93 27.703 1 87.69 354 ASN A C 1
ATOM 2932 O O . ASN A 1 354 ? 5.602 -3.311 28.531 1 87.69 354 ASN A O 1
ATOM 2936 N N . ARG A 1 355 ? 4.324 -3.316 26.797 1 83.5 355 ARG A N 1
ATOM 2937 C CA . ARG A 1 355 ? 4.344 -1.865 26.641 1 83.5 355 ARG A CA 1
ATOM 2938 C C . ARG A 1 355 ? 3.574 -1.188 27.766 1 83.5 355 ARG A C 1
ATOM 2940 O O . ARG A 1 355 ? 3.984 -0.137 28.266 1 83.5 355 ARG A O 1
ATOM 2947 N N . ILE A 1 356 ? 2.578 -1.814 28.141 1 81.75 356 ILE A N 1
ATOM 2948 C CA . ILE A 1 356 ? 1.79 -1.291 29.266 1 81.75 356 ILE A CA 1
ATOM 2949 C C . ILE A 1 356 ? 2.592 -1.396 30.547 1 81.75 356 ILE A C 1
ATOM 2951 O O . ILE A 1 356 ? 2.637 -0.449 31.344 1 81.75 356 ILE A O 1
ATOM 2955 N N . PHE A 1 357 ? 3.186 -2.502 30.641 1 82.62 357 PHE A N 1
ATOM 2956 C CA . PHE A 1 357 ? 3.984 -2.717 31.844 1 82.62 357 PHE A CA 1
ATOM 2957 C C . PHE A 1 357 ? 5.141 -1.728 31.906 1 82.62 357 PHE A C 1
ATOM 2959 O O . PHE A 1 357 ? 5.461 -1.204 32.969 1 82.62 357 PHE A O 1
ATOM 2966 N N . LYS A 1 358 ? 5.738 -1.482 30.859 1 80 358 LYS A N 1
ATOM 2967 C CA . LYS A 1 358 ? 6.844 -0.529 30.797 1 80 358 LYS A CA 1
ATOM 2968 C C . LYS A 1 358 ? 6.371 0.882 31.141 1 80 358 LYS A C 1
ATOM 2970 O O . LYS A 1 358 ? 7.039 1.61 31.875 1 80 358 LYS A O 1
ATOM 2975 N N . ARG A 1 359 ? 5.262 1.235 30.703 1 75.62 359 ARG A N 1
ATOM 2976 C CA . ARG A 1 359 ? 4.691 2.549 30.984 1 75.62 359 ARG A CA 1
ATOM 2977 C C . ARG A 1 359 ? 4.328 2.678 32.469 1 75.62 359 ARG A C 1
ATOM 2979 O O . ARG A 1 359 ? 4.535 3.73 33.062 1 75.62 359 ARG A O 1
ATOM 2986 N N . LEU A 1 360 ? 3.855 1.574 32.938 1 73.81 360 LEU A N 1
ATOM 2987 C CA . LEU A 1 360 ? 3.504 1.569 34.344 1 73.81 360 LEU A CA 1
ATOM 2988 C C . LEU A 1 360 ? 4.754 1.654 35.219 1 73.81 360 LEU A C 1
ATOM 2990 O O . LEU A 1 360 ? 4.77 2.371 36.219 1 73.81 360 LEU A O 1
ATOM 2994 N N . LYS A 1 361 ? 5.801 1.034 34.844 1 72.19 361 LYS A N 1
ATOM 2995 C CA . LYS A 1 361 ? 7.066 1.076 35.562 1 72.19 361 LYS A CA 1
ATOM 2996 C C . LYS A 1 361 ? 7.672 2.477 35.531 1 72.19 361 LYS A C 1
ATOM 2998 O O . LYS A 1 361 ? 8.172 2.963 36.531 1 72.19 361 LYS A O 1
ATOM 3003 N N . GLU A 1 362 ? 7.562 3.074 34.375 1 66.69 362 GLU A N 1
ATOM 3004 C CA . GLU A 1 362 ? 8.086 4.43 34.25 1 66.69 362 GLU A CA 1
ATOM 3005 C C . GLU A 1 362 ? 7.281 5.422 35.094 1 66.69 362 GLU A C 1
ATOM 3007 O O . GLU A 1 362 ? 7.844 6.352 35.656 1 66.69 362 GLU A O 1
ATOM 3012 N N . LYS A 1 363 ? 6.039 5.305 35.188 1 69.06 363 LYS A N 1
ATOM 3013 C CA . LYS A 1 363 ? 5.184 6.141 36.031 1 69.06 363 LYS A CA 1
ATOM 3014 C C . LYS A 1 363 ? 5.484 5.926 37.5 1 69.06 363 LYS A C 1
ATOM 3016 O O . LYS A 1 363 ? 5.477 6.879 38.281 1 69.06 363 LYS A O 1
ATOM 3021 N N . PHE A 1 364 ? 5.633 4.766 37.781 1 67.06 364 PHE A N 1
ATOM 3022 C CA . PHE A 1 364 ? 5.926 4.457 39.188 1 67.06 364 PHE A CA 1
ATOM 3023 C C . PHE A 1 364 ? 7.273 5.031 39.594 1 67.06 364 PHE A C 1
ATOM 3025 O O . PHE A 1 364 ? 7.426 5.539 40.719 1 67.06 364 PHE A O 1
ATOM 3032 N N . PHE A 1 365 ? 8.148 5.016 38.656 1 63.72 365 PHE A N 1
ATOM 3033 C CA . PHE A 1 365 ? 9.469 5.527 39 1 63.72 365 PHE A CA 1
ATOM 3034 C C . PHE A 1 365 ? 9.5 7.047 38.906 1 63.72 365 PHE A C 1
ATOM 3036 O O . PHE A 1 365 ? 10.312 7.695 39.562 1 63.72 365 PHE A O 1
ATOM 3043 N N . ASN A 1 366 ? 8.781 7.559 38.094 1 54.38 366 ASN A N 1
ATOM 3044 C CA . ASN A 1 366 ? 8.75 9.016 37.969 1 54.38 366 ASN A CA 1
ATOM 3045 C C . ASN A 1 366 ? 7.746 9.641 38.906 1 54.38 366 ASN A C 1
ATOM 3047 O O . ASN A 1 366 ? 7.605 10.859 38.969 1 54.38 366 ASN A O 1
ATOM 3051 N N . SER A 1 367 ? 6.898 8.922 39.438 1 48.38 367 SER A N 1
ATOM 3052 C CA . SER A 1 367 ? 6.094 9.414 40.562 1 48.38 367 SER A CA 1
ATOM 3053 C C . SER A 1 367 ? 6.863 9.344 41.875 1 48.38 367 SER A C 1
ATOM 3055 O O . SER A 1 367 ? 7.672 8.438 42.062 1 48.38 367 SER A O 1
ATOM 3057 N N . MET B 1 1 ? -16.312 42.844 -8.875 1 73.62 1 MET B N 1
ATOM 3058 C CA . MET B 1 1 ? -14.945 42.812 -8.359 1 73.62 1 MET B CA 1
ATOM 3059 C C . MET B 1 1 ? -14.75 41.594 -7.453 1 73.62 1 MET B C 1
ATOM 3061 O O . MET B 1 1 ? -15.633 41.25 -6.66 1 73.62 1 MET B O 1
ATOM 3065 N N . SER B 1 2 ? -13.797 40.719 -7.645 1 89.69 2 SER B N 1
ATOM 3066 C CA . SER B 1 2 ? -13.578 39.5 -6.891 1 89.69 2 SER B CA 1
ATOM 3067 C C . SER B 1 2 ? -12.906 39.781 -5.551 1 89.69 2 SER B C 1
ATOM 3069 O O . SER B 1 2 ? -12.141 40.75 -5.422 1 89.69 2 SER B O 1
ATOM 3071 N N . ILE B 1 3 ? -13.43 39.219 -4.531 1 97.19 3 ILE B N 1
ATOM 3072 C CA . ILE B 1 3 ? -12.781 39.25 -3.225 1 97.19 3 ILE B CA 1
ATOM 3073 C C . ILE B 1 3 ? -11.586 38.312 -3.199 1 97.19 3 ILE B C 1
ATOM 3075 O O . ILE B 1 3 ? -11.719 37.125 -3.525 1 97.19 3 ILE B O 1
ATOM 3079 N N . ILE B 1 4 ? -10.438 38.906 -2.834 1 98.31 4 ILE B N 1
ATOM 3080 C CA . ILE B 1 4 ? -9.219 38.094 -2.742 1 98.31 4 ILE B CA 1
ATOM 3081 C C . ILE B 1 4 ? -9.094 37.5 -1.336 1 98.31 4 ILE B C 1
ATOM 3083 O O . ILE B 1 4 ? -9.195 38.25 -0.344 1 98.31 4 ILE B O 1
ATOM 3087 N N . ILE B 1 5 ? -8.945 36.219 -1.254 1 98.69 5 ILE B N 1
ATOM 3088 C CA . ILE B 1 5 ? -8.648 35.562 0.004 1 98.69 5 ILE B CA 1
ATOM 3089 C C . ILE B 1 5 ? -7.199 35.062 -0.002 1 98.69 5 ILE B C 1
ATOM 3091 O O . ILE B 1 5 ? -6.875 34.062 -0.647 1 98.69 5 ILE B O 1
ATOM 3095 N N . PRO B 1 6 ? -6.305 35.812 0.673 1 98.81 6 PRO B N 1
ATOM 3096 C CA . PRO B 1 6 ? -4.914 35.375 0.75 1 98.81 6 PRO B CA 1
ATOM 3097 C C . PRO B 1 6 ? -4.719 34.219 1.715 1 98.81 6 PRO B C 1
ATOM 3099 O O . PRO B 1 6 ? -5.238 34.25 2.834 1 98.81 6 PRO B O 1
ATOM 3102 N N . ILE B 1 7 ? -4.027 33.219 1.245 1 98.75 7 ILE B N 1
ATOM 3103 C CA . ILE B 1 7 ? -3.713 32 2.004 1 98.75 7 ILE B CA 1
ATOM 3104 C C . ILE B 1 7 ? -2.197 31.844 2.109 1 98.75 7 ILE B C 1
ATOM 3106 O O . ILE B 1 7 ? -1.479 32 1.122 1 98.75 7 ILE B O 1
ATOM 3110 N N . VAL B 1 8 ? -1.724 31.531 3.311 1 98.5 8 VAL B N 1
ATOM 3111 C CA . VAL B 1 8 ? -0.297 31.281 3.48 1 98.5 8 VAL B CA 1
ATOM 3112 C C . VAL B 1 8 ? -0.087 29.906 4.09 1 98.5 8 VAL B C 1
ATOM 3114 O O . VAL B 1 8 ? -0.809 29.5 5.008 1 98.5 8 VAL B O 1
ATOM 3117 N N . ILE B 1 9 ? 0.818 29.203 3.57 1 98 9 ILE B N 1
ATOM 3118 C CA . ILE B 1 9 ? 1.259 27.906 4.066 1 98 9 ILE B CA 1
ATOM 3119 C C . ILE B 1 9 ? 2.783 27.828 4.047 1 98 9 ILE B C 1
ATOM 3121 O O . ILE B 1 9 ? 3.42 28.297 3.096 1 98 9 ILE B O 1
ATOM 3125 N N . ALA B 1 10 ? 3.395 27.375 5.145 1 96.5 10 ALA B N 1
ATOM 3126 C CA . ALA B 1 10 ? 4.848 27.281 5.254 1 96.5 10 ALA B CA 1
ATOM 3127 C C . ALA B 1 10 ? 5.293 25.828 5.395 1 96.5 10 ALA B C 1
ATOM 3129 O O . ALA B 1 10 ? 4.727 25.062 6.188 1 96.5 10 ALA B O 1
ATOM 3130 N N . PHE B 1 11 ? 6.289 25.453 4.586 1 95.19 11 PHE B N 1
ATOM 3131 C CA . PHE B 1 11 ? 6.762 24.078 4.637 1 95.19 11 PHE B CA 1
ATOM 3132 C C . PHE B 1 11 ? 8.109 23.938 3.941 1 95.19 11 PHE B C 1
ATOM 3134 O O . PHE B 1 11 ? 8.5 24.797 3.15 1 95.19 11 PHE B O 1
ATOM 3141 N N . ASP B 1 12 ? 8.828 22.906 4.301 1 92.81 12 ASP B N 1
ATOM 3142 C CA . ASP B 1 12 ? 10.086 22.578 3.619 1 92.81 12 ASP B CA 1
ATOM 3143 C C . ASP B 1 12 ? 9.891 21.453 2.604 1 92.81 12 ASP B C 1
ATOM 3145 O O . ASP B 1 12 ? 8.758 21.062 2.33 1 92.81 12 ASP B O 1
ATOM 3149 N N . ASN B 1 13 ? 11 21.031 2.057 1 93.94 13 ASN B N 1
ATOM 3150 C CA . ASN B 1 13 ? 10.961 20.062 0.966 1 93.94 13 ASN B CA 1
ATOM 3151 C C . ASN B 1 13 ? 10.359 18.734 1.418 1 93.94 13 ASN B C 1
ATOM 3153 O O . ASN B 1 13 ? 9.727 18.031 0.629 1 93.94 13 ASN B O 1
ATOM 3157 N N . HIS B 1 14 ? 10.477 18.375 2.648 1 92.44 14 HIS B N 1
ATOM 3158 C CA . HIS B 1 14 ? 10.016 17.094 3.186 1 92.44 14 HIS B CA 1
ATOM 3159 C C . HIS B 1 14 ? 8.5 17.078 3.348 1 92.44 14 HIS B C 1
ATOM 3161 O O . HIS B 1 14 ? 7.902 16.016 3.508 1 92.44 14 HIS B O 1
ATOM 3167 N N . TYR B 1 15 ? 7.902 18.234 3.268 1 95.19 15 TYR B N 1
ATOM 3168 C CA . TYR B 1 15 ? 6.465 18.344 3.479 1 95.19 15 TYR B CA 1
ATOM 3169 C C . TYR B 1 15 ? 5.75 18.75 2.199 1 95.19 15 TYR B C 1
ATOM 3171 O O . TYR B 1 15 ? 4.605 19.203 2.238 1 95.19 15 TYR B O 1
ATOM 3179 N N . ALA B 1 16 ? 6.453 18.578 1.098 1 97.5 16 ALA B N 1
ATOM 3180 C CA . ALA B 1 16 ? 5.852 18.969 -0.175 1 97.5 16 ALA B CA 1
ATOM 3181 C C . ALA B 1 16 ? 4.59 18.156 -0.455 1 97.5 16 ALA B C 1
ATOM 3183 O O . ALA B 1 16 ? 3.57 18.719 -0.874 1 97.5 16 ALA B O 1
ATOM 3184 N N . ILE B 1 17 ? 4.629 16.875 -0.164 1 98.25 17 ILE B N 1
ATOM 3185 C CA . ILE B 1 17 ? 3.502 16 -0.459 1 98.25 17 ILE B CA 1
ATOM 3186 C C . ILE B 1 17 ? 2.334 16.328 0.467 1 98.25 17 ILE B C 1
ATOM 3188 O O . ILE B 1 17 ? 1.225 16.609 0.003 1 98.25 17 ILE B O 1
ATOM 3192 N N . PRO B 1 18 ? 2.541 16.391 1.794 1 98.19 18 PRO B N 1
ATOM 3193 C CA . PRO B 1 18 ? 1.438 16.812 2.664 1 98.19 18 PRO B CA 1
ATOM 3194 C C . PRO B 1 18 ? 0.875 18.172 2.295 1 98.19 18 PRO B C 1
ATOM 3196 O O . PRO B 1 18 ? -0.341 18.375 2.338 1 98.19 18 PRO B O 1
ATOM 3199 N N . ALA B 1 19 ? 1.729 19.094 1.917 1 98.5 19 ALA B N 1
ATOM 3200 C CA . ALA B 1 19 ? 1.273 20.422 1.517 1 98.5 19 ALA B CA 1
ATOM 3201 C C . ALA B 1 19 ? 0.389 20.344 0.275 1 98.5 19 ALA B C 1
ATOM 3203 O O . ALA B 1 19 ? -0.63 21.031 0.189 1 98.5 19 ALA B O 1
ATOM 3204 N N . GLY B 1 20 ? 0.828 19.562 -0.675 1 98.75 20 GLY B N 1
ATOM 3205 C CA . GLY B 1 20 ? 0.018 19.375 -1.868 1 98.75 20 GLY B CA 1
ATOM 3206 C C . GLY B 1 20 ? -1.369 18.844 -1.568 1 98.75 20 GLY B C 1
ATOM 3207 O O . GLY B 1 20 ? -2.361 19.328 -2.111 1 98.75 20 GLY B O 1
ATOM 3208 N N . VAL B 1 21 ? -1.431 17.844 -0.706 1 98.88 21 VAL B N 1
ATOM 3209 C CA . VAL B 1 21 ? -2.703 17.25 -0.322 1 98.88 21 VAL B CA 1
ATOM 3210 C C . VAL B 1 21 ? -3.564 18.281 0.401 1 98.88 21 VAL B C 1
ATOM 3212 O O . VAL B 1 21 ? -4.766 18.391 0.143 1 98.88 21 VAL B O 1
ATOM 3215 N N . SER B 1 22 ? -2.955 19.031 1.262 1 98.88 22 SER B N 1
ATOM 3216 C CA . SER B 1 22 ? -3.654 20.062 2.016 1 98.88 22 SER B CA 1
ATOM 3217 C C . SER B 1 22 ? -4.254 21.109 1.085 1 98.88 22 SER B C 1
ATOM 3219 O O . SER B 1 22 ? -5.453 21.391 1.147 1 98.88 22 SER B O 1
ATOM 3221 N N . LEU B 1 23 ? -3.473 21.625 0.211 1 98.94 23 LEU B N 1
ATOM 3222 C CA . LEU B 1 23 ? -3.91 22.688 -0.691 1 98.94 23 LEU B CA 1
ATOM 3223 C C . LEU B 1 23 ? -4.973 22.172 -1.658 1 98.94 23 LEU B C 1
ATOM 3225 O O . LEU B 1 23 ? -5.957 22.859 -1.926 1 98.94 23 LEU B O 1
ATOM 3229 N N . TYR B 1 24 ? -4.777 20.984 -2.168 1 98.94 24 TYR B N 1
ATOM 3230 C CA . TYR B 1 24 ? -5.77 20.406 -3.072 1 98.94 24 TYR B CA 1
ATOM 3231 C C . TYR B 1 24 ? -7.121 20.266 -2.383 1 98.94 24 TYR B C 1
ATOM 3233 O O . TYR B 1 24 ? -8.148 20.672 -2.932 1 98.94 24 TYR B O 1
ATOM 3241 N N . SER B 1 25 ? -7.105 19.656 -1.22 1 98.88 25 SER B N 1
ATOM 3242 C CA . SER B 1 25 ? -8.359 19.469 -0.499 1 98.88 25 SER B CA 1
ATOM 3243 C C . SER B 1 25 ? -9.008 20.797 -0.149 1 98.88 25 SER B C 1
ATOM 3245 O O . SER B 1 25 ? -10.234 20.938 -0.206 1 98.88 25 SER B O 1
ATOM 3247 N N . MET B 1 26 ? -8.219 21.797 0.195 1 98.94 26 MET B N 1
ATOM 3248 C CA . MET B 1 26 ? -8.742 23.125 0.521 1 98.94 26 MET B CA 1
ATOM 3249 C C . MET B 1 26 ? -9.492 23.719 -0.666 1 98.94 26 MET B C 1
ATOM 3251 O O . MET B 1 26 ? -10.633 24.156 -0.527 1 98.94 26 MET B O 1
ATOM 3255 N N . LEU B 1 27 ? -8.883 23.672 -1.804 1 98.88 27 LEU B N 1
ATOM 3256 C CA . LEU B 1 27 ? -9.469 24.297 -2.988 1 98.88 27 LEU B CA 1
ATOM 3257 C C . LEU B 1 27 ? -10.648 23.469 -3.496 1 98.88 27 LEU B C 1
ATOM 3259 O O . LEU B 1 27 ? -11.625 24.031 -4.008 1 98.88 27 LEU B O 1
ATOM 3263 N N . ALA B 1 28 ? -10.555 22.141 -3.34 1 98.69 28 ALA B N 1
ATOM 3264 C CA . ALA B 1 28 ? -11.648 21.266 -3.76 1 98.69 28 ALA B CA 1
ATOM 3265 C C . ALA B 1 28 ? -12.914 21.547 -2.949 1 98.69 28 ALA B C 1
ATOM 3267 O O . ALA B 1 28 ? -14.023 21.391 -3.447 1 98.69 28 ALA B O 1
ATOM 3268 N N . CYS B 1 29 ? -12.742 22.016 -1.743 1 98.56 29 CYS B N 1
ATOM 3269 C CA . CYS B 1 29 ? -13.867 22.266 -0.849 1 98.56 29 CYS B CA 1
ATOM 3270 C C . CYS B 1 29 ? -14.258 23.734 -0.851 1 98.56 29 CYS B C 1
ATOM 3272 O O . CYS B 1 29 ? -15.289 24.109 -0.292 1 98.56 29 CYS B O 1
ATOM 3274 N N . ALA B 1 30 ? -13.484 24.594 -1.481 1 98.06 30 ALA B N 1
ATOM 3275 C CA . ALA B 1 30 ? -13.617 26.047 -1.343 1 98.06 30 ALA B CA 1
ATOM 3276 C C . ALA B 1 30 ? -14.805 26.562 -2.145 1 98.06 30 ALA B C 1
ATOM 3278 O O . ALA B 1 30 ? -15.031 26.141 -3.281 1 98.06 30 ALA B O 1
ATOM 3279 N N . LYS B 1 31 ? -15.516 27.453 -1.573 1 97.88 31 LYS B N 1
ATOM 3280 C CA . LYS B 1 31 ? -16.547 28.172 -2.311 1 97.88 31 LYS B CA 1
ATOM 3281 C C . LYS B 1 31 ? -15.922 29.203 -3.246 1 97.88 31 LYS B C 1
ATOM 3283 O O . LYS B 1 31 ? -14.875 29.781 -2.939 1 97.88 31 LYS B O 1
ATOM 3288 N N . THR B 1 32 ? -16.625 29.5 -4.324 1 97.38 32 THR B N 1
ATOM 3289 C CA . THR B 1 32 ? -16.094 30.438 -5.297 1 97.38 32 THR B CA 1
ATOM 3290 C C . THR B 1 32 ? -16.859 31.75 -5.273 1 97.38 32 THR B C 1
ATOM 3292 O O . THR B 1 32 ? -16.547 32.688 -6.016 1 97.38 32 THR B O 1
ATOM 3295 N N . LYS B 1 33 ? -17.891 31.766 -4.434 1 96.88 33 LYS B N 1
ATOM 3296 C CA . LYS B 1 33 ? -18.688 33 -4.285 1 96.88 33 LYS B CA 1
ATOM 3297 C C . LYS B 1 33 ? -19.062 33.219 -2.824 1 96.88 33 LYS B C 1
ATOM 3299 O O . LYS B 1 33 ? -19.188 32.25 -2.053 1 96.88 33 LYS B O 1
ATOM 3304 N N . HIS B 1 34 ? -19.109 34.344 -2.436 1 95.81 34 HIS B N 1
ATOM 3305 C CA . HIS B 1 34 ? -19.656 34.812 -1.17 1 95.81 34 HIS B CA 1
ATOM 3306 C C . HIS B 1 34 ? -20.688 35.906 -1.396 1 95.81 34 HIS B C 1
ATOM 3308 O O . HIS B 1 34 ? -20.344 37.031 -1.76 1 95.81 34 HIS B O 1
ATOM 3314 N N . HIS B 1 35 ? -21.953 35.438 -1.194 1 92.19 35 HIS B N 1
ATOM 3315 C CA . HIS B 1 35 ? -23.078 36.25 -1.618 1 92.19 35 HIS B CA 1
ATOM 3316 C C . HIS B 1 35 ? -23 36.562 -3.111 1 92.19 35 HIS B C 1
ATOM 3318 O O . HIS B 1 35 ? -23.047 35.656 -3.938 1 92.19 35 HIS B O 1
ATOM 3324 N N . ASP B 1 36 ? -22.766 37.781 -3.52 1 90.19 36 ASP B N 1
ATOM 3325 C CA . ASP B 1 36 ? -22.812 38.125 -4.938 1 90.19 36 ASP B CA 1
ATOM 3326 C C . ASP B 1 36 ? -21.422 38.469 -5.461 1 90.19 36 ASP B C 1
ATOM 3328 O O . ASP B 1 36 ? -21.281 39.031 -6.555 1 90.19 36 ASP B O 1
ATOM 3332 N N . LYS B 1 37 ? -20.484 38.062 -4.723 1 96.12 37 LYS B N 1
ATOM 3333 C CA . LYS B 1 37 ? -19.125 38.406 -5.137 1 96.12 37 LYS B CA 1
ATOM 3334 C C . LYS B 1 37 ? -18.297 37.156 -5.379 1 96.12 37 LYS B C 1
ATOM 3336 O O . LYS B 1 37 ? -18.375 36.188 -4.605 1 96.12 37 LYS B O 1
ATOM 3341 N N . LYS B 1 38 ? -17.547 37.156 -6.418 1 97.12 38 LYS B N 1
ATOM 3342 C CA . LYS B 1 38 ? -16.641 36.062 -6.719 1 97.12 38 LYS B CA 1
ATOM 3343 C C . LYS B 1 38 ? -15.461 36.031 -5.754 1 97.12 38 LYS B C 1
ATOM 3345 O O . LYS B 1 38 ? -15 37.094 -5.312 1 97.12 38 LYS B O 1
ATOM 3350 N N . LEU B 1 39 ? -15.023 34.812 -5.469 1 98.38 39 LEU B N 1
ATOM 3351 C CA . LEU B 1 39 ? -13.875 34.656 -4.594 1 98.38 39 LEU B CA 1
ATOM 3352 C C . LEU B 1 39 ? -12.656 34.188 -5.383 1 98.38 39 LEU B C 1
ATOM 3354 O O . LEU B 1 39 ? -12.789 33.438 -6.34 1 98.38 39 LEU B O 1
ATOM 3358 N N . PHE B 1 40 ? -11.5 34.719 -5.008 1 98.62 40 PHE B N 1
ATOM 3359 C CA . PHE B 1 40 ? -10.227 34.312 -5.578 1 98.62 40 PHE B CA 1
ATOM 3360 C C . PHE B 1 40 ? -9.203 34.031 -4.48 1 98.62 40 PHE B C 1
ATOM 3362 O O . PHE B 1 40 ? -8.922 34.875 -3.648 1 98.62 40 PHE B O 1
ATOM 3369 N N . TYR B 1 41 ? -8.672 32.812 -4.523 1 98.81 41 TYR B N 1
ATOM 3370 C CA . TYR B 1 41 ? -7.723 32.375 -3.502 1 98.81 41 TYR B CA 1
ATOM 3371 C C . TYR B 1 41 ? -6.285 32.625 -3.957 1 98.81 41 TYR B C 1
ATOM 3373 O O . TYR B 1 41 ? -5.824 31.984 -4.91 1 98.81 41 TYR B O 1
ATOM 3381 N N . LYS B 1 42 ? -5.59 33.562 -3.295 1 98.75 42 LYS B N 1
ATOM 3382 C CA . LYS B 1 42 ? -4.172 33.781 -3.553 1 98.75 42 LYS B CA 1
ATOM 3383 C C . LYS B 1 42 ? -3.301 33.031 -2.559 1 98.75 42 LYS B C 1
ATOM 3385 O O . LYS B 1 42 ? -3.135 33.469 -1.414 1 98.75 42 LYS B O 1
ATOM 3390 N N . ILE B 1 43 ? -2.678 31.984 -3.074 1 98.81 43 ILE B N 1
ATOM 3391 C CA . ILE B 1 43 ? -1.929 31.094 -2.201 1 98.81 43 ILE B CA 1
ATOM 3392 C C . ILE B 1 43 ? -0.453 31.484 -2.203 1 98.81 43 ILE B C 1
ATOM 3394 O O . ILE B 1 43 ? 0.16 31.609 -3.264 1 98.81 43 ILE B O 1
ATOM 3398 N N . HIS B 1 44 ? 0.053 31.719 -1.049 1 98.5 44 HIS B N 1
ATOM 3399 C CA . HIS B 1 44 ? 1.468 32 -0.842 1 98.5 44 HIS B CA 1
ATOM 3400 C C . HIS B 1 44 ? 2.156 30.875 -0.088 1 98.5 44 HIS B C 1
ATOM 3402 O O . HIS B 1 44 ? 1.893 30.656 1.099 1 98.5 44 HIS B O 1
ATOM 3408 N N . CYS B 1 45 ? 3.08 30.203 -0.776 1 98.06 45 CYS B N 1
ATOM 3409 C CA . CYS B 1 45 ? 3.879 29.156 -0.14 1 98.06 45 CYS B CA 1
ATOM 3410 C C . CYS B 1 45 ? 5.211 29.719 0.344 1 98.06 45 CYS B C 1
ATOM 3412 O O . CYS B 1 45 ? 6.059 30.094 -0.464 1 98.06 45 CYS B O 1
ATOM 3414 N N . LEU B 1 46 ? 5.336 29.844 1.639 1 96.81 46 LEU B N 1
ATOM 3415 C CA . LEU B 1 46 ? 6.652 30.094 2.213 1 96.81 46 LEU B CA 1
ATOM 3416 C C . LEU B 1 46 ? 7.48 28.828 2.275 1 96.81 46 LEU B C 1
ATOM 3418 O O . LEU B 1 46 ? 7.109 27.875 2.967 1 96.81 46 LEU B O 1
ATOM 3422 N N . VAL B 1 47 ? 8.617 28.812 1.564 1 95.81 47 VAL B N 1
ATOM 3423 C CA . VAL B 1 47 ? 9.312 27.531 1.424 1 95.81 47 VAL B CA 1
ATOM 3424 C C . VAL B 1 47 ? 10.781 27.703 1.823 1 95.81 47 VAL B C 1
ATOM 3426 O O . VAL B 1 47 ? 11.289 28.828 1.885 1 95.81 47 VAL B O 1
ATOM 3429 N N . ASP B 1 48 ? 11.375 26.609 2.234 1 91.81 48 ASP B N 1
ATOM 3430 C CA . ASP B 1 48 ? 12.797 26.5 2.545 1 91.81 48 ASP B CA 1
ATOM 3431 C C . ASP B 1 48 ? 13.484 25.5 1.611 1 91.81 48 ASP B C 1
ATOM 3433 O O . ASP B 1 48 ? 13.477 24.297 1.864 1 91.81 48 ASP B O 1
ATOM 3437 N N . ASN B 1 49 ? 14.141 26 0.561 1 89.62 49 ASN B N 1
ATOM 3438 C CA . ASN B 1 49 ? 14.883 25.203 -0.407 1 89.62 49 ASN B CA 1
ATOM 3439 C C . ASN B 1 49 ? 14.008 24.125 -1.029 1 89.62 49 ASN B C 1
ATOM 3441 O O . ASN B 1 49 ? 14.367 22.938 -1.021 1 89.62 49 ASN B O 1
ATOM 3445 N N . LEU B 1 50 ? 12.891 24.547 -1.518 1 94.88 50 LEU B N 1
ATOM 3446 C CA . LEU B 1 50 ? 11.992 23.641 -2.221 1 94.88 50 LEU B CA 1
ATOM 3447 C C . LEU B 1 50 ? 12.539 23.297 -3.602 1 94.88 50 LEU B C 1
ATOM 3449 O O . LEU B 1 50 ? 12.898 24.188 -4.371 1 94.88 50 LEU B O 1
ATOM 3453 N N . SER B 1 51 ? 12.641 22.047 -3.906 1 96.56 51 SER B N 1
ATOM 3454 C CA . SER B 1 51 ? 13.188 21.641 -5.191 1 96.56 51 SER B CA 1
ATOM 3455 C C . SER B 1 51 ? 12.305 22.109 -6.344 1 96.56 51 SER B C 1
ATOM 3457 O O . SER B 1 51 ? 11.102 22.312 -6.168 1 96.56 51 SER B O 1
ATOM 3459 N N . LEU B 1 52 ? 12.93 22.266 -7.473 1 96.94 52 LEU B N 1
ATOM 3460 C CA . LEU B 1 52 ? 12.195 22.656 -8.672 1 96.94 52 LEU B CA 1
ATOM 3461 C C . LEU B 1 52 ? 11.141 21.609 -9.023 1 96.94 52 LEU B C 1
ATOM 3463 O O . LEU B 1 52 ? 10.047 21.953 -9.477 1 96.94 52 LEU B O 1
ATOM 3467 N N . GLU B 1 53 ? 11.453 20.422 -8.797 1 97.5 53 GLU B N 1
ATOM 3468 C CA . GLU B 1 53 ? 10.516 19.328 -9.062 1 97.5 53 GLU B CA 1
ATOM 3469 C C . GLU B 1 53 ? 9.273 19.453 -8.188 1 97.5 53 GLU B C 1
ATOM 3471 O O . GLU B 1 53 ? 8.148 19.328 -8.68 1 97.5 53 GLU B O 1
ATOM 3476 N N . ASN B 1 54 ? 9.477 19.672 -6.965 1 97.88 54 ASN B N 1
ATOM 3477 C CA . ASN B 1 54 ? 8.344 19.797 -6.055 1 97.88 54 ASN B CA 1
ATOM 3478 C C . ASN B 1 54 ? 7.527 21.047 -6.348 1 97.88 54 ASN B C 1
ATOM 3480 O O . ASN B 1 54 ? 6.301 21.047 -6.207 1 97.88 54 ASN B O 1
ATOM 3484 N N . GLN B 1 55 ? 8.203 22.125 -6.727 1 97.94 55 GLN B N 1
ATOM 3485 C CA . GLN B 1 55 ? 7.484 23.328 -7.145 1 97.94 55 GLN B CA 1
ATOM 3486 C C . GLN B 1 55 ? 6.582 23.031 -8.344 1 97.94 55 GLN B C 1
ATOM 3488 O O . GLN B 1 55 ? 5.418 23.438 -8.359 1 97.94 55 GLN B O 1
ATOM 3493 N N . ARG B 1 56 ? 7.156 22.391 -9.289 1 98.12 56 ARG B N 1
ATOM 3494 C CA . ARG B 1 56 ? 6.391 22.031 -10.484 1 98.12 56 ARG B CA 1
ATOM 3495 C C . ARG B 1 56 ? 5.195 21.141 -10.125 1 98.12 56 ARG B C 1
ATOM 3497 O O . ARG B 1 56 ? 4.082 21.391 -10.586 1 98.12 56 ARG B O 1
ATOM 3504 N N . LYS B 1 57 ? 5.387 20.156 -9.289 1 98.38 57 LYS B N 1
ATOM 3505 C CA . LYS B 1 57 ? 4.32 19.25 -8.891 1 98.38 57 LYS B CA 1
ATOM 3506 C C . LYS B 1 57 ? 3.227 19.984 -8.117 1 98.38 57 LYS B C 1
ATOM 3508 O O . LYS B 1 57 ? 2.043 19.672 -8.258 1 98.38 57 LYS B O 1
ATOM 3513 N N . LEU B 1 58 ? 3.615 20.906 -7.309 1 98.69 58 LEU B N 1
ATOM 3514 C CA . LEU B 1 58 ? 2.631 21.688 -6.562 1 98.69 58 LEU B CA 1
ATOM 3515 C C . LEU B 1 58 ? 1.809 22.562 -7.5 1 98.69 58 LEU B C 1
ATOM 3517 O O . LEU B 1 58 ? 0.591 22.688 -7.34 1 98.69 58 LEU B O 1
ATOM 3521 N N . LYS B 1 59 ? 2.486 23.156 -8.477 1 98.62 59 LYS B N 1
ATOM 3522 C CA . LYS B 1 59 ? 1.761 23.938 -9.477 1 98.62 59 LYS B CA 1
ATOM 3523 C C . LYS B 1 59 ? 0.777 23.062 -10.25 1 98.62 59 LYS B C 1
ATOM 3525 O O . LYS B 1 59 ? -0.368 23.453 -10.477 1 98.62 59 LYS B O 1
ATOM 3530 N N . GLU B 1 60 ? 1.212 21.906 -10.602 1 98.62 60 GLU B N 1
ATOM 3531 C CA . GLU B 1 60 ? 0.345 20.969 -11.297 1 98.62 60 GLU B CA 1
ATOM 3532 C C . GLU B 1 60 ? -0.815 20.531 -10.406 1 98.62 60 GLU B C 1
ATOM 3534 O O . GLU B 1 60 ? -1.932 20.328 -10.891 1 98.62 60 GLU B O 1
ATOM 3539 N N . THR B 1 61 ? -0.559 20.359 -9.156 1 98.69 61 THR B N 1
ATOM 3540 C CA . THR B 1 61 ? -1.578 19.969 -8.188 1 98.69 61 THR B CA 1
ATOM 3541 C C . THR B 1 61 ? -2.715 21 -8.172 1 98.69 61 THR B C 1
ATOM 3543 O O . THR B 1 61 ? -3.885 20.625 -8.047 1 98.69 61 THR B O 1
ATOM 3546 N N . LEU B 1 62 ? -2.398 22.25 -8.344 1 98.69 62 LEU B N 1
ATOM 3547 C CA . LEU B 1 62 ? -3.375 23.312 -8.156 1 98.69 62 LEU B CA 1
ATOM 3548 C C . LEU B 1 62 ? -3.918 23.797 -9.5 1 98.69 62 LEU B C 1
ATOM 3550 O O . LEU B 1 62 ? -4.863 24.578 -9.539 1 98.69 62 LEU B O 1
ATOM 3554 N N . ALA B 1 63 ? -3.434 23.266 -10.594 1 98.5 63 ALA B N 1
ATOM 3555 C CA . ALA B 1 63 ? -3.783 23.688 -11.945 1 98.5 63 ALA B CA 1
ATOM 3556 C C . ALA B 1 63 ? -5.285 23.562 -12.195 1 98.5 63 ALA B C 1
ATOM 3558 O O . ALA B 1 63 ? -5.891 24.422 -12.836 1 98.5 63 ALA B O 1
ATOM 3559 N N . PRO B 1 64 ? -5.922 22.516 -11.68 1 98.5 64 PRO B N 1
ATOM 3560 C CA . PRO B 1 64 ? -7.355 22.375 -11.938 1 98.5 64 PRO B CA 1
ATOM 3561 C C . PRO B 1 64 ? -8.172 23.531 -11.352 1 98.5 64 PRO B C 1
ATOM 3563 O O . PRO B 1 64 ? -9.336 23.719 -11.727 1 98.5 64 PRO B O 1
ATOM 3566 N N . PHE B 1 65 ? -7.566 24.297 -10.516 1 98.69 65 PHE B N 1
ATOM 3567 C CA . PHE B 1 65 ? -8.297 25.344 -9.82 1 98.69 65 PHE B CA 1
ATOM 3568 C C . PHE B 1 65 ? -7.855 26.719 -10.305 1 98.69 65 PHE B C 1
ATOM 3570 O O . PHE B 1 65 ? -8.125 27.734 -9.648 1 98.69 65 PHE B O 1
ATOM 3577 N N . SER B 1 66 ? -7.246 26.812 -11.398 1 98.19 66 SER B N 1
ATOM 3578 C CA . SER B 1 66 ? -6.633 28.031 -11.898 1 98.19 66 SER B CA 1
ATOM 3579 C C . SER B 1 66 ? -7.68 29.109 -12.164 1 98.19 66 SER B C 1
ATOM 3581 O O . SER B 1 66 ? -7.355 30.297 -12.25 1 98.19 66 SER B O 1
ATOM 3583 N N . ALA B 1 67 ? -8.938 28.766 -12.281 1 97.94 67 ALA B N 1
ATOM 3584 C CA . ALA B 1 67 ? -10.016 29.719 -12.523 1 97.94 67 ALA B CA 1
ATOM 3585 C C . ALA B 1 67 ? -10.227 30.625 -11.312 1 97.94 67 ALA B C 1
ATOM 3587 O O . ALA B 1 67 ? -10.695 31.75 -11.445 1 97.94 67 ALA B O 1
ATOM 3588 N N . PHE B 1 68 ? -9.852 30.094 -10.125 1 98.44 68 PHE B N 1
ATOM 3589 C CA . PHE B 1 68 ? -10.156 30.922 -8.953 1 98.44 68 PHE B CA 1
ATOM 3590 C C . PHE B 1 68 ? -9.031 30.828 -7.926 1 98.44 68 PHE B C 1
ATOM 3592 O O . PHE B 1 68 ? -9.227 31.156 -6.754 1 98.44 68 PHE B O 1
ATOM 3599 N N . ALA B 1 69 ? -7.84 30.344 -8.344 1 98.62 69 ALA B N 1
ATOM 3600 C CA . ALA B 1 69 ? -6.719 30.281 -7.406 1 98.62 69 ALA B CA 1
ATOM 3601 C C . ALA B 1 69 ? -5.387 30.453 -8.133 1 98.62 69 ALA B C 1
ATOM 3603 O O . ALA B 1 69 ? -5.27 30.125 -9.312 1 98.62 69 ALA B O 1
ATOM 3604 N N . SER B 1 70 ? -4.465 31 -7.465 1 98.5 70 SER B N 1
ATOM 3605 C CA . SER B 1 70 ? -3.076 31.078 -7.914 1 98.5 70 SER B CA 1
ATOM 3606 C C . SER B 1 70 ? -2.111 30.75 -6.777 1 98.5 70 SER B C 1
ATOM 3608 O O . SER B 1 70 ? -2.488 30.781 -5.605 1 98.5 70 SER B O 1
ATOM 3610 N N . VAL B 1 71 ? -0.901 30.375 -7.188 1 98.56 71 VAL B N 1
ATOM 3611 C CA . VAL B 1 71 ? 0.081 30 -6.176 1 98.56 71 VAL B CA 1
ATOM 3612 C C . VAL B 1 71 ? 1.419 30.672 -6.477 1 98.56 71 VAL B C 1
ATOM 3614 O O . VAL B 1 71 ? 1.823 30.766 -7.637 1 98.56 71 VAL B O 1
ATOM 3617 N N . ASP B 1 72 ? 1.983 31.219 -5.48 1 97 72 ASP B N 1
ATOM 3618 C CA . ASP B 1 72 ? 3.336 31.766 -5.527 1 97 72 ASP B CA 1
ATOM 3619 C C . ASP B 1 72 ? 4.211 31.156 -4.434 1 97 72 ASP B C 1
ATOM 3621 O O . ASP B 1 72 ? 3.709 30.734 -3.387 1 97 72 ASP B O 1
ATOM 3625 N N . PHE B 1 73 ? 5.523 31.109 -4.793 1 96.62 73 PHE B N 1
ATOM 3626 C CA . PHE B 1 73 ? 6.492 30.578 -3.838 1 96.62 73 PHE B CA 1
ATOM 3627 C C . PHE B 1 73 ? 7.438 31.688 -3.365 1 96.62 73 PHE B C 1
ATOM 3629 O O . PHE B 1 73 ? 7.945 32.469 -4.176 1 96.62 73 PHE B O 1
ATOM 3636 N N . LEU B 1 74 ? 7.52 31.828 -2.088 1 94.12 74 LEU B N 1
ATOM 3637 C CA . LEU B 1 74 ? 8.508 32.719 -1.474 1 94.12 74 LEU B CA 1
ATOM 3638 C C . LEU B 1 74 ? 9.539 31.891 -0.694 1 94.12 74 LEU B C 1
ATOM 3640 O O . LEU B 1 74 ? 9.219 31.281 0.329 1 94.12 74 LEU B O 1
ATOM 3644 N N . ASP B 1 75 ? 10.781 31.828 -1.146 1 92.5 75 ASP B N 1
ATOM 3645 C CA . ASP B 1 75 ? 11.852 31.078 -0.497 1 92.5 75 ASP B CA 1
ATOM 3646 C C . ASP B 1 75 ? 12.477 31.891 0.633 1 92.5 75 ASP B C 1
ATOM 3648 O O . ASP B 1 75 ? 13.055 32.969 0.396 1 92.5 75 ASP B O 1
ATOM 3652 N N . ILE B 1 76 ? 12.406 31.391 1.809 1 88.81 76 ILE B N 1
ATOM 3653 C CA . ILE B 1 76 ? 12.906 32.125 2.957 1 88.81 76 ILE B CA 1
ATOM 3654 C C . ILE B 1 76 ? 14.203 31.516 3.459 1 88.81 76 ILE B C 1
ATOM 3656 O O . ILE B 1 76 ? 14.609 31.734 4.602 1 88.81 76 ILE B O 1
ATOM 3660 N N . SER B 1 77 ? 14.875 30.594 2.68 1 82.81 77 SER B N 1
ATOM 3661 C CA . SER B 1 77 ? 16.062 29.859 3.078 1 82.81 77 SER B CA 1
ATOM 3662 C C . SER B 1 77 ? 17.266 30.797 3.248 1 82.81 77 SER B C 1
ATOM 3664 O O . SER B 1 77 ? 18.031 30.656 4.199 1 82.81 77 SER B O 1
ATOM 3666 N N . THR B 1 78 ? 17.578 31.594 2.229 1 74.19 78 THR B N 1
ATOM 3667 C CA . THR B 1 78 ? 18.828 32.344 2.266 1 74.19 78 THR B CA 1
ATOM 3668 C C . THR B 1 78 ? 18.562 33.781 2.727 1 74.19 78 THR B C 1
ATOM 3670 O O . THR B 1 78 ? 17.719 34.469 2.176 1 74.19 78 THR B O 1
ATOM 3673 N N . PRO B 1 79 ? 19.266 33.938 3.904 1 64.38 79 PRO B N 1
ATOM 3674 C CA . PRO B 1 79 ? 19.203 35.344 4.316 1 64.38 79 PRO B CA 1
ATOM 3675 C C . PRO B 1 79 ? 19.812 36.281 3.281 1 64.38 79 PRO B C 1
ATOM 3677 O O . PRO B 1 79 ? 20.656 35.875 2.48 1 64.38 79 PRO B O 1
ATOM 3680 N N . ASN B 1 80 ? 19.078 37.281 2.877 1 55.69 80 ASN B N 1
ATOM 3681 C CA . ASN B 1 80 ? 19.688 38.281 1.995 1 55.69 80 ASN B CA 1
ATOM 3682 C C . ASN B 1 80 ? 21.016 38.781 2.557 1 55.69 80 ASN B C 1
ATOM 3684 O O . ASN B 1 80 ? 21.047 39.688 3.396 1 55.69 80 ASN B O 1
ATOM 3688 N N . LEU B 1 81 ? 22.125 37.938 2.547 1 49.22 81 LEU B N 1
ATOM 3689 C CA . LEU B 1 81 ? 23.422 38.375 3.043 1 49.22 81 LEU B CA 1
ATOM 3690 C C . LEU B 1 81 ? 23.828 39.688 2.422 1 49.22 81 LEU B C 1
ATOM 3692 O O . LEU B 1 81 ? 24.688 40.406 2.955 1 49.22 81 LEU B O 1
ATOM 3696 N N . TYR B 1 82 ? 23.781 39.688 1.108 1 40.56 82 TYR B N 1
ATOM 3697 C CA . TYR B 1 82 ? 24.578 40.719 0.451 1 40.56 82 TYR B CA 1
ATOM 3698 C C . TYR B 1 82 ? 23.984 42.094 0.725 1 40.56 82 TYR B C 1
ATOM 3700 O O . TYR B 1 82 ? 24.516 43.094 0.246 1 40.56 82 TYR B O 1
ATOM 3708 N N . THR B 1 83 ? 22.641 42.219 0.739 1 42.97 83 THR B N 1
ATOM 3709 C CA . THR B 1 83 ? 22.359 43.625 0.625 1 42.97 83 THR B CA 1
ATOM 3710 C C . THR B 1 83 ? 22.719 44.375 1.919 1 42.97 83 THR B C 1
ATOM 3712 O O . THR B 1 83 ? 22.219 44.031 2.99 1 42.97 83 THR B O 1
ATOM 3715 N N . PRO B 1 84 ? 23.844 45 1.895 1 42.09 84 PRO B N 1
ATOM 3716 C CA . PRO B 1 84 ? 24.203 45.938 2.957 1 42.09 84 PRO B CA 1
ATOM 3717 C C . PRO B 1 84 ? 23.016 46.781 3.439 1 42.09 84 PRO B C 1
ATOM 3719 O O . PRO B 1 84 ? 23.203 47.875 3.969 1 42.09 84 PRO B O 1
ATOM 3722 N N . SER B 1 85 ? 21.812 46.531 2.945 1 44.38 85 SER B N 1
ATOM 3723 C CA . SER B 1 85 ? 20.859 47.531 3.455 1 44.38 85 SER B CA 1
ATOM 3724 C C . SER B 1 85 ? 20.766 47.469 4.977 1 44.38 85 SER B C 1
ATOM 3726 O O . SER B 1 85 ? 20.953 46.406 5.574 1 44.38 85 SER B O 1
ATOM 3728 N N . VAL B 1 86 ? 20.812 48.625 5.633 1 52.59 86 VAL B N 1
ATOM 3729 C CA . VAL B 1 86 ? 20.875 49.031 7.035 1 52.59 86 VAL B CA 1
ATOM 3730 C C . VAL B 1 86 ? 19.812 48.281 7.836 1 52.59 86 VAL B C 1
ATOM 3732 O O . VAL B 1 86 ? 20.078 47.812 8.953 1 52.59 86 VAL B O 1
ATOM 3735 N N . GLU B 1 87 ? 18.484 48.125 7.254 1 59.75 87 GLU B N 1
ATOM 3736 C CA . GLU B 1 87 ? 17.453 47.5 8.086 1 59.75 87 GLU B CA 1
ATOM 3737 C C . GLU B 1 87 ? 17.281 46.031 7.738 1 59.75 87 GLU B C 1
ATOM 3739 O O . GLU B 1 87 ? 17.188 45.656 6.562 1 59.75 87 GLU B O 1
ATOM 3744 N N . PRO B 1 88 ? 17.438 45.188 8.68 1 72.75 88 PRO B N 1
ATOM 3745 C CA . PRO B 1 88 ? 17.297 43.75 8.438 1 72.75 88 PRO B CA 1
ATOM 3746 C C . PRO B 1 88 ? 16 43.406 7.711 1 72.75 88 PRO B C 1
ATOM 3748 O O . PRO B 1 88 ? 14.961 44.031 7.973 1 72.75 88 PRO B O 1
ATOM 3751 N N . SER B 1 89 ? 16.094 42.656 6.77 1 84.56 89 SER B N 1
ATOM 3752 C CA . SER B 1 89 ? 14.938 42.156 6.039 1 84.56 89 SER B CA 1
ATOM 3753 C C . SER B 1 89 ? 14.055 41.281 6.926 1 84.56 89 SER B C 1
ATOM 3755 O O . SER B 1 89 ? 14.461 40.906 8.023 1 84.56 89 SER B O 1
ATOM 3757 N N . THR B 1 90 ? 12.805 41.188 6.535 1 90.75 90 THR B N 1
ATOM 3758 C CA . THR B 1 90 ? 11.891 40.312 7.254 1 90.75 90 THR B CA 1
ATOM 3759 C C . THR B 1 90 ? 12.484 38.906 7.387 1 90.75 90 THR B C 1
ATOM 3761 O O . THR B 1 90 ? 12.383 38.281 8.445 1 90.75 90 THR B O 1
ATOM 3764 N N . ILE B 1 91 ? 13.164 38.438 6.406 1 90.06 91 ILE B N 1
ATOM 3765 C CA . ILE B 1 91 ? 13.789 37.125 6.41 1 90.06 91 ILE B CA 1
ATOM 3766 C C . ILE B 1 91 ? 14.898 37.094 7.457 1 90.06 91 ILE B C 1
ATOM 3768 O O . ILE B 1 91 ? 15.055 36.094 8.164 1 90.06 91 ILE B O 1
ATOM 3772 N N . ASP B 1 92 ? 15.602 38.156 7.57 1 91.12 92 ASP B N 1
ATOM 3773 C CA . ASP B 1 92 ? 16.641 38.219 8.594 1 91.12 92 ASP B CA 1
ATOM 3774 C C . ASP B 1 92 ? 16.031 38.156 9.992 1 91.12 92 ASP B C 1
ATOM 3776 O O . ASP B 1 92 ? 16.594 37.5 10.875 1 91.12 92 ASP B O 1
ATOM 3780 N N . LYS B 1 93 ? 14.953 38.844 10.156 1 93.12 93 LYS B N 1
ATOM 3781 C CA . LYS B 1 93 ? 14.281 38.844 11.453 1 93.12 93 LYS B CA 1
ATOM 3782 C C . LYS B 1 93 ? 13.789 37.438 11.805 1 93.12 93 LYS B C 1
ATOM 3784 O O . LYS B 1 93 ? 13.852 37.031 12.961 1 93.12 93 LYS B O 1
ATOM 3789 N N . ILE B 1 94 ? 13.32 36.75 10.828 1 93.25 94 ILE B N 1
ATOM 3790 C CA . ILE B 1 94 ? 12.859 35.375 11.031 1 93.25 94 ILE B CA 1
ATOM 3791 C C . ILE B 1 94 ? 14.023 34.5 11.484 1 93.25 94 ILE B C 1
ATOM 3793 O O . ILE B 1 94 ? 13.898 33.75 12.453 1 93.25 94 ILE B O 1
ATOM 3797 N N . HIS B 1 95 ? 15.125 34.656 10.82 1 91.94 95 HIS B N 1
ATOM 3798 C CA . HIS B 1 95 ? 16.312 33.906 11.188 1 91.94 95 HIS B CA 1
ATOM 3799 C C . HIS B 1 95 ? 16.797 34.281 12.586 1 91.94 95 HIS B C 1
ATOM 3801 O O . HIS B 1 95 ? 17.172 33.406 13.375 1 91.94 95 HIS B O 1
ATOM 3807 N N . GLU B 1 96 ? 16.812 35.562 12.828 1 93.12 96 GLU B N 1
ATOM 3808 C CA . GLU B 1 96 ? 17.203 36.031 14.148 1 93.12 96 GLU B CA 1
ATOM 3809 C C . GLU B 1 96 ? 16.312 35.469 15.242 1 93.12 96 GLU B C 1
ATOM 3811 O O . GLU B 1 96 ? 16.797 35.031 16.281 1 93.12 96 GLU B O 1
ATOM 3816 N N . ALA B 1 97 ? 15.047 35.5 15 1 95 97 ALA B N 1
ATOM 3817 C CA . ALA B 1 97 ? 14.094 34.969 15.961 1 95 97 ALA B CA 1
ATOM 3818 C C . ALA B 1 97 ? 14.344 33.469 16.219 1 95 97 ALA B C 1
ATOM 3820 O O . ALA B 1 97 ? 14.328 33.031 17.359 1 95 97 ALA B O 1
ATOM 3821 N N . PHE B 1 98 ? 14.633 32.75 15.219 1 94.56 98 PHE B N 1
ATOM 3822 C CA . PHE B 1 98 ? 14.883 31.328 15.344 1 94.56 98 PHE B CA 1
ATOM 3823 C C . PHE B 1 98 ? 16.125 31.062 16.172 1 94.56 98 PHE B C 1
ATOM 3825 O O . PHE B 1 98 ? 16.172 30.125 16.969 1 94.56 98 PHE B O 1
ATOM 3832 N N . LEU B 1 99 ? 17.078 31.875 15.984 1 94.25 99 LEU B N 1
ATOM 3833 C CA . LEU B 1 99 ? 18.359 31.719 16.688 1 94.25 99 LEU B CA 1
ATOM 3834 C C . LEU B 1 99 ? 18.172 31.891 18.188 1 94.25 99 LEU B C 1
ATOM 3836 O O . LEU B 1 99 ? 18.984 31.406 18.984 1 94.25 99 LEU B O 1
ATOM 3840 N N . GLN B 1 100 ? 17.109 32.531 18.594 1 95.19 100 GLN B N 1
ATOM 3841 C CA . GLN B 1 100 ? 16.891 32.812 20.016 1 95.19 100 GLN B CA 1
ATOM 3842 C C . GLN B 1 100 ? 16.266 31.609 20.703 1 95.19 100 GLN B C 1
ATOM 3844 O O . GLN B 1 100 ? 16.172 31.578 21.938 1 95.19 100 GLN B O 1
ATOM 3849 N N . LEU B 1 101 ? 15.867 30.594 19.969 1 94.56 101 LEU B N 1
ATOM 3850 C CA . LEU B 1 101 ? 15.156 29.453 20.547 1 94.56 101 LEU B CA 1
ATOM 3851 C C . LEU B 1 101 ? 16.125 28.5 21.234 1 94.56 101 LEU B C 1
ATOM 3853 O O . LEU B 1 101 ? 17.344 28.547 20.984 1 94.56 101 LEU B O 1
ATOM 3857 N N . ASN B 1 102 ? 15.641 27.703 22.125 1 90.69 102 ASN B N 1
ATOM 3858 C CA . ASN B 1 102 ? 16.453 26.688 22.781 1 90.69 102 ASN B CA 1
ATOM 3859 C C . ASN B 1 102 ? 16.75 25.516 21.859 1 90.69 102 ASN B C 1
ATOM 3861 O O . ASN B 1 102 ? 16.188 25.422 20.766 1 90.69 102 ASN B O 1
ATOM 3865 N N . ILE B 1 103 ? 17.531 24.656 22.281 1 89.56 103 ILE B N 1
ATOM 3866 C CA . ILE B 1 103 ? 18.062 23.578 21.453 1 89.56 103 ILE B CA 1
ATOM 3867 C C . ILE B 1 103 ? 16.938 22.594 21.125 1 89.56 103 ILE B C 1
ATOM 3869 O O . ILE B 1 103 ? 16.891 22.016 20.047 1 89.56 103 ILE B O 1
ATOM 3873 N N . TYR B 1 104 ? 16.062 22.359 22.031 1 89.06 104 TYR B N 1
ATOM 3874 C CA . TYR B 1 104 ? 14.953 21.453 21.781 1 89.06 104 TYR B CA 1
ATOM 3875 C C . TYR B 1 104 ? 14.086 21.969 20.625 1 89.06 104 TYR B C 1
ATOM 3877 O O . TYR B 1 104 ? 13.781 21.219 19.703 1 89.06 104 TYR B O 1
ATOM 3885 N N . ALA B 1 105 ? 13.695 23.188 20.75 1 89.38 105 ALA B N 1
ATOM 3886 C CA . ALA B 1 105 ? 12.852 23.781 19.719 1 89.38 105 ALA B CA 1
ATOM 3887 C C . ALA B 1 105 ? 13.547 23.781 18.359 1 89.38 105 ALA B C 1
ATOM 3889 O O . ALA B 1 105 ? 12.93 23.484 17.328 1 89.38 105 ALA B O 1
ATOM 3890 N N . LYS B 1 106 ? 14.805 24.047 18.375 1 90.44 106 LYS B N 1
ATOM 3891 C CA . LYS B 1 106 ? 15.562 24.109 17.125 1 90.44 106 LYS B CA 1
ATOM 3892 C C . LYS B 1 106 ? 15.711 22.734 16.5 1 90.44 106 LYS B C 1
ATOM 3894 O O . LYS B 1 106 ? 15.891 22.609 15.289 1 90.44 106 LYS B O 1
ATOM 3899 N N . THR B 1 107 ? 15.695 21.75 17.328 1 89.25 107 THR B N 1
ATOM 3900 C CA . THR B 1 107 ? 15.812 20.391 16.844 1 89.25 107 THR B CA 1
ATOM 3901 C C . THR B 1 107 ? 14.469 19.875 16.344 1 89.25 107 THR B C 1
ATOM 3903 O O . THR B 1 107 ? 14.406 19.156 15.336 1 89.25 107 THR B O 1
ATOM 3906 N N . ARG B 1 108 ? 13.453 20.281 16.875 1 86.94 108 ARG B N 1
ATOM 3907 C CA . ARG B 1 108 ? 12.125 19.766 16.578 1 86.94 108 ARG B CA 1
ATOM 3908 C C . ARG B 1 108 ? 11.484 20.516 15.422 1 86.94 108 ARG B C 1
ATOM 3910 O O . ARG B 1 108 ? 10.711 19.938 14.648 1 86.94 108 ARG B O 1
ATOM 3917 N N . PHE B 1 109 ? 11.844 21.766 15.375 1 88.5 109 PHE B N 1
ATOM 3918 C CA . PHE B 1 109 ? 11.133 22.609 14.414 1 88.5 109 PHE B CA 1
ATOM 3919 C C . PHE B 1 109 ? 12.102 23.25 13.43 1 88.5 109 PHE B C 1
ATOM 3921 O O . PHE B 1 109 ? 13.258 23.5 13.766 1 88.5 109 PHE B O 1
ATOM 3928 N N . SER B 1 110 ? 11.539 23.453 12.266 1 87.56 110 SER B N 1
ATOM 3929 C CA . SER B 1 110 ? 12.242 24.266 11.281 1 87.56 110 SER B CA 1
ATOM 3930 C C . SER B 1 110 ? 12.031 25.75 11.547 1 87.56 110 SER B C 1
ATOM 3932 O O . SER B 1 110 ? 11.078 26.141 12.219 1 87.56 110 SER B O 1
ATOM 3934 N N . LYS B 1 111 ? 12.953 26.562 10.984 1 88.88 111 LYS B N 1
ATOM 3935 C CA . LYS B 1 111 ? 12.82 28.016 11.102 1 88.88 111 LYS B CA 1
ATOM 3936 C C . LYS B 1 111 ? 11.508 28.5 10.508 1 88.88 111 LYS B C 1
ATOM 3938 O O . LYS B 1 111 ? 11.055 29.609 10.797 1 88.88 111 LYS B O 1
ATOM 3943 N N . MET B 1 112 ? 10.852 27.625 9.773 1 88.94 112 MET B N 1
ATOM 3944 C CA . MET B 1 112 ? 9.602 27.953 9.094 1 88.94 112 MET B CA 1
ATOM 3945 C C . MET B 1 112 ? 8.508 28.281 10.102 1 88.94 112 MET B C 1
ATOM 3947 O O . MET B 1 112 ? 7.605 29.078 9.812 1 88.94 112 MET B O 1
ATOM 3951 N N . VAL B 1 113 ? 8.648 27.75 11.266 1 90.38 113 VAL B N 1
ATOM 3952 C CA . VAL B 1 113 ? 7.59 27.969 12.25 1 90.38 113 VAL B CA 1
ATOM 3953 C C . VAL B 1 113 ? 7.586 29.422 12.688 1 90.38 113 VAL B C 1
ATOM 3955 O O . VAL B 1 113 ? 6.547 29.953 13.086 1 90.38 113 VAL B O 1
ATOM 3958 N N . MET B 1 114 ? 8.719 30.109 12.539 1 93.69 114 MET B N 1
ATOM 3959 C CA . MET B 1 114 ? 8.852 31.484 13.016 1 93.69 114 MET B CA 1
ATOM 3960 C C . MET B 1 114 ? 8.273 32.469 12.008 1 93.69 114 MET B C 1
ATOM 3962 O O . MET B 1 114 ? 8.047 33.625 12.328 1 93.69 114 MET B O 1
ATOM 3966 N N . CYS B 1 115 ? 7.965 32.031 10.805 1 93.81 115 CYS B N 1
ATOM 3967 C CA . CYS B 1 115 ? 7.359 32.875 9.805 1 93.81 115 CYS B CA 1
ATOM 3968 C C . CYS B 1 115 ? 6.039 33.469 10.305 1 93.81 115 CYS B C 1
ATOM 3970 O O . CYS B 1 115 ? 5.68 34.594 9.961 1 93.81 115 CYS B O 1
ATOM 3972 N N . ARG B 1 116 ? 5.426 32.781 11.133 1 95.5 116 ARG B N 1
ATOM 3973 C CA . ARG B 1 116 ? 4.109 33.156 11.648 1 95.5 116 ARG B CA 1
ATOM 3974 C C . ARG B 1 116 ? 4.18 34.469 12.422 1 95.5 116 ARG B C 1
ATOM 3976 O O . ARG B 1 116 ? 3.18 35.188 12.531 1 95.5 116 ARG B O 1
ATOM 3983 N N . LEU B 1 117 ? 5.328 34.781 12.906 1 97.62 117 LEU B N 1
ATOM 3984 C CA . LEU B 1 117 ? 5.484 35.969 13.75 1 97.62 117 LEU B CA 1
ATOM 3985 C C . LEU B 1 117 ? 5.617 37.219 12.906 1 97.62 117 LEU B C 1
ATOM 3987 O O . LEU B 1 117 ? 5.516 38.344 13.422 1 97.62 117 LEU B O 1
ATOM 3991 N N . PHE B 1 118 ? 5.777 37.062 11.57 1 97.25 118 PHE B N 1
ATOM 3992 C CA . PHE B 1 118 ? 6.137 38.188 10.742 1 97.25 118 PHE B CA 1
ATOM 3993 C C . PHE B 1 118 ? 5.254 38.281 9.5 1 97.25 118 PHE B C 1
ATOM 3995 O O . PHE B 1 118 ? 5.723 38.656 8.422 1 97.25 118 PHE B O 1
ATOM 4002 N N . LEU B 1 119 ? 4.02 37.906 9.617 1 97.94 119 LEU B N 1
ATOM 4003 C CA . LEU B 1 119 ? 3.105 37.812 8.484 1 97.94 119 LEU B CA 1
ATOM 4004 C C . LEU B 1 119 ? 2.799 39.219 7.941 1 97.94 119 LEU B C 1
ATOM 4006 O O . LEU B 1 119 ? 2.66 39.406 6.727 1 97.94 119 LEU B O 1
ATOM 4010 N N . ALA B 1 120 ? 2.717 40.219 8.828 1 98.12 120 ALA B N 1
ATOM 4011 C CA . ALA B 1 120 ? 2.398 41.562 8.391 1 98.12 120 ALA B CA 1
ATOM 4012 C C . ALA B 1 120 ? 3.514 42.125 7.512 1 98.12 120 ALA B C 1
ATOM 4014 O O . ALA B 1 120 ? 3.246 42.812 6.516 1 98.12 120 ALA B O 1
ATOM 4015 N N . SER B 1 121 ? 4.746 41.875 7.887 1 96.62 121 SER B N 1
ATOM 4016 C CA . SER B 1 121 ? 5.891 42.344 7.113 1 96.62 121 SER B CA 1
ATOM 4017 C C . SER B 1 121 ? 6.055 41.531 5.828 1 96.62 121 SER B C 1
ATOM 4019 O O . SER B 1 121 ? 6.465 42.062 4.801 1 96.62 121 SER B O 1
ATOM 4021 N N . LEU B 1 122 ? 5.75 40.281 5.852 1 96.12 122 LEU B N 1
ATOM 4022 C CA . LEU B 1 122 ? 5.875 39.406 4.684 1 96.12 122 LEU B CA 1
ATOM 4023 C C . LEU B 1 122 ? 4.824 39.75 3.635 1 96.12 122 LEU B C 1
ATOM 4025 O O . LEU B 1 122 ? 5.078 39.625 2.434 1 96.12 122 LEU B O 1
ATOM 4029 N N . PHE B 1 123 ? 3.666 40.219 4.152 1 97.44 123 PHE B N 1
ATOM 4030 C CA . PHE B 1 123 ? 2.553 40.469 3.248 1 97.44 123 PHE B CA 1
ATOM 4031 C C . PHE B 1 123 ? 1.931 41.812 3.521 1 97.44 123 PHE B C 1
ATOM 4033 O O . PHE B 1 123 ? 0.768 41.906 3.92 1 97.44 123 PHE B O 1
ATOM 4040 N N . PRO B 1 124 ? 2.617 42.875 3.162 1 97.12 124 PRO B N 1
ATOM 4041 C CA . PRO B 1 124 ? 2.141 44.219 3.461 1 97.12 124 PRO B CA 1
ATOM 4042 C C . PRO B 1 124 ? 0.892 44.594 2.664 1 97.12 124 PRO B C 1
ATOM 4044 O O . PRO B 1 124 ? 0.179 45.531 3.033 1 97.12 124 PRO B O 1
ATOM 4047 N N . GLN B 1 125 ? 0.626 43.875 1.602 1 97.31 125 GLN B N 1
ATOM 4048 C CA . GLN B 1 125 ? -0.465 44.219 0.7 1 97.31 125 GLN B CA 1
ATOM 4049 C C . GLN B 1 125 ? -1.809 43.75 1.251 1 97.31 125 GLN B C 1
ATOM 4051 O O . GLN B 1 125 ? -2.863 44.156 0.758 1 97.31 125 GLN B O 1
ATOM 4056 N N . TYR B 1 126 ? -1.792 42.938 2.275 1 98.31 126 TYR B N 1
ATOM 4057 C CA . TYR B 1 126 ? -3.047 42.375 2.758 1 98.31 126 TYR B CA 1
ATOM 4058 C C . TYR B 1 126 ? -3.4 42.938 4.133 1 98.31 126 TYR B C 1
ATOM 4060 O O . TYR B 1 126 ? -2.523 43.125 4.98 1 98.31 126 TYR B O 1
ATOM 4068 N N . ASP B 1 127 ? -4.602 43.125 4.43 1 98.31 127 ASP B N 1
ATOM 4069 C CA . ASP B 1 127 ? -5.098 43.531 5.742 1 98.31 127 ASP B CA 1
ATOM 4070 C C . ASP B 1 127 ? -5.484 42.312 6.574 1 98.31 127 ASP B C 1
ATOM 4072 O O . ASP B 1 127 ? -5.562 42.375 7.805 1 98.31 127 ASP B O 1
ATOM 4076 N N . LYS B 1 128 ? -5.879 41.281 5.914 1 98.31 128 LYS B N 1
ATOM 4077 C CA . LYS B 1 128 ? -6.293 40 6.527 1 98.31 128 LYS B CA 1
ATOM 4078 C C . LYS B 1 128 ? -5.766 38.812 5.742 1 98.31 128 LYS B C 1
ATOM 4080 O O . LYS B 1 128 ? -5.613 38.875 4.52 1 98.31 128 LYS B O 1
ATOM 4085 N N . ILE B 1 129 ? -5.445 37.781 6.445 1 98.62 129 ILE B N 1
ATOM 4086 C CA . ILE B 1 129 ? -4.875 36.625 5.77 1 98.62 129 ILE B CA 1
ATOM 4087 C C . ILE B 1 129 ? -5.203 35.344 6.551 1 98.62 129 ILE B C 1
ATOM 4089 O O . ILE B 1 129 ? -5.465 35.406 7.758 1 98.62 129 ILE B O 1
ATOM 4093 N N . ILE B 1 130 ? -5.344 34.188 5.871 1 98.88 130 ILE B N 1
ATOM 4094 C CA . ILE B 1 130 ? -5.492 32.875 6.508 1 98.88 130 ILE B CA 1
ATOM 4095 C C . ILE B 1 130 ? -4.18 32.094 6.406 1 98.88 130 ILE B C 1
ATOM 4097 O O . ILE B 1 130 ? -3.543 32.094 5.352 1 98.88 130 ILE B O 1
ATOM 4101 N N . MET B 1 131 ? -3.732 31.562 7.508 1 98.69 131 MET B N 1
ATOM 4102 C CA . MET B 1 131 ? -2.568 30.672 7.516 1 98.69 131 MET B CA 1
ATOM 4103 C C . MET B 1 131 ? -2.918 29.312 8.109 1 98.69 131 MET B C 1
ATOM 4105 O O . MET B 1 131 ? -3.637 29.234 9.109 1 98.69 131 MET B O 1
ATOM 4109 N N . PHE B 1 132 ? -2.461 28.266 7.473 1 98.44 132 PHE B N 1
ATOM 4110 C CA . PHE B 1 132 ? -2.633 26.938 8.062 1 98.44 132 PHE B CA 1
ATOM 4111 C C . PHE B 1 132 ? -1.418 26.062 7.785 1 98.44 132 PHE B C 1
ATOM 4113 O O . PHE B 1 132 ? -0.598 26.391 6.926 1 98.44 132 PHE B O 1
ATOM 4120 N N . ASP B 1 133 ? -1.26 24.969 8.562 1 97.38 133 ASP B N 1
ATOM 4121 C CA . ASP B 1 133 ? -0.123 24.062 8.469 1 97.38 133 ASP B CA 1
ATOM 4122 C C . ASP B 1 133 ? -0.271 23.109 7.285 1 97.38 133 ASP B C 1
ATOM 4124 O O . ASP B 1 133 ? -1.366 22.953 6.742 1 97.38 133 ASP B O 1
ATOM 4128 N N . ALA B 1 134 ? 0.834 22.516 6.98 1 97.06 134 ALA B N 1
ATOM 4129 C CA . ALA B 1 134 ? 0.867 21.641 5.82 1 97.06 134 ALA B CA 1
ATOM 4130 C C . ALA B 1 134 ? 0.251 20.281 6.148 1 97.06 134 ALA B C 1
ATOM 4132 O O . ALA B 1 134 ? -0.225 19.578 5.254 1 97.06 134 ALA B O 1
ATOM 4133 N N . ASP B 1 135 ? 0.266 19.844 7.387 1 97.44 135 ASP B N 1
ATOM 4134 C CA . ASP B 1 135 ? -0.238 18.531 7.762 1 97.44 135 ASP B CA 1
ATOM 4135 C C . ASP B 1 135 ? -1.731 18.594 8.078 1 97.44 135 ASP B C 1
ATOM 4137 O O . ASP B 1 135 ? -2.16 18.172 9.156 1 97.44 135 ASP B O 1
ATOM 4141 N N . THR B 1 136 ? -2.467 19.016 7.078 1 98.56 136 THR B N 1
ATOM 4142 C CA . THR B 1 136 ? -3.904 19.188 7.238 1 98.56 136 THR B CA 1
ATOM 4143 C C . THR B 1 136 ? -4.66 18.562 6.07 1 98.56 136 THR B C 1
ATOM 4145 O O . THR B 1 136 ? -4.059 18.188 5.062 1 98.56 136 THR B O 1
ATOM 4148 N N . LEU B 1 137 ? -5.953 18.359 6.238 1 98.81 137 LEU B N 1
ATOM 4149 C CA . LEU B 1 137 ? -6.91 17.906 5.234 1 98.81 137 LEU B CA 1
ATOM 4150 C C . LEU B 1 137 ? -8.234 18.641 5.371 1 98.81 137 LEU B C 1
ATOM 4152 O O . LEU B 1 137 ? -8.883 18.578 6.418 1 98.81 137 LEU B O 1
ATOM 4156 N N . PHE B 1 138 ? -8.633 19.328 4.32 1 98.88 138 PHE B N 1
ATOM 4157 C CA . PHE B 1 138 ? -9.883 20.078 4.363 1 98.88 138 PHE B CA 1
ATOM 4158 C C . PHE B 1 138 ? -11.055 19.188 3.957 1 98.88 138 PHE B C 1
ATOM 4160 O O . PHE B 1 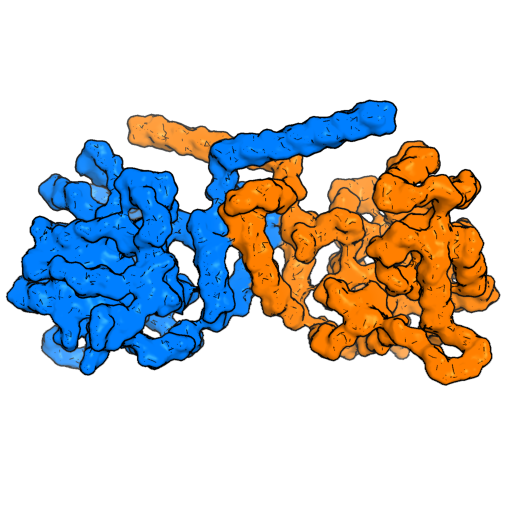138 ? -10.953 18.422 2.99 1 98.88 138 PHE B O 1
ATOM 4167 N N . LEU B 1 139 ? -12.086 19.297 4.762 1 98.62 139 LEU B N 1
ATOM 4168 C CA . LEU B 1 139 ? -13.281 18.5 4.504 1 98.62 139 LEU B CA 1
ATOM 4169 C C . LEU B 1 139 ? -14.445 19.391 4.082 1 98.62 139 LEU B C 1
ATOM 4171 O O . LEU B 1 139 ? -15.438 18.922 3.531 1 98.62 139 LEU B O 1
ATOM 4175 N N . ASN B 1 140 ? -14.367 20.672 4.387 1 98.62 140 ASN B N 1
ATOM 4176 C CA . ASN B 1 140 ? -15.391 21.641 4.016 1 98.62 140 ASN B CA 1
ATOM 4177 C C . ASN B 1 140 ? -14.781 23 3.689 1 98.62 140 ASN B C 1
ATOM 4179 O O . ASN B 1 140 ? -13.555 23.172 3.744 1 98.62 140 ASN B O 1
ATOM 4183 N N . ASP B 1 141 ? -15.609 24 3.338 1 98.69 141 ASP B N 1
ATOM 4184 C CA . ASP B 1 141 ? -15.219 25.297 2.816 1 98.69 141 ASP B CA 1
ATOM 4185 C C . ASP B 1 141 ? -14.508 26.125 3.883 1 98.69 141 ASP B C 1
ATOM 4187 O O . ASP B 1 141 ? -14.992 26.25 5.008 1 98.69 141 ASP B O 1
ATOM 4191 N N . VAL B 1 142 ? -13.383 26.688 3.449 1 98.62 142 VAL B N 1
ATOM 4192 C CA . VAL B 1 142 ? -12.555 27.469 4.363 1 98.62 142 VAL B CA 1
ATOM 4193 C C . VAL B 1 142 ? -12.969 28.938 4.312 1 98.62 142 VAL B C 1
ATOM 4195 O O . VAL B 1 142 ? -12.68 29.703 5.234 1 98.62 142 VAL B O 1
ATOM 4198 N N . SER B 1 143 ? -13.664 29.391 3.305 1 98.12 143 SER B N 1
ATOM 4199 C CA . SER B 1 143 ? -13.852 30.812 3.014 1 98.12 143 SER B CA 1
ATOM 4200 C C . SER B 1 143 ? -14.641 31.5 4.121 1 98.12 143 SER B C 1
ATOM 4202 O O . SER B 1 143 ? -14.43 32.688 4.402 1 98.12 143 SER B O 1
ATOM 4204 N N . GLU B 1 144 ? -15.523 30.812 4.781 1 97.06 144 GLU B N 1
ATOM 4205 C CA . GLU B 1 144 ? -16.344 31.406 5.828 1 97.06 144 GLU B CA 1
ATOM 4206 C C . GLU B 1 144 ? -15.484 31.953 6.961 1 97.06 144 GLU B C 1
ATOM 4208 O O . GLU B 1 144 ? -15.852 32.938 7.598 1 97.06 144 GLU B O 1
ATOM 4213 N N . SER B 1 145 ? -14.375 31.328 7.188 1 98.19 145 SER B N 1
ATOM 4214 C CA . SER B 1 145 ? -13.492 31.781 8.25 1 98.19 145 SER B CA 1
ATOM 4215 C C . SER B 1 145 ? -12.922 33.156 7.938 1 98.19 145 SER B C 1
ATOM 4217 O O . SER B 1 145 ? -12.656 33.969 8.844 1 98.19 145 SER B O 1
ATOM 4219 N N . PHE B 1 146 ? -12.727 33.5 6.707 1 98.19 146 PHE B N 1
ATOM 4220 C CA . PHE B 1 146 ? -12.156 34.75 6.285 1 98.19 146 PHE B CA 1
ATOM 4221 C C . PHE B 1 146 ? -13.102 35.906 6.621 1 98.19 146 PHE B C 1
ATOM 4223 O O . PHE B 1 146 ? -12.656 37.031 6.867 1 98.19 146 PHE B O 1
ATOM 4230 N N . PHE B 1 147 ? -14.359 35.625 6.719 1 97.38 147 PHE B N 1
ATOM 4231 C CA . PHE B 1 147 ? -15.344 36.688 6.871 1 97.38 147 PHE B CA 1
ATOM 4232 C C . PHE B 1 147 ? -15.75 36.844 8.328 1 97.38 147 PHE B C 1
ATOM 4234 O O . PHE B 1 147 ? -16.594 37.688 8.656 1 97.38 147 PHE B O 1
ATOM 4241 N N . ILE B 1 148 ? -15.172 36.094 9.188 1 97.31 148 ILE B N 1
ATOM 4242 C CA . ILE B 1 148 ? -15.367 36.312 10.617 1 97.31 148 ILE B CA 1
ATOM 4243 C C . ILE B 1 148 ? -14.766 37.625 11.031 1 97.31 148 ILE B C 1
ATOM 4245 O O . ILE B 1 148 ? -13.602 37.906 10.742 1 97.31 148 ILE B O 1
ATOM 4249 N N . PRO B 1 149 ? -15.516 38.438 11.688 1 97.25 149 PRO B N 1
ATOM 4250 C CA . PRO B 1 149 ? -14.992 39.75 12.102 1 97.25 149 PRO B CA 1
ATOM 4251 C C . PRO B 1 149 ? -13.898 39.625 13.172 1 97.25 149 PRO B C 1
ATOM 4253 O O . PRO B 1 149 ? -14.047 38.875 14.133 1 97.25 149 PRO B O 1
ATOM 4256 N N . LEU B 1 150 ? -12.734 40.375 12.961 1 96.81 150 LEU B N 1
ATOM 4257 C CA . LEU B 1 150 ? -11.617 40.406 13.898 1 96.81 150 LEU B CA 1
ATOM 4258 C C . LEU B 1 150 ? -11.359 41.812 14.43 1 96.81 150 LEU B C 1
ATOM 4260 O O . LEU B 1 150 ? -10.234 42.125 14.836 1 96.81 150 LEU B O 1
ATOM 4264 N N . ASP B 1 151 ? -12.219 42.656 14.5 1 87.88 151 ASP B N 1
ATOM 4265 C CA . ASP B 1 151 ? -12.031 44.094 14.711 1 87.88 151 ASP B CA 1
ATOM 4266 C C . ASP B 1 151 ? -11.094 44.344 15.891 1 87.88 151 ASP B C 1
ATOM 4268 O O . ASP B 1 151 ? -10.156 45.156 15.781 1 87.88 151 ASP B O 1
ATOM 4272 N N . SER B 1 152 ? -11.227 43.719 17 1 95 152 SER B N 1
ATOM 4273 C CA . SER B 1 152 ? -10.383 44.031 18.156 1 95 152 SER B CA 1
ATOM 4274 C C . SER B 1 152 ? -9.43 42.875 18.453 1 95 152 SER B C 1
ATOM 4276 O O . SER B 1 152 ? -8.766 42.844 19.484 1 95 152 SER B O 1
ATOM 4278 N N . TYR B 1 153 ? -9.359 41.969 17.516 1 98.31 153 TYR B N 1
ATOM 4279 C CA . TYR B 1 153 ? -8.539 40.781 17.75 1 98.31 153 TYR B CA 1
ATOM 4280 C C . TYR B 1 153 ? -7.371 40.719 16.766 1 98.31 153 TYR B C 1
ATOM 4282 O O . TYR B 1 153 ? -7.527 41.062 15.594 1 98.31 153 TYR B O 1
ATOM 4290 N N . TYR B 1 154 ? -6.199 40.281 17.266 1 98.56 154 TYR B N 1
ATOM 4291 C CA . TYR B 1 154 ? -5.016 40.156 16.422 1 98.56 154 TYR B CA 1
ATOM 4292 C C . TYR B 1 154 ? -5.16 38.969 15.461 1 98.56 154 TYR B C 1
ATOM 4294 O O . TYR B 1 154 ? -4.664 39.031 14.336 1 98.56 154 TYR B O 1
ATOM 4302 N N . PHE B 1 155 ? -5.781 37.906 15.945 1 98.5 155 PHE B N 1
ATOM 4303 C CA . PHE B 1 155 ? -6.043 36.75 15.102 1 98.5 155 PHE B CA 1
ATOM 4304 C C . PHE B 1 155 ? -7.098 35.844 15.734 1 98.5 155 PHE B C 1
ATOM 4306 O O . PHE B 1 155 ? -7.48 36.031 16.891 1 98.5 155 PHE B O 1
ATOM 4313 N N . GLY B 1 156 ? -7.707 35 14.953 1 98.38 156 GLY B N 1
ATOM 4314 C CA . GLY B 1 156 ? -8.555 33.906 15.414 1 98.38 156 GLY B CA 1
ATOM 4315 C C . GLY B 1 156 ? -7.887 32.531 15.32 1 98.38 156 GLY B C 1
ATOM 4316 O O . GLY B 1 156 ? -7.16 32.25 14.367 1 98.38 156 GLY B O 1
ATOM 4317 N N . ALA B 1 157 ? -8.109 31.734 16.391 1 98.06 157 ALA B N 1
ATOM 4318 C CA . ALA B 1 157 ? -7.555 30.375 16.422 1 98.06 157 ALA B CA 1
ATOM 4319 C C . ALA B 1 157 ? -8.406 29.469 17.297 1 98.06 157 ALA B C 1
ATOM 4321 O O . ALA B 1 157 ? -9.117 29.938 18.188 1 98.06 157 ALA B O 1
ATOM 4322 N N . ALA B 1 158 ? -8.359 28.188 17.016 1 97 158 ALA B N 1
ATOM 4323 C CA . ALA B 1 158 ? -8.984 27.203 17.891 1 97 158 ALA B CA 1
ATOM 4324 C C . ALA B 1 158 ? -8.039 26.781 19.016 1 97 158 ALA B C 1
ATOM 4326 O O . ALA B 1 158 ? -6.82 26.906 18.875 1 97 158 ALA B O 1
ATOM 4327 N N . LYS B 1 159 ? -8.609 26.344 20.094 1 93.94 159 LYS B N 1
ATOM 4328 C CA . LYS B 1 159 ? -7.805 25.812 21.203 1 93.94 159 LYS B CA 1
ATOM 4329 C C . LYS B 1 159 ? -7.332 24.391 20.906 1 93.94 159 LYS B C 1
ATOM 4331 O O . LYS B 1 159 ? -7.906 23.719 20.047 1 93.94 159 LYS B O 1
ATOM 4336 N N . ASP B 1 160 ? -6.273 24.016 21.578 1 92.19 160 ASP B N 1
ATOM 4337 C CA . ASP B 1 160 ? -5.801 22.641 21.531 1 92.19 160 ASP B CA 1
ATOM 4338 C C . ASP B 1 160 ? -6.723 21.703 22.312 1 92.19 160 ASP B C 1
ATOM 4340 O O . ASP B 1 160 ? -7.496 22.156 23.156 1 92.19 160 ASP B O 1
ATOM 4344 N N . PHE B 1 161 ? -6.719 20.453 22.031 1 85.69 161 PHE B N 1
ATOM 4345 C CA . PHE B 1 161 ? -7.621 19.531 22.703 1 85.69 161 PHE B CA 1
ATOM 4346 C C . PHE B 1 161 ? -7.07 19.141 24.078 1 85.69 161 PHE B C 1
ATOM 4348 O O . PHE B 1 161 ? -7.789 18.578 24.906 1 85.69 161 PHE B O 1
ATOM 4355 N N . ALA B 1 162 ? -5.781 19.375 24.281 1 75.94 162 ALA B N 1
ATOM 4356 C CA . ALA B 1 162 ? -5.18 19.016 25.562 1 75.94 162 ALA B CA 1
ATOM 4357 C C . ALA B 1 162 ? -5.852 19.75 26.719 1 75.94 162 ALA B C 1
ATOM 4359 O O . ALA B 1 162 ? -6.129 20.953 26.609 1 75.94 162 ALA B O 1
ATOM 4360 N N . SER B 1 163 ? -6.309 19 27.703 1 71.19 163 SER B N 1
ATOM 4361 C CA . SER B 1 163 ? -6.984 19.594 28.844 1 71.19 163 SER B CA 1
ATOM 4362 C C . SER B 1 163 ? -6.379 19.109 30.156 1 71.19 163 SER B C 1
ATOM 4364 O O . SER B 1 163 ? -6.961 18.266 30.844 1 71.19 163 SER B O 1
ATOM 4366 N N . ASP B 1 164 ? -5.312 19.719 30.391 1 75.38 164 ASP B N 1
ATOM 4367 C CA . ASP B 1 164 ? -4.684 19.312 31.641 1 75.38 164 ASP B CA 1
ATOM 4368 C C . ASP B 1 164 ? -5.445 19.859 32.844 1 75.38 164 ASP B C 1
ATOM 4370 O O . ASP B 1 164 ? -6.184 20.844 32.719 1 75.38 164 ASP B O 1
ATOM 4374 N N . LYS B 1 165 ? -5.32 19.25 34 1 80.56 165 LYS B N 1
ATOM 4375 C CA . LYS B 1 165 ? -6.094 19.516 35.219 1 80.56 165 LYS B CA 1
ATOM 4376 C C . LYS B 1 165 ? -5.672 20.828 35.844 1 80.56 165 LYS B C 1
ATOM 4378 O O . LYS B 1 165 ? -6.469 21.469 36.531 1 80.56 165 LYS B O 1
ATOM 4383 N N . SER B 1 166 ? -4.383 21.125 35.656 1 85.94 166 SER B N 1
ATOM 4384 C CA . SER B 1 166 ? -3.844 22.328 36.281 1 85.94 166 SER B CA 1
ATOM 4385 C C . SER B 1 166 ? -2.654 22.859 35.469 1 85.94 166 SER B C 1
ATOM 4387 O O . SER B 1 166 ? -2.037 22.141 34.719 1 85.94 166 SER B O 1
ATOM 4389 N N . PRO B 1 167 ? -2.381 24.156 35.719 1 86.19 167 PRO B N 1
ATOM 4390 C CA . PRO B 1 167 ? -1.205 24.734 35.062 1 86.19 167 PRO B CA 1
ATOM 4391 C C . PRO B 1 167 ? 0.081 23.984 35.375 1 86.19 167 PRO B C 1
ATOM 4393 O O . PRO B 1 167 ? 0.962 23.859 34.531 1 86.19 167 PRO B O 1
ATOM 4396 N N . LYS B 1 168 ? 0.161 23.578 36.594 1 86.12 168 LYS B N 1
ATOM 4397 C CA . LYS B 1 168 ? 1.356 22.859 37.031 1 86.12 168 LYS B CA 1
ATOM 4398 C C . LYS B 1 168 ? 1.499 21.547 36.25 1 86.12 168 LYS B C 1
ATOM 4400 O O . LYS B 1 168 ? 2.586 21.203 35.781 1 86.12 168 LYS B O 1
ATOM 4405 N N . HIS B 1 169 ? 0.455 20.891 36.156 1 86.69 169 HIS B N 1
ATOM 4406 C CA . HIS B 1 169 ? 0.479 19.625 35.406 1 86.69 169 HIS B CA 1
ATOM 4407 C C . HIS B 1 169 ? 0.754 19.875 33.938 1 86.69 169 HIS B C 1
ATOM 4409 O O . HIS B 1 169 ? 1.461 19.078 33.281 1 86.69 169 HIS B O 1
ATOM 4415 N N . PHE B 1 170 ? 0.19 20.875 33.5 1 88.06 170 PHE B N 1
ATOM 4416 C CA . PHE B 1 170 ? 0.388 21.281 32.125 1 88.06 170 PHE B CA 1
ATOM 4417 C C . PHE B 1 170 ? 1.859 21.562 31.828 1 88.06 170 PHE B C 1
ATOM 4419 O O . PHE B 1 170 ? 2.408 21.094 30.828 1 88.06 170 PHE B O 1
ATOM 4426 N N . GLN B 1 171 ? 2.43 22.219 32.719 1 85.31 171 GLN B N 1
ATOM 4427 C CA . GLN B 1 171 ? 3.84 22.562 32.594 1 85.31 171 GLN B CA 1
ATOM 4428 C C . GLN B 1 171 ? 4.719 21.312 32.625 1 85.31 171 GLN B C 1
ATOM 4430 O O . GLN B 1 171 ? 5.641 21.172 31.812 1 85.31 171 GLN B O 1
ATOM 4435 N N . ILE B 1 172 ? 4.441 20.484 33.5 1 83 172 ILE B N 1
ATOM 4436 C CA . ILE B 1 172 ? 5.227 19.266 33.656 1 83 172 ILE B CA 1
ATOM 4437 C C . ILE B 1 172 ? 5.141 18.422 32.375 1 83 172 ILE B C 1
ATOM 4439 O O . ILE B 1 172 ? 6.156 17.938 31.875 1 83 172 ILE B O 1
ATOM 4443 N N . ALA B 1 173 ? 3.975 18.297 31.906 1 81.94 173 ALA B N 1
ATOM 4444 C CA . ALA B 1 173 ? 3.754 17.484 30.703 1 81.94 173 ALA B CA 1
ATOM 4445 C C . ALA B 1 173 ? 4.504 18.062 29.5 1 81.94 173 ALA B C 1
ATOM 4447 O O . ALA B 1 173 ? 5.066 17.312 28.703 1 81.94 173 ALA B O 1
ATOM 4448 N N . ARG B 1 174 ? 4.559 19.25 29.375 1 83.31 174 ARG B N 1
ATOM 4449 C CA . ARG B 1 174 ? 5.16 19.938 28.234 1 83.31 174 ARG B CA 1
ATOM 4450 C C . ARG B 1 174 ? 6.684 19.906 28.312 1 83.31 174 ARG B C 1
ATOM 4452 O O . ARG B 1 174 ? 7.363 19.844 27.281 1 83.31 174 ARG B O 1
ATOM 4459 N N . GLU B 1 175 ? 7.164 19.859 29.5 1 82.31 175 GLU B N 1
ATOM 4460 C CA . GLU B 1 175 ? 8.602 20.047 29.688 1 82.31 175 GLU B CA 1
ATOM 4461 C C . GLU B 1 175 ? 9.305 18.703 29.906 1 82.31 175 GLU B C 1
ATOM 4463 O O . GLU B 1 175 ? 10.531 18.625 29.828 1 82.31 175 GLU B O 1
ATOM 4468 N N . LYS B 1 176 ? 8.531 17.75 30.125 1 79.88 176 LYS B N 1
ATOM 4469 C CA . LYS B 1 176 ? 9.102 16.453 30.516 1 79.88 176 LYS B CA 1
ATOM 4470 C C . LYS B 1 176 ? 10.078 15.945 29.453 1 79.88 176 LYS B C 1
ATOM 4472 O O . LYS B 1 176 ? 11.242 15.68 29.766 1 79.88 176 LYS B O 1
ATOM 4477 N N . ASP B 1 177 ? 9.703 15.883 28.234 1 77 177 ASP B N 1
ATOM 4478 C CA . ASP B 1 177 ? 10.516 15.281 27.188 1 77 177 ASP B CA 1
ATOM 4479 C C . ASP B 1 177 ? 11.727 16.156 26.859 1 77 177 ASP B C 1
ATOM 4481 O O . ASP B 1 177 ? 12.859 15.664 26.812 1 77 177 ASP B O 1
ATOM 4485 N N . PRO B 1 178 ? 11.516 17.344 26.672 1 76.88 178 PRO B N 1
ATOM 4486 C CA . PRO B 1 178 ? 12.664 18.203 26.391 1 76.88 178 PRO B CA 1
ATOM 4487 C C . PRO B 1 178 ? 13.703 18.188 27.516 1 76.88 178 PRO B C 1
ATOM 4489 O O . PRO B 1 178 ? 14.906 18.219 27.25 1 76.88 178 PRO B O 1
ATOM 4492 N N . ARG B 1 179 ? 13.242 18.203 28.672 1 78.06 179 ARG B N 1
ATOM 4493 C CA . ARG B 1 179 ? 14.172 18.203 29.797 1 78.06 179 ARG B CA 1
ATOM 4494 C C . ARG B 1 179 ? 14.977 16.906 29.844 1 78.06 179 ARG B C 1
ATOM 4496 O O . ARG B 1 179 ? 16.188 16.938 30.094 1 78.06 179 ARG B O 1
ATOM 4503 N N . GLN B 1 180 ? 14.25 15.898 29.656 1 78.5 180 GLN B N 1
ATOM 4504 C CA . GLN B 1 180 ? 14.914 14.602 29.672 1 78.5 180 GLN B CA 1
ATOM 4505 C C . GLN B 1 180 ? 15.906 14.484 28.516 1 78.5 180 GLN B C 1
ATOM 4507 O O . GLN B 1 180 ? 17.016 13.984 28.703 1 78.5 180 GLN B O 1
ATOM 4512 N N . ALA B 1 181 ? 15.617 15.023 27.453 1 79.38 181 ALA B N 1
ATOM 4513 C CA . ALA B 1 181 ? 16.422 14.82 26.25 1 79.38 181 ALA B CA 1
ATOM 4514 C C . ALA B 1 181 ? 17.594 15.805 26.203 1 79.38 181 ALA B C 1
ATOM 4516 O O . ALA B 1 181 ? 18.656 15.469 25.703 1 79.38 181 ALA B O 1
ATOM 4517 N N . PHE B 1 182 ? 17.438 17.031 26.766 1 80 182 PHE B N 1
ATOM 4518 C CA . PHE B 1 182 ? 18.438 18.047 26.516 1 80 182 PHE B CA 1
ATOM 4519 C C . PHE B 1 182 ? 18.922 18.688 27.812 1 80 182 PHE B C 1
ATOM 4521 O O . PHE B 1 182 ? 19.688 19.641 27.797 1 80 182 PHE B O 1
ATOM 4528 N N . SER B 1 183 ? 18.484 18.219 28.922 1 76.94 183 SER B N 1
ATOM 4529 C CA . SER B 1 183 ? 18.875 18.734 30.234 1 76.94 183 SER B CA 1
ATOM 4530 C C . SER B 1 183 ? 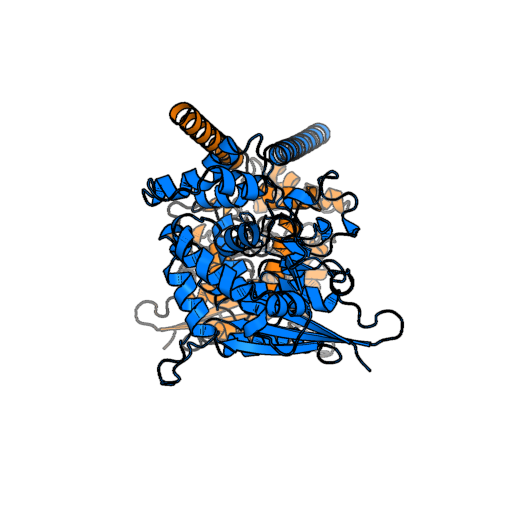18.609 20.234 30.344 1 76.94 183 SER B C 1
ATOM 4532 O O . SER B 1 183 ? 19.5 21 30.734 1 76.94 183 SER B O 1
ATOM 4534 N N . LEU B 1 184 ? 17.547 20.688 29.812 1 72.88 184 LEU B N 1
ATOM 4535 C CA . LEU B 1 184 ? 17.156 22.094 29.828 1 72.88 184 LEU B CA 1
ATOM 4536 C C . LEU B 1 184 ? 16.531 22.469 31.156 1 72.88 184 LEU B C 1
ATOM 4538 O O . LEU B 1 184 ? 15.32 22.672 31.25 1 72.88 184 LEU B O 1
ATOM 4542 N N . TYR B 1 185 ? 17.203 22.656 32.25 1 67.69 185 TYR B N 1
ATOM 4543 C CA . TYR B 1 185 ? 16.672 22.844 33.594 1 67.69 185 TYR B CA 1
ATOM 4544 C C . TYR B 1 185 ? 16.578 24.328 33.938 1 67.69 185 TYR B C 1
ATOM 4546 O O . TYR B 1 185 ? 15.789 24.719 34.812 1 67.69 185 TYR B O 1
ATOM 4554 N N . GLU B 1 186 ? 17.188 25.156 33.25 1 64.38 186 GLU B N 1
ATOM 4555 C CA . GLU B 1 186 ? 17.25 26.562 33.656 1 64.38 186 GLU B CA 1
ATOM 4556 C C . GLU B 1 186 ? 16.328 27.422 32.781 1 64.38 186 GLU B C 1
ATOM 4558 O O . GLU B 1 186 ? 16.141 28.609 33.062 1 64.38 186 GLU B O 1
ATOM 4563 N N . HIS B 1 187 ? 15.68 26.938 31.922 1 63.59 187 HIS B N 1
ATOM 4564 C CA . HIS B 1 187 ? 14.953 27.734 30.938 1 63.59 187 HIS B CA 1
ATOM 4565 C C . HIS B 1 187 ? 13.445 27.578 31.094 1 63.59 187 HIS B C 1
ATOM 4567 O O . HIS B 1 187 ? 12.805 26.875 30.312 1 63.59 187 HIS B O 1
ATOM 4573 N N . TYR B 1 188 ? 12.969 28.312 32.25 1 73.38 188 TYR B N 1
ATOM 4574 C CA . TYR B 1 188 ? 11.539 28.141 32.469 1 73.38 188 TYR B CA 1
ATOM 4575 C C . TYR B 1 188 ? 10.797 29.453 32.281 1 73.38 188 TYR B C 1
ATOM 4577 O O . TYR B 1 188 ? 11.336 30.531 32.531 1 73.38 188 TYR B O 1
ATOM 4585 N N . LEU B 1 189 ? 9.617 29.281 31.75 1 85 189 LEU B N 1
ATOM 4586 C CA . LEU B 1 189 ? 8.68 30.391 31.797 1 85 189 LEU B CA 1
ATOM 4587 C C . LEU B 1 189 ? 8.219 30.656 33.219 1 85 189 LEU B C 1
ATOM 4589 O O . LEU B 1 189 ? 8.117 29.734 34.031 1 85 189 LEU B O 1
ATOM 4593 N N . ASN B 1 190 ? 8.055 31.953 33.531 1 87.5 190 ASN B N 1
ATOM 4594 C CA . ASN B 1 190 ? 7.547 32.25 34.875 1 87.5 190 ASN B CA 1
ATOM 4595 C C . ASN B 1 190 ? 6.09 31.812 35.031 1 87.5 190 ASN B C 1
ATOM 4597 O O . ASN B 1 190 ? 5.434 31.469 34.031 1 87.5 190 ASN B O 1
ATOM 4601 N N . GLU B 1 191 ? 5.617 31.812 36.188 1 89.19 191 GLU B N 1
ATOM 4602 C CA . GLU B 1 191 ? 4.305 31.266 36.531 1 89.19 191 GLU B CA 1
ATOM 4603 C C . GLU B 1 191 ? 3.191 32.031 35.781 1 89.19 191 GLU B C 1
ATOM 4605 O O . GLU B 1 191 ? 2.215 31.422 35.344 1 89.19 191 GLU B O 1
ATOM 4610 N N . SER B 1 192 ? 3.348 33.312 35.75 1 92.19 192 SER B N 1
ATOM 4611 C CA . SER B 1 192 ? 2.33 34.094 35.094 1 92.19 192 SER B CA 1
ATOM 4612 C C . SER B 1 192 ? 2.242 33.75 33.594 1 92.19 192 SER B C 1
ATOM 4614 O O . SER B 1 192 ? 1.146 33.656 33.062 1 92.19 192 SER B O 1
ATOM 4616 N N . ASP B 1 193 ? 3.355 33.656 33 1 93.31 193 ASP B N 1
ATOM 4617 C CA . ASP B 1 193 ? 3.396 33.281 31.609 1 93.31 193 ASP B CA 1
ATOM 4618 C C . ASP B 1 193 ? 2.768 31.906 31.391 1 93.31 193 ASP B C 1
ATOM 4620 O O . ASP B 1 193 ? 1.979 31.719 30.453 1 93.31 193 ASP B O 1
ATOM 4624 N N . MET B 1 194 ? 3.09 31 32.281 1 91.5 194 MET B N 1
ATOM 4625 C CA . MET B 1 194 ? 2.559 29.641 32.156 1 91.5 194 MET B CA 1
ATOM 4626 C C . MET B 1 194 ? 1.046 29.625 32.344 1 91.5 194 MET B C 1
ATOM 4628 O O . MET B 1 194 ? 0.339 28.859 31.688 1 91.5 194 MET B O 1
ATOM 4632 N N . GLN B 1 195 ? 0.591 30.453 33.188 1 92.62 195 GLN B N 1
ATOM 4633 C CA . GLN B 1 195 ? -0.847 30.562 33.406 1 92.62 195 GLN B CA 1
ATOM 4634 C C . GLN B 1 195 ? -1.556 31.062 32.156 1 92.62 195 GLN B C 1
ATOM 4636 O O . GLN B 1 195 ? -2.623 30.562 31.797 1 92.62 195 GLN B O 1
ATOM 4641 N N . ILE B 1 196 ? -0.961 32 31.531 1 93.94 196 ILE B N 1
ATOM 4642 C CA . ILE B 1 196 ? -1.525 32.562 30.312 1 93.94 196 ILE B CA 1
ATOM 4643 C C . ILE B 1 196 ? -1.579 31.484 29.234 1 93.94 196 ILE B C 1
ATOM 4645 O O . ILE B 1 196 ? -2.607 31.312 28.562 1 93.94 196 ILE B O 1
ATOM 4649 N N . ILE B 1 197 ? -0.515 30.75 29.094 1 93.06 197 ILE B N 1
ATOM 4650 C CA . ILE B 1 197 ? -0.432 29.719 28.062 1 93.06 197 ILE B CA 1
ATOM 4651 C C . ILE B 1 197 ? -1.42 28.609 28.375 1 93.06 197 ILE B C 1
ATOM 4653 O O . ILE B 1 197 ? -2.088 28.078 27.469 1 93.06 197 ILE B O 1
ATOM 4657 N N . TYR B 1 198 ? -1.533 28.266 29.594 1 92 198 TYR B N 1
ATOM 4658 C CA . TYR B 1 198 ? -2.459 27.219 30.031 1 92 198 TYR B CA 1
ATOM 4659 C C . TYR B 1 198 ? -3.9 27.625 29.734 1 92 198 TYR B C 1
ATOM 4661 O O . TYR B 1 198 ? -4.672 26.828 29.188 1 92 198 TYR B O 1
ATOM 4669 N N . GLU B 1 199 ? -4.258 28.828 29.984 1 91.06 199 GLU B N 1
ATOM 4670 C CA . GLU B 1 199 ? -5.625 29.312 29.828 1 91.06 199 GLU B CA 1
ATOM 4671 C C . GLU B 1 199 ? -5.961 29.531 28.359 1 91.06 199 GLU B C 1
ATOM 4673 O O . GLU B 1 199 ? -7.121 29.406 27.953 1 91.06 199 GLU B O 1
ATOM 4678 N N . SER B 1 200 ? -4.93 29.859 27.641 1 91.94 200 SER B N 1
ATOM 4679 C CA . SER B 1 200 ? -5.105 30.188 26.234 1 91.94 200 SER B CA 1
ATOM 4680 C C . SER B 1 200 ? -4.348 29.203 25.344 1 91.94 200 SER B C 1
ATOM 4682 O O . SER B 1 200 ? -3.594 29.625 24.453 1 91.94 200 SER B O 1
ATOM 4684 N N . ASN B 1 201 ? -4.527 28.016 25.547 1 91.25 201 ASN B N 1
ATOM 4685 C CA . ASN B 1 201 ? -3.783 26.984 24.828 1 91.25 201 ASN B CA 1
ATOM 4686 C C . ASN B 1 201 ? -4.297 26.812 23.406 1 91.25 201 ASN B C 1
ATOM 4688 O O . ASN B 1 201 ? -4.871 25.781 23.062 1 91.25 201 ASN B O 1
ATOM 4692 N N . TYR B 1 202 ? -3.988 27.844 22.578 1 93.69 202 TYR B N 1
ATOM 4693 C CA . TYR B 1 202 ? -4.387 27.812 21.188 1 93.69 202 TYR B CA 1
ATOM 4694 C C . TYR B 1 202 ? -3.494 26.875 20.391 1 93.69 202 TYR B C 1
ATOM 4696 O O . TYR B 1 202 ? -2.355 26.609 20.781 1 93.69 202 TYR B O 1
ATOM 4704 N N . ASN B 1 203 ? -4.047 26.344 19.359 1 95.19 203 ASN B N 1
ATOM 4705 C CA . ASN B 1 203 ? -3.268 25.672 18.328 1 95.19 203 ASN B CA 1
ATOM 4706 C C . ASN B 1 203 ? -3.096 26.547 17.094 1 95.19 203 ASN B C 1
ATOM 4708 O O . ASN B 1 203 ? -4.078 26.938 16.469 1 95.19 203 ASN B O 1
ATOM 4712 N N . ALA B 1 204 ? -1.873 26.859 16.781 1 94.94 204 ALA B N 1
ATOM 4713 C CA . ALA B 1 204 ? -1.574 27.844 15.75 1 94.94 204 ALA B CA 1
ATOM 4714 C C . ALA B 1 204 ? -1.572 27.203 14.359 1 94.94 204 ALA B C 1
ATOM 4716 O O . ALA B 1 204 ? -1.066 27.797 13.398 1 94.94 204 ALA B O 1
ATOM 4717 N N . GLY B 1 205 ? -2.133 26.047 14.203 1 96.62 205 GLY B N 1
ATOM 4718 C CA . GLY B 1 205 ? -2.148 25.344 12.93 1 96.62 205 GLY B CA 1
ATOM 4719 C C . GLY B 1 205 ? -3.121 25.953 11.93 1 96.62 205 GLY B C 1
ATOM 4720 O O . GLY B 1 205 ? -3.035 25.688 10.734 1 96.62 205 GLY B O 1
ATOM 4721 N N . PHE B 1 206 ? -4.043 26.672 12.438 1 98.44 206 PHE B N 1
ATOM 4722 C CA . PHE B 1 206 ? -4.98 27.453 11.625 1 98.44 206 PHE B CA 1
ATOM 4723 C C . PHE B 1 206 ? -5.199 28.828 12.227 1 98.44 206 PHE B C 1
ATOM 4725 O O . PHE B 1 206 ? -5.645 28.953 13.375 1 98.44 206 PHE B O 1
ATOM 4732 N N . LEU B 1 207 ? -4.926 29.891 11.445 1 98.5 207 LEU B N 1
ATOM 4733 C CA . LEU B 1 207 ? -5.059 31.266 11.914 1 98.5 207 LEU B CA 1
ATOM 4734 C C . LEU B 1 207 ? -5.785 32.125 10.883 1 98.5 207 LEU B C 1
ATOM 4736 O O . LEU B 1 207 ? -5.52 32.031 9.68 1 98.5 207 LEU B O 1
ATOM 4740 N N . VAL B 1 208 ? -6.742 32.875 11.312 1 98.81 208 VAL B N 1
ATOM 4741 C CA . VAL B 1 208 ? -7.211 34.031 10.586 1 98.81 208 VAL B CA 1
ATOM 4742 C C . VAL B 1 208 ? -6.59 35.312 11.188 1 98.81 208 VAL B C 1
ATOM 4744 O O . VAL B 1 208 ? -6.828 35.625 12.359 1 98.81 208 VAL B O 1
ATOM 4747 N N . VAL B 1 209 ? -5.816 36.062 10.414 1 98.81 209 VAL B N 1
ATOM 4748 C CA . VAL B 1 209 ? -4.926 37.062 11.023 1 98.81 209 VAL B CA 1
ATOM 4749 C C . VAL B 1 209 ? -5.324 38.469 10.578 1 98.81 209 VAL B C 1
ATOM 4751 O O . VAL B 1 209 ? -5.551 38.719 9.391 1 98.81 209 VAL B O 1
ATOM 4754 N N . ASN B 1 210 ? -5.395 39.312 11.523 1 98.75 210 ASN B N 1
ATOM 4755 C CA . ASN B 1 210 ? -5.66 40.719 11.312 1 98.75 210 ASN B CA 1
ATOM 4756 C C . ASN B 1 210 ? -4.367 41.5 11.094 1 98.75 210 ASN B C 1
ATOM 4758 O O . ASN B 1 210 ? -3.91 42.219 11.984 1 98.75 210 ASN B O 1
ATOM 4762 N N . LEU B 1 211 ? -3.912 41.562 9.898 1 98.62 211 LEU B N 1
ATOM 4763 C CA . LEU B 1 211 ? -2.609 42.125 9.602 1 98.62 211 LEU B CA 1
ATOM 4764 C C . LEU B 1 211 ? -2.66 43.656 9.727 1 98.62 211 LEU B C 1
ATOM 4766 O O . LEU B 1 211 ? -1.665 44.281 10.086 1 98.62 211 LEU B O 1
ATOM 4770 N N . LYS B 1 212 ? -3.762 44.219 9.43 1 98.38 212 LYS B N 1
ATOM 4771 C CA . LYS B 1 212 ? -3.943 45.656 9.617 1 98.38 212 LYS B CA 1
ATOM 4772 C C . LYS B 1 212 ? -3.689 46.062 11.062 1 98.38 212 LYS B C 1
ATOM 4774 O O . LYS B 1 212 ? -2.932 47 11.328 1 98.38 212 LYS B O 1
ATOM 4779 N N . LEU B 1 213 ? -4.305 45.312 11.938 1 98.62 213 LEU B N 1
ATOM 4780 C CA . LEU B 1 213 ? -4.137 45.625 13.352 1 98.62 213 LEU B CA 1
ATOM 4781 C C . LEU B 1 213 ? -2.707 45.344 13.805 1 98.62 213 LEU B C 1
ATOM 4783 O O . LEU B 1 213 ? -2.166 46.062 14.656 1 98.62 213 LEU B O 1
ATOM 4787 N N . TRP B 1 214 ? -2.078 44.312 13.266 1 98.62 214 TRP B N 1
ATOM 4788 C CA . TRP B 1 214 ? -0.684 44 13.578 1 98.62 214 TRP B CA 1
ATOM 4789 C C . TRP B 1 214 ? 0.208 45.219 13.289 1 98.62 214 TRP B C 1
ATOM 4791 O O . TRP B 1 214 ? 1.076 45.562 14.094 1 98.62 214 TRP B O 1
ATOM 4801 N N . ARG B 1 215 ? -0.027 45.812 12.172 1 98.06 215 ARG B N 1
ATOM 4802 C CA . ARG B 1 215 ? 0.761 46.969 11.773 1 98.06 215 ARG B CA 1
ATOM 4803 C C . ARG B 1 215 ? 0.452 48.156 12.664 1 98.06 215 ARG B C 1
ATOM 4805 O O . ARG B 1 215 ? 1.364 48.844 13.125 1 98.06 215 ARG B O 1
ATOM 4812 N N . ALA B 1 216 ? -0.802 48.375 12.906 1 98 216 ALA B N 1
ATOM 4813 C CA . ALA B 1 216 ? -1.233 49.531 13.695 1 98 216 ALA B CA 1
ATOM 4814 C C . ALA B 1 216 ? -0.64 49.469 15.102 1 98 216 ALA B C 1
ATOM 4816 O O . ALA B 1 216 ? -0.253 50.5 15.656 1 98 216 ALA B O 1
ATOM 4817 N N . ASP B 1 217 ? -0.529 48.281 15.594 1 97.94 217 ASP B N 1
ATOM 4818 C CA . ASP B 1 217 ? -0.093 48.125 16.969 1 97.94 217 ASP B CA 1
ATOM 4819 C C . ASP B 1 217 ? 1.376 47.719 17.047 1 97.94 217 ASP B C 1
ATOM 4821 O O . ASP B 1 217 ? 1.881 47.406 18.125 1 97.94 217 ASP B O 1
ATOM 4825 N N . HIS B 1 218 ? 2.082 47.688 15.984 1 97.88 218 HIS B N 1
ATOM 4826 C CA . HIS B 1 218 ? 3.48 47.281 15.914 1 97.88 218 HIS B CA 1
ATOM 4827 C C . HIS B 1 218 ? 3.701 45.938 16.609 1 97.88 218 HIS B C 1
ATOM 4829 O O . HIS B 1 218 ? 4.617 45.812 17.422 1 97.88 218 HIS B O 1
ATOM 4835 N N . LEU B 1 219 ? 2.842 45.031 16.344 1 98.31 219 LEU B N 1
ATOM 4836 C CA . LEU B 1 219 ? 2.836 43.75 17.031 1 98.31 219 LEU B CA 1
ATOM 4837 C C . LEU B 1 219 ? 4.113 42.969 16.75 1 98.31 219 LEU B C 1
ATOM 4839 O O . LEU B 1 219 ? 4.652 42.281 17.625 1 98.31 219 LEU B O 1
ATOM 4843 N N . GLU B 1 220 ? 4.641 43 15.531 1 98.06 220 GLU B N 1
ATOM 4844 C CA . GLU B 1 220 ? 5.805 42.188 15.148 1 98.06 220 GLU B CA 1
ATOM 4845 C C . GLU B 1 220 ? 7.039 42.625 15.945 1 98.06 220 GLU B C 1
ATOM 4847 O O . GLU B 1 220 ? 7.875 41.781 16.281 1 98.06 220 GLU B O 1
ATOM 4852 N N . GLU B 1 221 ? 7.137 43.875 16.188 1 97.12 221 GLU B N 1
ATOM 4853 C CA . GLU B 1 221 ? 8.219 44.344 17.047 1 97.12 221 GLU B CA 1
ATOM 4854 C C . GLU B 1 221 ? 8.102 43.75 18.453 1 97.12 221 GLU B C 1
ATOM 4856 O O . GLU B 1 221 ? 9.102 43.344 19.047 1 97.12 221 GLU B O 1
ATOM 4861 N N . ARG B 1 222 ? 6.918 43.75 18.922 1 97.5 222 ARG B N 1
ATOM 4862 C CA . ARG B 1 222 ? 6.672 43.156 20.234 1 97.5 222 ARG B CA 1
ATOM 4863 C C . ARG B 1 222 ? 7 41.656 20.234 1 97.5 222 ARG B C 1
ATOM 4865 O O . ARG B 1 222 ? 7.57 41.156 21.203 1 97.5 222 ARG B O 1
ATOM 4872 N N . LEU B 1 223 ? 6.633 41.031 19.234 1 98 223 LEU B N 1
ATOM 4873 C CA . LEU B 1 223 ? 6.887 39.594 19.109 1 98 223 LEU B CA 1
ATOM 4874 C C . LEU B 1 223 ? 8.383 39.312 19.047 1 98 223 LEU B C 1
ATOM 4876 O O . LEU B 1 223 ? 8.875 38.406 19.688 1 98 223 LEU B O 1
ATOM 4880 N N . LEU B 1 224 ? 9.102 40.031 18.266 1 97.25 224 LEU B N 1
ATOM 4881 C CA . LEU B 1 224 ? 10.539 39.875 18.156 1 97.25 224 LEU B CA 1
ATOM 4882 C C . LEU B 1 224 ? 11.211 40.125 19.516 1 97.25 224 LEU B C 1
ATOM 4884 O O . LEU B 1 224 ? 12.078 39.344 19.922 1 97.25 224 LEU B O 1
ATOM 4888 N N . ASN B 1 225 ? 10.812 41.188 20.156 1 97.62 225 ASN B N 1
ATOM 4889 C CA . ASN B 1 225 ? 11.359 41.5 21.469 1 97.62 225 ASN B CA 1
ATOM 4890 C C . ASN B 1 225 ? 11.055 40.375 22.469 1 97.62 225 ASN B C 1
ATOM 4892 O O . ASN B 1 225 ? 11.922 40 23.25 1 97.62 225 ASN B O 1
ATOM 4896 N N . LEU B 1 226 ? 9.859 39.938 22.438 1 97.31 226 LEU B N 1
ATOM 4897 C CA . LEU B 1 226 ? 9.469 38.844 23.312 1 97.31 226 LEU B CA 1
ATOM 4898 C C . LEU B 1 226 ? 10.305 37.594 23.047 1 97.31 226 LEU B C 1
ATOM 4900 O O . LEU B 1 226 ? 10.648 36.875 23.969 1 97.31 226 LEU B O 1
ATOM 4904 N N . THR B 1 227 ? 10.586 37.344 21.812 1 97.19 227 THR B N 1
ATOM 4905 C CA . THR B 1 227 ? 11.43 36.188 21.422 1 97.19 227 THR B CA 1
ATOM 4906 C C . THR B 1 227 ? 12.828 36.344 22.016 1 97.19 227 THR B C 1
ATOM 4908 O O . THR B 1 227 ? 13.414 35.375 22.484 1 97.19 227 THR B O 1
ATOM 4911 N N . HIS B 1 228 ? 13.367 37.531 22.016 1 96.44 228 HIS B N 1
ATOM 4912 C CA . HIS B 1 228 ? 14.664 37.781 22.625 1 96.44 228 HIS B CA 1
ATOM 4913 C C . HIS B 1 228 ? 14.625 37.5 24.125 1 96.44 228 HIS B C 1
ATOM 4915 O O . HIS B 1 228 ? 15.578 36.969 24.688 1 96.44 228 HIS B O 1
ATOM 4921 N N . GLN B 1 229 ? 13.555 37.812 24.672 1 95.38 229 GLN B N 1
ATOM 4922 C CA . GLN B 1 229 ? 13.422 37.719 26.125 1 95.38 229 GLN B CA 1
ATOM 4923 C C . GLN B 1 229 ? 13.109 36.281 26.562 1 95.38 229 GLN B C 1
ATOM 4925 O O . GLN B 1 229 ? 13.609 35.812 27.594 1 95.38 229 GLN B O 1
ATOM 4930 N N . LYS B 1 230 ? 12.312 35.562 25.719 1 94.25 230 LYS B N 1
ATOM 4931 C CA . LYS B 1 230 ? 11.727 34.344 26.25 1 94.25 230 LYS B CA 1
ATOM 4932 C C . LYS B 1 230 ? 11.961 33.188 25.297 1 94.25 230 LYS B C 1
ATOM 4934 O O . LYS B 1 230 ? 11.523 32.062 25.562 1 94.25 230 LYS B O 1
ATOM 4939 N N . GLY B 1 231 ? 12.609 33.375 24.234 1 93.56 231 GLY B N 1
ATOM 4940 C CA . GLY B 1 231 ? 12.82 32.344 23.219 1 93.56 231 GLY B CA 1
ATOM 4941 C C . GLY B 1 231 ? 13.445 31.062 23.781 1 93.56 231 GLY B C 1
ATOM 4942 O O . GLY B 1 231 ? 13.109 29.969 23.359 1 93.56 231 GLY B O 1
ATOM 4943 N N . GLN B 1 232 ? 14.234 31.156 24.766 1 91.19 232 GLN B N 1
ATOM 4944 C CA . GLN B 1 232 ? 14.945 30.031 25.359 1 91.19 232 GLN B CA 1
ATOM 4945 C C . GLN B 1 232 ? 14.023 29.219 26.25 1 91.19 232 GLN B C 1
ATOM 4947 O O . GLN B 1 232 ? 14.344 28.078 26.609 1 91.19 232 GLN B O 1
ATOM 4952 N N . CYS B 1 233 ? 12.844 29.766 26.5 1 90 233 CYS B N 1
ATOM 4953 C CA . CYS B 1 233 ? 11.992 29.141 27.516 1 90 233 CYS B CA 1
ATOM 4954 C C . CYS B 1 233 ? 10.75 28.547 26.859 1 90 233 CYS B C 1
ATOM 4956 O O . CYS B 1 233 ? 9.953 27.875 27.531 1 90 233 CYS B O 1
ATOM 4958 N N . VAL B 1 234 ? 10.562 28.719 25.609 1 90.81 234 VAL B N 1
ATOM 4959 C CA . VAL B 1 234 ? 9.344 28.234 24.969 1 90.81 234 VAL B CA 1
ATOM 4960 C C . VAL B 1 234 ? 9.625 26.922 24.234 1 90.81 234 VAL B C 1
ATOM 4962 O O . VAL B 1 234 ? 10.695 26.75 23.641 1 90.81 234 VAL B O 1
ATOM 4965 N N . PHE B 1 235 ? 8.609 25.984 24.297 1 87.56 235 PHE B N 1
ATOM 4966 C CA . PHE B 1 235 ? 8.789 24.672 23.688 1 87.56 235 PHE B CA 1
ATOM 4967 C C . PHE B 1 235 ? 7.934 24.531 22.438 1 87.56 235 PHE B C 1
ATOM 4969 O O . PHE B 1 235 ? 8.18 23.656 21.609 1 87.56 235 PHE B O 1
ATOM 4976 N N . TYR B 1 236 ? 6.965 25.297 22.266 1 90.69 236 TYR B N 1
ATOM 4977 C CA . TYR B 1 236 ? 6.203 25.516 21.047 1 90.69 236 TYR B CA 1
ATOM 4978 C C . TYR B 1 236 ? 6.285 26.984 20.609 1 90.69 236 TYR B C 1
ATOM 4980 O O . TYR B 1 236 ? 5.355 27.766 20.844 1 90.69 236 TYR B O 1
ATOM 4988 N N . PRO B 1 237 ? 7.398 27.281 20.047 1 93 237 PRO B N 1
ATOM 4989 C CA . PRO B 1 237 ? 7.844 28.688 20.016 1 93 237 PRO B CA 1
ATOM 4990 C C . PRO B 1 237 ? 6.809 29.609 19.391 1 93 237 PRO B C 1
ATOM 4992 O O . PRO B 1 237 ? 6.422 30.609 20.016 1 93 237 PRO B O 1
ATOM 4995 N N . GLU B 1 238 ? 6.336 29.297 18.188 1 94.12 238 GLU B N 1
ATOM 4996 C CA . GLU B 1 238 ? 5.434 30.25 17.531 1 94.12 238 GLU B CA 1
ATOM 4997 C C . GLU B 1 238 ? 4.109 30.359 18.281 1 94.12 238 GLU B C 1
ATOM 4999 O O . GLU B 1 238 ? 3.576 31.453 18.438 1 94.12 238 GLU B O 1
ATOM 5004 N N . GLN B 1 239 ? 3.588 29.234 18.734 1 94.06 239 GLN B N 1
ATOM 5005 C CA . GLN B 1 239 ? 2.307 29.234 19.438 1 94.06 239 GLN B CA 1
ATOM 5006 C C . GLN B 1 239 ? 2.414 29.922 20.797 1 94.06 239 GLN B C 1
ATOM 5008 O O . GLN B 1 239 ? 1.543 30.703 21.172 1 94.06 239 GLN B O 1
ATOM 5013 N N . ASP B 1 240 ? 3.49 29.656 21.516 1 94.44 240 ASP B N 1
ATOM 5014 C CA . ASP B 1 240 ? 3.693 30.234 22.828 1 94.44 240 ASP B CA 1
ATOM 5015 C C . ASP B 1 240 ? 3.902 31.75 22.734 1 94.44 240 ASP B C 1
ATOM 5017 O O . ASP B 1 240 ? 3.287 32.5 23.484 1 94.44 240 ASP B O 1
ATOM 5021 N N . LEU B 1 241 ? 4.707 32.156 21.844 1 97.12 241 LEU B N 1
ATOM 5022 C CA . LEU B 1 241 ? 5.012 33.562 21.688 1 97.12 241 LEU B CA 1
ATOM 5023 C C . LEU B 1 241 ? 3.775 34.344 21.234 1 97.12 241 LEU B C 1
ATOM 5025 O O . LEU B 1 241 ? 3.5 35.438 21.766 1 97.12 241 LEU B O 1
ATOM 5029 N N . LEU B 1 242 ? 3.053 33.781 20.328 1 97.75 242 LEU B N 1
ATOM 5030 C CA . LEU B 1 242 ? 1.811 34.438 19.891 1 97.75 242 LEU B CA 1
ATOM 5031 C C . LEU B 1 242 ? 0.817 34.531 21.031 1 97.75 242 LEU B C 1
ATOM 5033 O O . LEU B 1 242 ? 0.189 35.562 21.234 1 97.75 242 LEU B O 1
ATOM 5037 N N . THR B 1 243 ? 0.699 33.469 21.812 1 96.38 243 THR B N 1
ATOM 5038 C CA . THR B 1 243 ? -0.239 33.438 22.922 1 96.38 243 THR B CA 1
ATOM 5039 C C . THR B 1 243 ? 0.117 34.531 23.953 1 96.38 243 THR B C 1
ATOM 5041 O O . THR B 1 243 ? -0.757 35.25 24.422 1 96.38 243 THR B O 1
ATOM 5044 N N . LEU B 1 244 ? 1.367 34.656 24.281 1 96.81 244 LEU B N 1
ATOM 5045 C CA . LEU B 1 244 ? 1.827 35.594 25.281 1 96.81 244 LEU B CA 1
ATOM 5046 C C . LEU B 1 244 ? 1.667 37.031 24.797 1 96.81 244 LEU B C 1
ATOM 5048 O O . LEU B 1 244 ? 1.151 37.906 25.516 1 96.81 244 LEU B O 1
ATOM 5052 N N . ALA B 1 245 ? 2.021 37.281 23.562 1 97.31 245 ALA B N 1
ATOM 5053 C CA . ALA B 1 245 ? 2.01 38.625 23.016 1 97.31 245 ALA B CA 1
ATOM 5054 C C . ALA B 1 245 ? 0.584 39.094 22.75 1 97.31 245 ALA B C 1
ATOM 5056 O O . ALA B 1 245 ? 0.302 40.281 22.781 1 97.31 245 ALA B O 1
ATOM 5057 N N . CYS B 1 246 ? -0.265 38.188 22.484 1 97.44 246 CYS B N 1
ATOM 5058 C CA . CYS B 1 246 ? -1.604 38.531 22.031 1 97.44 246 CYS B CA 1
ATOM 5059 C C . CYS B 1 246 ? -2.645 38.219 23.094 1 97.44 246 CYS B C 1
ATOM 5061 O O . CYS B 1 246 ? -3.836 38.125 22.797 1 97.44 246 CYS B O 1
ATOM 5063 N N . TYR B 1 247 ? -2.205 38.031 24.297 1 94.5 247 TYR B N 1
ATOM 5064 C CA . TYR B 1 247 ? -3.078 37.656 25.406 1 94.5 247 TYR B CA 1
ATOM 5065 C C . TYR B 1 247 ? -4.289 38.594 25.484 1 94.5 247 TYR B C 1
ATOM 5067 O O . TYR B 1 247 ? -4.148 39.812 25.422 1 94.5 247 TYR B O 1
ATOM 5075 N N . GLN B 1 248 ? -5.504 38.062 25.453 1 91.88 248 GLN B N 1
ATOM 5076 C CA . GLN B 1 248 ? -6.812 38.688 25.594 1 91.88 248 GLN B CA 1
ATOM 5077 C C . GLN B 1 248 ? -7.273 39.281 24.266 1 91.88 248 GLN B C 1
ATOM 5079 O O . GLN B 1 248 ? -8.375 39.844 24.172 1 91.88 248 GLN B O 1
ATOM 5084 N N . LYS B 1 249 ? -6.492 39.219 23.219 1 97.25 249 LYS B N 1
ATOM 5085 C CA . LYS B 1 249 ? -6.875 39.75 21.906 1 97.25 249 LYS B CA 1
ATOM 5086 C C . LYS B 1 249 ? -6.875 38.656 20.859 1 97.25 249 LYS B C 1
ATOM 5088 O O . LYS B 1 249 ? -6.414 38.875 19.734 1 97.25 249 LYS B O 1
ATOM 5093 N N . VAL B 1 250 ? -7.254 37.5 21.25 1 97.88 250 VAL B N 1
ATOM 5094 C CA . VAL B 1 250 ? -7.391 36.375 20.344 1 97.88 250 VAL B CA 1
ATOM 5095 C C . VAL B 1 250 ? -8.844 35.906 20.312 1 97.88 250 VAL B C 1
ATOM 5097 O O . VAL B 1 250 ? -9.469 35.75 21.375 1 97.88 250 VAL B O 1
ATOM 5100 N N . LEU B 1 251 ? -9.375 35.812 19.141 1 97.94 251 LEU B N 1
ATOM 5101 C CA . LEU B 1 251 ? -10.719 35.25 18.984 1 97.94 251 LEU B CA 1
ATOM 5102 C C . LEU B 1 251 ? -10.68 33.719 18.969 1 97.94 251 LEU B C 1
ATOM 5104 O O . LEU B 1 251 ? -9.945 33.125 18.188 1 97.94 251 LEU B O 1
ATOM 5108 N N . ILE B 1 252 ? -11.461 33.188 19.844 1 96.5 252 ILE B N 1
ATOM 5109 C CA . ILE B 1 252 ? -11.508 31.719 19.891 1 96.5 252 ILE B CA 1
ATOM 5110 C C . ILE B 1 252 ? -12.438 31.203 18.781 1 96.5 252 ILE B C 1
ATOM 5112 O O . ILE B 1 252 ? -13.641 31.469 18.812 1 96.5 252 ILE B O 1
ATOM 5116 N N . LEU B 1 253 ? -11.883 30.516 17.859 1 97.56 253 LEU B N 1
ATOM 5117 C CA . LEU B 1 253 ? -12.641 29.922 16.766 1 97.56 253 LEU B CA 1
ATOM 5118 C C . LEU B 1 253 ? -13.18 28.547 17.172 1 97.56 253 LEU B C 1
ATOM 5120 O O . LEU B 1 253 ? -12.617 27.891 18.047 1 97.56 253 LEU B O 1
ATOM 5124 N N . PRO B 1 254 ? -14.273 28.125 16.484 1 96.75 254 PRO B N 1
ATOM 5125 C CA . PRO B 1 254 ? -14.742 26.75 16.703 1 96.75 254 PRO B CA 1
ATOM 5126 C C . PRO B 1 254 ? -13.688 25.719 16.328 1 96.75 254 PRO B C 1
ATOM 5128 O O . PRO B 1 254 ? -12.898 25.938 15.406 1 96.75 254 PRO B O 1
ATOM 5131 N N . TYR B 1 255 ? -13.781 24.562 16.953 1 97.62 255 TYR B N 1
ATOM 5132 C CA . TYR B 1 255 ? -12.812 23.5 16.766 1 97.62 255 TYR B CA 1
ATOM 5133 C C . TYR B 1 255 ? -12.867 22.953 15.336 1 97.62 255 TYR B C 1
ATOM 5135 O O . TYR B 1 255 ? -11.914 22.344 14.867 1 97.62 255 TYR B O 1
ATOM 5143 N N . ILE B 1 256 ? -13.914 23.234 14.609 1 98.06 256 ILE B N 1
ATOM 5144 C CA . ILE B 1 256 ? -14.117 22.688 13.273 1 98.06 256 ILE B CA 1
ATOM 5145 C C . ILE B 1 256 ? -13.047 23.234 12.328 1 98.06 256 ILE B C 1
ATOM 5147 O O . ILE B 1 256 ? -12.812 22.656 11.258 1 98.06 256 ILE B O 1
ATOM 5151 N N . TYR B 1 257 ? -12.367 24.328 12.672 1 98.38 257 TYR B N 1
ATOM 5152 C CA . TYR B 1 257 ? -11.359 24.953 11.812 1 98.38 257 TYR B CA 1
ATOM 5153 C C . TYR B 1 257 ? -9.992 24.328 12.055 1 98.38 257 TYR B C 1
ATOM 5155 O O . TYR B 1 257 ? -9.062 24.531 11.266 1 98.38 257 TYR B O 1
ATOM 5163 N N . ASN B 1 258 ? -9.828 23.609 13.094 1 98.19 258 ASN B N 1
ATOM 5164 C CA . ASN B 1 258 ? -8.555 23 13.477 1 98.19 258 ASN B CA 1
ATOM 5165 C C . ASN B 1 258 ? -8.758 21.703 14.258 1 98.19 258 ASN B C 1
ATOM 5167 O O . ASN B 1 258 ? -8.273 21.578 15.383 1 98.19 258 ASN B O 1
ATOM 5171 N N . THR B 1 259 ? -9.352 20.75 13.641 1 97.69 259 THR B N 1
ATOM 5172 C CA . THR B 1 259 ? -9.805 19.531 14.312 1 97.69 259 THR B CA 1
ATOM 5173 C C . THR B 1 259 ? -8.711 18.469 14.281 1 97.69 259 THR B C 1
ATOM 5175 O O . THR B 1 259 ? -8.328 18 13.211 1 97.69 259 THR B O 1
ATOM 5178 N N . HIS B 1 260 ? -8.242 18.094 15.414 1 96.5 260 HIS B N 1
ATOM 5179 C CA . HIS B 1 260 ? -7.434 16.891 15.453 1 96.5 260 HIS B CA 1
ATOM 5180 C C . HIS B 1 260 ? -8.297 15.648 15.258 1 96.5 260 HIS B C 1
ATOM 5182 O O . HIS B 1 260 ? -9.406 15.562 15.789 1 96.5 260 HIS B O 1
ATOM 5188 N N . PRO B 1 261 ? -7.793 14.633 14.578 1 93.56 261 PRO B N 1
ATOM 5189 C CA . PRO B 1 261 ? -8.609 13.453 14.32 1 93.56 261 PRO B CA 1
ATOM 5190 C C . PRO B 1 261 ? -9.156 12.812 15.594 1 93.56 261 PRO B C 1
ATOM 5192 O O . PRO B 1 261 ? -10.258 12.266 15.594 1 93.56 261 PRO B O 1
ATOM 5195 N N . PHE B 1 262 ? -8.508 12.938 16.703 1 89.69 262 PHE B N 1
ATOM 5196 C CA . PHE B 1 262 ? -8.953 12.391 17.984 1 89.69 262 PHE B CA 1
ATOM 5197 C C . PHE B 1 262 ? -10.211 13.094 18.453 1 89.69 262 PHE B C 1
ATOM 5199 O O . PHE B 1 262 ? -10.984 12.531 19.234 1 89.69 262 PHE B O 1
ATOM 5206 N N . MET B 1 263 ? -10.414 14.328 17.984 1 93.62 263 MET B N 1
ATOM 5207 C CA . MET B 1 263 ? -11.555 15.148 18.406 1 93.62 263 MET B CA 1
ATOM 5208 C C . MET B 1 263 ? -12.805 14.773 17.625 1 93.62 263 MET B C 1
ATOM 5210 O O . MET B 1 263 ? -13.922 15.062 18.047 1 93.62 263 MET B O 1
ATOM 5214 N N . ALA B 1 264 ? -12.586 14.156 16.516 1 91.81 264 ALA B N 1
ATOM 5215 C CA . ALA B 1 264 ? -13.633 14.055 15.5 1 91.81 264 ALA B CA 1
ATOM 5216 C C . ALA B 1 264 ? -14.844 13.289 16.031 1 91.81 264 ALA B C 1
ATOM 5218 O O . ALA B 1 264 ? -15.984 13.594 15.68 1 91.81 264 ALA B O 1
ATOM 5219 N N . ASN B 1 265 ? -14.602 12.375 16.938 1 88.06 265 ASN B N 1
ATOM 5220 C CA . ASN B 1 265 ? -15.711 11.562 17.422 1 88.06 265 ASN B CA 1
ATOM 5221 C C . ASN B 1 265 ? -16.125 11.977 18.828 1 88.06 265 ASN B C 1
ATOM 5223 O O . ASN B 1 265 ? -16.891 11.273 19.5 1 88.06 265 ASN B O 1
ATOM 5227 N N . GLN B 1 266 ? -15.648 13.047 19.281 1 92.69 266 GLN B N 1
ATOM 5228 C CA . GLN B 1 266 ? -16 13.57 20.594 1 92.69 266 GLN B CA 1
ATOM 5229 C C . GLN B 1 266 ? -16.938 14.773 20.484 1 92.69 266 GLN B C 1
ATOM 5231 O O . GLN B 1 266 ? -16.5 15.867 20.094 1 92.69 266 GLN B O 1
ATOM 5236 N N . LYS B 1 267 ? -18.109 14.656 20.938 1 93.31 267 LYS B N 1
ATOM 5237 C CA . LYS B 1 267 ? -19.141 15.664 20.766 1 93.31 267 LYS B CA 1
ATOM 5238 C C . LYS B 1 267 ? -18.797 16.953 21.5 1 93.31 267 LYS B C 1
ATOM 5240 O O . LYS B 1 267 ? -19.234 18.031 21.125 1 93.31 267 LYS B O 1
ATOM 5245 N N . ARG B 1 268 ? -17.984 16.781 22.547 1 92.31 268 ARG B N 1
ATOM 5246 C CA . ARG B 1 268 ? -17.578 17.969 23.297 1 92.31 268 ARG B CA 1
ATOM 5247 C C . ARG B 1 268 ? -16.766 18.922 22.438 1 92.31 268 ARG B C 1
ATOM 5249 O O . ARG B 1 268 ? -16.812 20.141 22.625 1 92.31 268 ARG B O 1
ATOM 5256 N N . PHE B 1 269 ? -16.078 18.391 21.453 1 94.12 269 PHE B N 1
ATOM 5257 C CA . PHE B 1 269 ? -15.258 19.203 20.547 1 94.12 269 PHE B CA 1
ATOM 5258 C C . PHE B 1 269 ? -15.992 19.453 19.25 1 94.12 269 PHE B C 1
ATOM 5260 O O . PHE B 1 269 ? -16.047 20.594 18.766 1 94.12 269 PHE B O 1
ATOM 5267 N N . ILE B 1 270 ? -16.562 18.344 18.797 1 96.31 270 ILE B N 1
ATOM 5268 C CA . ILE B 1 270 ? -17.172 18.375 17.469 1 96.31 270 ILE B CA 1
ATOM 5269 C C . ILE B 1 270 ? -18.609 17.844 17.562 1 96.31 270 ILE B C 1
ATOM 5271 O O . ILE B 1 270 ? -18.844 16.641 17.422 1 96.31 270 ILE B O 1
ATOM 5275 N N . PRO B 1 271 ? -19.531 18.688 17.656 1 94.94 271 PRO B N 1
ATOM 5276 C CA . PRO B 1 271 ? -20.922 18.25 17.766 1 94.94 271 PRO B CA 1
ATOM 5277 C C . PRO B 1 271 ? -21.406 17.516 16.516 1 94.94 271 PRO B C 1
ATOM 5279 O O . PRO B 1 271 ? -22.125 16.516 16.609 1 94.94 271 PRO B O 1
ATOM 5282 N N . ASP B 1 272 ? -21.016 17.984 15.391 1 96.19 272 ASP B N 1
ATOM 5283 C CA . ASP B 1 272 ? -21.359 17.375 14.117 1 96.19 272 ASP B CA 1
ATOM 5284 C C . ASP B 1 272 ? -20.125 17.203 13.234 1 96.19 272 ASP B C 1
ATOM 5286 O O . ASP B 1 272 ? -19.594 18.188 12.703 1 96.19 272 ASP B O 1
ATOM 5290 N N . LYS B 1 273 ? -19.797 16 13 1 95.38 273 LYS B N 1
ATOM 5291 C CA . LYS B 1 273 ? -18.594 15.672 12.242 1 95.38 273 LYS B CA 1
ATOM 5292 C C . LYS B 1 273 ? -18.656 16.25 10.828 1 95.38 273 LYS B C 1
ATOM 5294 O O . LYS B 1 273 ? -17.625 16.562 10.234 1 95.38 273 LYS B O 1
ATOM 5299 N N . LYS B 1 274 ? -19.812 16.375 10.312 1 95.38 274 LYS B N 1
ATOM 5300 C CA . LYS B 1 274 ? -20 16.859 8.945 1 95.38 274 LYS B CA 1
ATOM 5301 C C . LYS B 1 274 ? -19.609 18.328 8.82 1 95.38 274 LYS B C 1
ATOM 5303 O O . LYS B 1 274 ? -19.453 18.844 7.707 1 95.38 274 LYS B O 1
ATOM 5308 N N . GLU B 1 275 ? -19.406 18.984 9.938 1 97.38 275 GLU B N 1
ATOM 5309 C CA . GLU B 1 275 ? -19.141 20.422 9.938 1 97.38 275 GLU B CA 1
ATOM 5310 C C . GLU B 1 275 ? -17.625 20.688 9.984 1 97.38 275 GLU B C 1
ATOM 5312 O O . GLU B 1 275 ? -17.203 21.828 9.828 1 97.38 275 GLU B O 1
ATOM 5317 N N . ILE B 1 276 ? -16.875 19.641 10.125 1 98.56 276 ILE B N 1
ATOM 5318 C CA . ILE B 1 276 ? -15.438 19.812 10.227 1 98.56 276 ILE B CA 1
ATOM 5319 C C . ILE B 1 276 ? -14.906 20.484 8.961 1 98.56 276 ILE B C 1
ATOM 5321 O O . ILE B 1 276 ? -15.148 20 7.852 1 98.56 276 ILE B O 1
ATOM 5325 N N . VAL B 1 277 ? -14.242 21.562 9.109 1 98.69 277 VAL B N 1
ATOM 5326 C CA . VAL B 1 277 ? -13.68 22.281 7.973 1 98.69 277 VAL B CA 1
ATOM 5327 C C . VAL B 1 277 ? -12.266 21.766 7.684 1 98.69 277 VAL B C 1
ATOM 5329 O O . VAL B 1 277 ? -11.953 21.406 6.543 1 98.69 277 VAL B O 1
ATOM 5332 N N . MET B 1 278 ? -11.492 21.609 8.719 1 98.75 278 MET B N 1
ATOM 5333 C CA . MET B 1 278 ? -10.102 21.219 8.523 1 98.75 278 MET B CA 1
ATOM 5334 C C . MET B 1 278 ? -9.664 20.219 9.586 1 98.75 278 MET B C 1
ATOM 5336 O O . MET B 1 278 ? -9.797 20.469 10.781 1 98.75 278 MET B O 1
ATOM 5340 N N . LEU B 1 279 ? -9.188 19.062 9.125 1 98.44 279 LEU B N 1
ATOM 5341 C CA . LEU B 1 279 ? -8.461 18.141 9.984 1 98.44 279 LEU B CA 1
ATOM 5342 C C . LEU B 1 279 ? -6.992 18.547 10.094 1 98.44 279 LEU B C 1
ATOM 5344 O O . LEU B 1 279 ? -6.379 18.938 9.102 1 98.44 279 LEU B O 1
ATOM 5348 N N . HIS B 1 280 ? -6.469 18.484 11.242 1 98.38 280 HIS B N 1
ATOM 5349 C CA . HIS B 1 280 ? -5.07 18.812 11.5 1 98.38 280 HIS B CA 1
ATOM 5350 C C . HIS B 1 280 ? -4.355 17.641 12.18 1 98.38 280 HIS B C 1
ATOM 5352 O O . HIS B 1 280 ? -4.695 17.281 13.305 1 98.38 280 HIS B O 1
ATOM 5358 N N . PHE B 1 281 ? -3.371 17.062 11.453 1 96.62 281 PHE B N 1
ATOM 5359 C CA . PHE B 1 281 ? -2.691 15.852 11.898 1 96.62 281 PHE B CA 1
ATOM 5360 C C . PHE B 1 281 ? -1.449 16.203 12.711 1 96.62 281 PHE B C 1
ATOM 5362 O O . PHE B 1 281 ? -0.365 15.672 12.453 1 96.62 281 PHE B O 1
ATOM 5369 N N . TYR B 1 282 ? -1.639 17.016 13.742 1 92.12 282 TYR B N 1
ATOM 5370 C CA . TYR B 1 282 ? -0.49 17.359 14.578 1 92.12 282 TYR B CA 1
ATOM 5371 C C . TYR B 1 282 ? -0.213 16.266 15.602 1 92.12 282 TYR B C 1
ATOM 5373 O O . TYR B 1 282 ? -1.1 15.477 15.93 1 92.12 282 TYR B O 1
ATOM 5381 N N . PHE B 1 283 ? 1.043 16.109 16.016 1 82.75 283 PHE B N 1
ATOM 5382 C CA . PHE B 1 283 ? 1.537 15.156 17 1 82.75 283 PHE B CA 1
ATOM 5383 C C . PHE B 1 283 ? 1.67 13.766 16.391 1 82.75 283 PHE B C 1
ATOM 5385 O O . PHE B 1 283 ? 2.42 13.578 15.43 1 82.75 283 PHE B O 1
ATOM 5392 N N . VAL B 1 284 ? 0.768 12.812 16.812 1 81.06 284 VAL B N 1
ATOM 5393 C CA . VAL B 1 284 ? 0.887 11.438 16.359 1 81.06 284 VAL B CA 1
ATOM 5394 C C . VAL B 1 284 ? -0.235 11.125 15.367 1 81.06 284 VAL B C 1
ATOM 5396 O O . VAL B 1 284 ? -1.244 11.828 15.32 1 81.06 284 VAL B O 1
ATOM 5399 N N . GLY B 1 285 ? 0.097 10.25 14.484 1 86.12 285 GLY B N 1
ATOM 5400 C CA . GLY B 1 285 ? -0.972 9.758 13.633 1 86.12 285 GLY B CA 1
ATOM 5401 C C . GLY B 1 285 ? -1.024 10.438 12.273 1 86.12 285 GLY B C 1
ATOM 5402 O O . GLY B 1 285 ? -2.105 10.75 11.773 1 86.12 285 GLY B O 1
ATOM 5403 N N . LYS B 1 286 ? 0.055 10.82 11.75 1 93.62 286 LYS B N 1
ATOM 5404 C CA . LYS B 1 286 ? 0.096 11.383 10.406 1 93.62 286 LYS B CA 1
ATOM 5405 C C . LYS B 1 286 ? -0.132 10.305 9.352 1 93.62 286 LYS B C 1
ATOM 5407 O O . LYS B 1 286 ? 0.576 9.297 9.32 1 93.62 286 LYS B O 1
ATOM 5412 N N . PRO B 1 287 ? -1.087 10.523 8.422 1 94.44 287 PRO B N 1
ATOM 5413 C CA . PRO B 1 287 ? -1.503 9.477 7.484 1 94.44 287 PRO B CA 1
ATOM 5414 C C . PRO B 1 287 ? -0.346 8.953 6.637 1 94.44 287 PRO B C 1
ATOM 5416 O O . PRO B 1 287 ? -0.322 7.773 6.281 1 94.44 287 PRO B O 1
ATOM 5419 N N . TRP B 1 288 ? 0.62 9.82 6.293 1 95.19 288 TRP B N 1
ATOM 5420 C CA . TRP B 1 288 ? 1.709 9.406 5.414 1 95.19 288 TRP B CA 1
ATOM 5421 C C . TRP B 1 288 ? 2.814 8.711 6.207 1 95.19 288 TRP B C 1
ATOM 5423 O O . TRP B 1 288 ? 3.74 8.141 5.621 1 95.19 288 TRP B O 1
ATOM 5433 N N . VAL B 1 289 ? 2.721 8.773 7.527 1 90 289 VAL B N 1
ATOM 5434 C CA . VAL B 1 289 ? 3.641 8.055 8.406 1 90 289 VAL B CA 1
ATOM 5435 C C . VAL B 1 289 ? 2.994 6.754 8.875 1 90 289 VAL B C 1
ATOM 5437 O O . VAL B 1 289 ? 3.635 5.699 8.875 1 90 289 VAL B O 1
ATOM 5440 N N . SER B 1 290 ? 1.793 6.848 9.25 1 87.75 290 SER B N 1
ATOM 5441 C CA . SER B 1 290 ? 1.017 5.727 9.766 1 87.75 290 SER B CA 1
ATOM 5442 C C . SER B 1 290 ? -0.258 5.516 8.953 1 87.75 290 SER B C 1
ATOM 5444 O O . SER B 1 290 ? -1.311 6.062 9.289 1 87.75 290 SER B O 1
ATOM 5446 N N . PRO B 1 291 ? -0.169 4.613 8 1 87.06 291 PRO B N 1
ATOM 5447 C CA . PRO B 1 291 ? -1.332 4.375 7.145 1 87.06 291 PRO B CA 1
ATOM 5448 C C . PRO B 1 291 ? -2.539 3.852 7.922 1 87.06 291 PRO B C 1
ATOM 5450 O O . PRO B 1 291 ? -3.652 3.826 7.391 1 87.06 291 PRO B O 1
ATOM 5453 N N . THR B 1 292 ? -2.338 3.514 9.156 1 87.62 292 THR B N 1
ATOM 5454 C CA . THR B 1 292 ? -3.424 3.023 9.992 1 87.62 292 THR B CA 1
ATOM 5455 C C . THR B 1 292 ? -4.043 4.164 10.797 1 87.62 292 THR B C 1
ATOM 5457 O O . THR B 1 292 ? -4.984 3.949 11.57 1 87.62 292 THR B O 1
ATOM 5460 N N . ALA B 1 293 ? -3.564 5.355 10.609 1 88.25 293 ALA B N 1
ATOM 5461 C CA . ALA B 1 293 ? -4.051 6.52 11.344 1 88.25 293 ALA B CA 1
ATOM 5462 C C . ALA B 1 293 ? -5.477 6.875 10.938 1 88.25 293 ALA B C 1
ATOM 5464 O O . ALA B 1 293 ? -5.93 6.5 9.852 1 88.25 293 ALA B O 1
ATOM 5465 N N . LEU B 1 294 ? -6.184 7.59 11.852 1 89.25 294 LEU B N 1
ATOM 5466 C CA . LEU B 1 294 ? -7.523 8.086 11.562 1 89.25 294 LEU B CA 1
ATOM 5467 C C . LEU B 1 294 ? -7.512 9.008 10.344 1 89.25 294 LEU B C 1
ATOM 5469 O O . LEU B 1 294 ? -6.609 9.836 10.195 1 89.25 294 LEU B O 1
ATOM 5473 N N . TYR B 1 295 ? -8.469 8.789 9.391 1 93.31 295 TYR B N 1
ATOM 5474 C CA . TYR B 1 295 ? -8.688 9.586 8.188 1 93.31 295 TYR B CA 1
ATOM 5475 C C . TYR B 1 295 ? -7.562 9.367 7.18 1 93.31 295 TYR B C 1
ATOM 5477 O O . TYR B 1 295 ? -7.352 10.195 6.289 1 93.31 295 TYR B O 1
ATOM 5485 N N . SER B 1 296 ? -6.809 8.273 7.402 1 94.56 296 SER B N 1
ATOM 5486 C CA . SER B 1 296 ? -5.766 7.926 6.441 1 94.56 296 SER B CA 1
ATOM 5487 C C . SER B 1 296 ? -6.355 7.656 5.062 1 94.56 296 SER B C 1
ATOM 5489 O O . SER B 1 296 ? -5.793 8.07 4.047 1 94.56 296 SER B O 1
ATOM 5491 N N . LYS B 1 297 ? -7.496 6.996 5.012 1 94.25 297 LYS B N 1
ATOM 5492 C CA . LYS B 1 297 ? -8.141 6.695 3.736 1 94.25 297 LYS B CA 1
ATOM 5493 C C . LYS B 1 297 ? -8.469 7.977 2.973 1 94.25 297 LYS B C 1
ATOM 5495 O O . LYS B 1 297 ? -8.133 8.102 1.793 1 94.25 297 LYS B O 1
ATOM 5500 N N . GLU B 1 298 ? -9.062 8.945 3.641 1 96.38 298 GLU B N 1
ATOM 5501 C CA . GLU B 1 298 ? -9.445 10.211 3.025 1 96.38 298 GLU B CA 1
ATOM 5502 C C . GLU B 1 298 ? -8.219 10.984 2.541 1 96.38 298 GLU B C 1
ATOM 5504 O O . GLU B 1 298 ? -8.242 11.57 1.458 1 96.38 298 GLU B O 1
ATOM 5509 N N . TRP B 1 299 ? -7.207 10.945 3.379 1 98.06 299 TRP B N 1
ATOM 5510 C CA . TRP B 1 299 ? -5.973 11.633 3.006 1 98.06 299 TRP B CA 1
ATOM 5511 C C . TRP B 1 299 ? -5.375 11.023 1.741 1 98.06 299 TRP B C 1
ATOM 5513 O O . TRP B 1 299 ? -5.008 11.75 0.812 1 98.06 299 TRP B O 1
ATOM 5523 N N . HIS B 1 300 ? -5.324 9.766 1.667 1 97.94 300 HIS B N 1
ATOM 5524 C CA . HIS B 1 300 ? -4.719 9.078 0.529 1 97.94 300 HIS B CA 1
ATOM 5525 C C . HIS B 1 300 ? -5.586 9.211 -0.719 1 97.94 300 HIS B C 1
ATOM 5527 O O . HIS B 1 300 ? -5.066 9.305 -1.834 1 97.94 300 HIS B O 1
ATOM 5533 N N . GLU B 1 301 ? -6.91 9.188 -0.544 1 97 301 GLU B N 1
ATOM 5534 C CA . GLU B 1 301 ? -7.801 9.43 -1.674 1 97 301 GLU B CA 1
ATOM 5535 C C . GLU B 1 301 ? -7.523 10.797 -2.307 1 97 301 GLU B C 1
ATOM 5537 O O . GLU B 1 301 ? -7.559 10.93 -3.531 1 97 301 GLU B O 1
ATOM 5542 N N . THR B 1 302 ? -7.246 11.758 -1.478 1 98.56 302 THR B N 1
ATOM 5543 C CA . THR B 1 302 ? -6.902 13.094 -1.962 1 98.56 302 THR B CA 1
ATOM 5544 C C . THR B 1 302 ? -5.535 13.086 -2.633 1 98.56 302 THR B C 1
ATOM 5546 O O . THR B 1 302 ? -5.355 13.688 -3.695 1 98.56 302 THR B O 1
ATOM 5549 N N . LEU B 1 303 ? -4.574 12.406 -2.021 1 98.62 303 LEU B N 1
ATOM 5550 C CA . LEU B 1 303 ? -3.232 12.289 -2.58 1 98.62 303 LEU B CA 1
ATOM 5551 C C . LEU B 1 303 ? -3.283 11.734 -4 1 98.62 303 LEU B C 1
ATOM 5553 O O . LEU B 1 303 ? -2.545 12.195 -4.875 1 98.62 303 LEU B O 1
ATOM 5557 N N . LEU B 1 304 ? -4.18 10.805 -4.23 1 97.5 304 LEU B N 1
ATOM 5558 C CA . LEU B 1 304 ? -4.27 10.117 -5.516 1 97.5 304 LEU B CA 1
ATOM 5559 C C . LEU B 1 304 ? -4.746 11.062 -6.609 1 97.5 304 LEU B C 1
ATOM 5561 O O . LEU B 1 304 ? -4.637 10.758 -7.797 1 97.5 304 LEU B O 1
ATOM 5565 N N . LYS B 1 305 ? -5.246 12.258 -6.285 1 97.88 305 LYS B N 1
ATOM 5566 C CA . LYS B 1 305 ? -5.688 13.266 -7.246 1 97.88 305 LYS B CA 1
ATOM 5567 C C . LYS B 1 305 ? -4.566 14.25 -7.559 1 97.88 305 LYS B C 1
ATOM 5569 O O . LYS B 1 305 ? -4.766 15.203 -8.32 1 97.88 305 LYS B O 1
ATOM 5574 N N . THR B 1 306 ? -3.412 14.086 -6.988 1 98.38 306 THR B N 1
ATOM 5575 C CA . THR B 1 306 ? -2.266 14.961 -7.195 1 98.38 306 THR B CA 1
ATOM 5576 C C . THR B 1 306 ? -1.181 14.25 -8 1 98.38 306 THR B C 1
ATOM 5578 O O . THR B 1 306 ? -1.162 13.023 -8.078 1 98.38 306 THR B O 1
ATOM 5581 N N . PRO B 1 307 ? -0.292 15.008 -8.602 1 98 307 PRO B N 1
ATOM 5582 C CA . PRO B 1 307 ? 0.791 14.406 -9.383 1 98 307 PRO B CA 1
ATOM 5583 C C . PRO B 1 307 ? 1.816 13.688 -8.508 1 98 307 PRO B C 1
ATOM 5585 O O . PRO B 1 307 ? 2.738 13.055 -9.023 1 98 307 PRO B O 1
ATOM 5588 N N . PHE B 1 308 ? 1.653 13.734 -7.176 1 98.06 308 PHE B N 1
ATOM 5589 C CA . PHE B 1 308 ? 2.566 13.055 -6.262 1 98.06 308 PHE B CA 1
ATOM 5590 C C . PHE B 1 308 ? 2.207 11.586 -6.125 1 98.06 308 PHE B C 1
ATOM 5592 O O . PHE B 1 308 ? 2.949 10.812 -5.516 1 98.06 308 PHE B O 1
ATOM 5599 N N . TYR B 1 309 ? 1.11 11.109 -6.723 1 97.31 309 TYR B N 1
ATOM 5600 C CA . TYR B 1 309 ? 0.512 9.82 -6.414 1 97.31 309 TYR B CA 1
ATOM 5601 C C . TYR B 1 309 ? 1.445 8.68 -6.805 1 97.31 309 TYR B C 1
ATOM 5603 O O . TYR B 1 309 ? 1.514 7.66 -6.113 1 97.31 309 TYR B O 1
ATOM 5611 N N . THR B 1 310 ? 2.223 8.781 -7.922 1 95.25 310 THR B N 1
ATOM 5612 C CA . THR B 1 310 ? 3.07 7.684 -8.383 1 95.25 310 THR B CA 1
ATOM 5613 C C . THR B 1 310 ? 4.227 7.449 -7.414 1 95.25 310 THR B C 1
ATOM 5615 O O . THR B 1 310 ? 4.395 6.34 -6.898 1 95.25 310 THR B O 1
ATOM 5618 N N . GLU B 1 311 ? 4.938 8.531 -7.172 1 95.19 311 GLU B N 1
ATOM 5619 C CA . GLU B 1 311 ? 6.09 8.406 -6.285 1 95.19 311 GLU B CA 1
ATOM 5620 C C . GLU B 1 311 ? 5.664 7.969 -4.887 1 95.19 311 GLU B C 1
ATOM 5622 O O . GLU B 1 311 ? 6.312 7.113 -4.277 1 95.19 311 GLU B O 1
ATOM 5627 N N . TYR B 1 312 ? 4.574 8.531 -4.438 1 97.31 312 TYR B N 1
ATOM 5628 C CA . TYR B 1 312 ? 4.09 8.18 -3.105 1 97.31 312 TYR B CA 1
ATOM 5629 C C . TYR B 1 312 ? 3.631 6.73 -3.051 1 97.31 312 TYR B C 1
ATOM 5631 O O . TYR B 1 312 ? 3.92 6.016 -2.088 1 97.31 312 TYR B O 1
ATOM 5639 N N . SER B 1 313 ? 2.92 6.27 -4.062 1 97.38 313 SER B N 1
ATOM 5640 C CA . SER B 1 313 ? 2.365 4.918 -4.07 1 97.38 313 SER B CA 1
ATOM 5641 C C . SER B 1 313 ? 3.471 3.869 -4.039 1 97.38 313 SER B C 1
ATOM 5643 O O . SER B 1 313 ? 3.332 2.834 -3.383 1 97.38 313 SER B O 1
ATOM 5645 N N . VAL B 1 314 ? 4.516 4.121 -4.758 1 96.75 314 VAL B N 1
ATOM 5646 C CA . VAL B 1 314 ? 5.645 3.199 -4.766 1 96.75 314 VAL B CA 1
ATOM 5647 C C . VAL B 1 314 ? 6.277 3.143 -3.377 1 96.75 314 VAL B C 1
ATOM 5649 O O . VAL B 1 314 ? 6.539 2.059 -2.85 1 96.75 314 VAL B O 1
ATOM 5652 N N . LYS B 1 315 ? 6.465 4.305 -2.799 1 95.38 315 LYS B N 1
ATOM 5653 C CA . LYS B 1 315 ? 7.02 4.355 -1.449 1 95.38 315 LYS B CA 1
ATOM 5654 C C . LYS B 1 315 ? 6.102 3.656 -0.451 1 95.38 315 LYS B C 1
ATOM 5656 O O . LYS B 1 315 ? 6.57 2.938 0.433 1 95.38 315 LYS B O 1
ATOM 5661 N N . PHE B 1 316 ? 4.863 3.922 -0.592 1 96.5 316 PHE B N 1
ATOM 5662 C CA . PHE B 1 316 ? 3.844 3.332 0.266 1 96.5 316 PHE B CA 1
ATOM 5663 C C . PHE B 1 316 ? 3.877 1.811 0.177 1 96.5 316 PHE B C 1
ATOM 5665 O O . PHE B 1 316 ? 3.818 1.123 1.198 1 96.5 316 PHE B O 1
ATOM 5672 N N . LEU B 1 317 ? 3.93 1.312 -1.023 1 96.31 317 LEU B N 1
ATOM 5673 C CA . LEU B 1 317 ? 3.984 -0.128 -1.25 1 96.31 317 LEU B CA 1
ATOM 5674 C C . LEU B 1 317 ? 5.184 -0.744 -0.539 1 96.31 317 LEU B C 1
ATOM 5676 O O . LEU B 1 317 ? 5.047 -1.752 0.157 1 96.31 317 LEU B O 1
ATOM 5680 N N . LYS B 1 318 ? 6.328 -0.146 -0.663 1 94 318 LYS B N 1
ATOM 5681 C CA . LYS B 1 318 ? 7.539 -0.638 -0.011 1 94 318 LYS B CA 1
ATOM 5682 C C . LYS B 1 318 ? 7.383 -0.641 1.507 1 94 318 LYS B C 1
ATOM 5684 O O . LYS B 1 318 ? 7.738 -1.616 2.172 1 94 318 LYS B O 1
ATOM 5689 N N . GLN B 1 319 ? 6.797 0.405 1.982 1 93.06 319 GLN B N 1
ATOM 5690 C CA . GLN B 1 319 ? 6.59 0.518 3.422 1 93.06 319 GLN B CA 1
ATOM 5691 C C . GLN B 1 319 ? 5.637 -0.562 3.926 1 93.06 319 GLN B C 1
ATOM 5693 O O . GLN B 1 319 ? 5.918 -1.229 4.926 1 93.06 319 GLN B O 1
ATOM 5698 N N . MET B 1 320 ? 4.531 -0.7 3.281 1 93.81 320 MET B N 1
ATOM 5699 C CA . MET B 1 320 ? 3.502 -1.644 3.709 1 93.81 320 MET B CA 1
ATOM 5700 C C . MET B 1 320 ? 4.031 -3.074 3.682 1 93.81 320 MET B C 1
ATOM 5702 O O . MET B 1 320 ? 3.814 -3.838 4.625 1 93.81 320 MET B O 1
ATOM 5706 N N . THR B 1 321 ? 4.707 -3.424 2.586 1 92.69 321 THR B N 1
ATOM 5707 C CA . THR B 1 321 ? 5.199 -4.789 2.453 1 92.69 321 THR B CA 1
ATOM 5708 C C . THR B 1 321 ? 6.25 -5.09 3.52 1 92.69 321 THR B C 1
ATOM 5710 O O . THR B 1 321 ? 6.355 -6.223 3.996 1 92.69 321 THR B O 1
ATOM 5713 N N . GLU B 1 322 ? 6.996 -4.121 3.906 1 91.69 322 GLU B N 1
ATOM 5714 C CA . GLU B 1 322 ? 7.961 -4.289 4.984 1 91.69 322 GLU B CA 1
ATOM 5715 C C . GLU B 1 322 ? 7.266 -4.461 6.332 1 91.69 322 GLU B C 1
ATOM 5717 O O . GLU B 1 322 ? 7.586 -5.375 7.094 1 91.69 322 GLU B O 1
ATOM 5722 N N . CYS B 1 323 ? 6.32 -3.604 6.574 1 92.19 323 CYS B N 1
ATOM 5723 C CA . CYS B 1 323 ? 5.641 -3.586 7.863 1 92.19 323 CYS B CA 1
ATOM 5724 C C . CYS B 1 323 ? 4.797 -4.844 8.055 1 92.19 323 CYS B C 1
ATOM 5726 O O . CYS B 1 323 ? 4.598 -5.297 9.18 1 92.19 323 CYS B O 1
ATOM 5728 N N . LEU B 1 324 ? 4.344 -5.457 6.996 1 92.19 324 LEU B N 1
ATOM 5729 C CA . LEU B 1 324 ? 3.396 -6.562 7.098 1 92.19 324 LEU B CA 1
ATOM 5730 C C . LEU B 1 324 ? 4.098 -7.898 6.895 1 92.19 324 LEU B C 1
ATOM 5732 O O . LEU B 1 324 ? 3.449 -8.945 6.879 1 92.19 324 LEU B O 1
ATOM 5736 N N . SER B 1 325 ? 5.414 -8.008 6.734 1 88.88 325 SER B N 1
ATOM 5737 C CA . SER B 1 325 ? 6.148 -9.219 6.367 1 88.88 325 SER B CA 1
ATOM 5738 C C . SER B 1 325 ? 6.383 -10.109 7.582 1 88.88 325 SER B C 1
ATOM 5740 O O . SER B 1 325 ? 6.707 -11.289 7.434 1 88.88 325 SER B O 1
ATOM 5742 N N . LEU B 1 326 ? 6.293 -9.609 8.844 1 88.25 326 LEU B N 1
ATOM 5743 C CA . LEU B 1 326 ? 6.562 -10.305 10.094 1 88.25 326 LEU B CA 1
ATOM 5744 C C . LEU B 1 326 ? 8.039 -10.664 10.211 1 88.25 326 LEU B C 1
ATOM 5746 O O . LEU B 1 326 ? 8.445 -11.352 11.148 1 88.25 326 LEU B O 1
ATOM 5750 N N . LYS B 1 327 ? 8.852 -10.352 9.188 1 87.06 327 LYS B N 1
ATOM 5751 C CA . LYS B 1 327 ? 10.289 -10.562 9.312 1 87.06 327 LYS B CA 1
ATOM 5752 C C . LYS B 1 327 ? 10.844 -9.852 10.539 1 87.06 327 LYS B C 1
ATOM 5754 O O . LYS B 1 327 ? 11.703 -10.391 11.242 1 87.06 327 LYS B O 1
ATOM 5759 N N . ASP B 1 328 ? 10.414 -8.695 10.742 1 90.44 328 ASP B N 1
ATOM 5760 C CA . ASP B 1 328 ? 10.594 -7.934 11.977 1 90.44 328 ASP B CA 1
ATOM 5761 C C . ASP B 1 328 ? 9.266 -7.758 12.711 1 90.44 328 ASP B C 1
ATOM 5763 O O . ASP B 1 328 ? 8.523 -6.812 12.445 1 90.44 328 ASP B O 1
ATOM 5767 N N . LYS B 1 329 ? 9.031 -8.672 13.617 1 91.44 329 LYS B N 1
ATOM 5768 C CA . LYS B 1 329 ? 7.73 -8.711 14.289 1 91.44 329 LYS B CA 1
ATOM 5769 C C . LYS B 1 329 ? 7.488 -7.43 15.086 1 91.44 329 LYS B C 1
ATOM 5771 O O . LYS B 1 329 ? 6.352 -6.961 15.18 1 91.44 329 LYS B O 1
ATOM 5776 N N . GLN B 1 330 ? 8.57 -6.938 15.672 1 92.25 330 GLN B N 1
ATOM 5777 C CA . GLN B 1 330 ? 8.438 -5.703 16.438 1 92.25 330 GLN B CA 1
ATOM 5778 C C . GLN B 1 330 ? 7.914 -4.57 15.57 1 92.25 330 GLN B C 1
ATOM 5780 O O . GLN B 1 330 ? 7.012 -3.834 15.969 1 92.25 330 GLN B O 1
ATOM 5785 N N . LYS B 1 331 ? 8.492 -4.469 14.406 1 91.62 331 LYS B N 1
ATOM 5786 C CA . LYS B 1 331 ? 8.062 -3.43 13.469 1 91.62 331 LYS B CA 1
ATOM 5787 C C . LYS B 1 331 ? 6.613 -3.629 13.039 1 91.62 331 LYS B C 1
ATOM 5789 O O . LYS B 1 331 ? 5.848 -2.668 12.961 1 91.62 331 LYS B O 1
ATOM 5794 N N . THR B 1 332 ? 6.254 -4.859 12.781 1 93.5 332 THR B N 1
ATOM 5795 C CA . THR B 1 332 ? 4.883 -5.18 12.391 1 93.5 332 THR B CA 1
ATOM 5796 C C . THR B 1 332 ? 3.908 -4.832 13.508 1 93.5 332 THR B C 1
ATOM 5798 O O . THR B 1 332 ? 2.867 -4.219 13.266 1 93.5 332 THR B O 1
ATOM 5801 N N . PHE B 1 333 ? 4.266 -5.176 14.703 1 93.88 333 PHE B N 1
ATOM 5802 C CA . PHE B 1 333 ? 3.387 -4.953 15.844 1 93.88 333 PHE B CA 1
ATOM 5803 C C . PHE B 1 333 ? 3.221 -3.463 16.125 1 93.88 333 PHE B C 1
ATOM 5805 O O . PHE B 1 333 ? 2.115 -3 16.406 1 93.88 333 PHE B O 1
ATOM 5812 N N . GLU B 1 334 ? 4.336 -2.715 16.016 1 91.31 334 GLU B N 1
ATOM 5813 C CA . GLU B 1 334 ? 4.262 -1.266 16.188 1 91.31 334 GLU B CA 1
ATOM 5814 C C . GLU B 1 334 ? 3.355 -0.639 15.125 1 91.31 334 GLU B C 1
ATOM 5816 O O . GLU B 1 334 ? 2.602 0.292 15.422 1 91.31 334 GLU B O 1
ATOM 5821 N N . PHE B 1 335 ? 3.455 -1.138 13.938 1 92.25 335 PHE B N 1
ATOM 5822 C CA . PHE B 1 335 ? 2.643 -0.661 12.82 1 92.25 335 PHE B CA 1
ATOM 5823 C C . PHE B 1 335 ? 1.163 -0.916 13.086 1 92.25 335 PHE B C 1
ATOM 5825 O O . PHE B 1 335 ? 0.319 -0.072 12.773 1 92.25 335 PHE B O 1
ATOM 5832 N N . LEU B 1 336 ? 0.86 -2.055 13.664 1 92 336 LEU B N 1
ATOM 5833 C CA . LEU B 1 336 ? -0.526 -2.473 13.852 1 92 336 LEU B CA 1
ATOM 5834 C C . LEU B 1 336 ? -1.116 -1.859 15.117 1 92 336 LEU B C 1
ATOM 5836 O O . LEU B 1 336 ? -2.336 -1.836 15.289 1 92 336 LEU B O 1
ATOM 5840 N N . ALA B 1 337 ? -0.332 -1.364 15.945 1 89.25 337 ALA B N 1
ATOM 5841 C CA . ALA B 1 337 ? -0.733 -0.952 17.281 1 89.25 337 ALA B CA 1
ATOM 5842 C C . ALA B 1 337 ? -1.812 0.127 17.234 1 89.25 337 ALA B C 1
ATOM 5844 O O . ALA B 1 337 ? -2.818 0.044 17.938 1 89.25 337 ALA B O 1
ATOM 5845 N N . PRO B 1 338 ? -1.598 1.149 16.391 1 85 338 PRO B N 1
ATOM 5846 C CA . PRO B 1 338 ? -2.639 2.18 16.359 1 85 338 PRO B CA 1
ATOM 5847 C C . PRO B 1 338 ? -3.979 1.649 15.852 1 85 338 PRO B C 1
ATOM 5849 O O . PRO B 1 338 ? -5.031 2.16 16.234 1 85 338 PRO B O 1
ATOM 5852 N N . LEU B 1 339 ? -3.93 0.697 15.047 1 88.75 339 LEU B N 1
ATOM 5853 C CA . LEU B 1 339 ? -5.125 0.102 14.453 1 88.75 339 LEU B CA 1
ATOM 5854 C C . LEU B 1 339 ? -5.816 -0.825 15.445 1 88.75 339 LEU B C 1
ATOM 5856 O O . LEU B 1 339 ? -7.047 -0.831 15.547 1 88.75 339 LEU B O 1
ATOM 5860 N N . LEU B 1 340 ? -4.969 -1.573 16.109 1 91.5 340 LEU B N 1
ATOM 5861 C CA . LEU B 1 340 ? -5.484 -2.578 17.031 1 91.5 340 LEU B CA 1
ATOM 5862 C C . LEU B 1 340 ? -5.426 -2.076 18.469 1 91.5 340 LEU B C 1
ATOM 5864 O O . LEU B 1 340 ? -4.789 -2.699 19.328 1 91.5 340 LEU B O 1
ATOM 5868 N N . ASN B 1 341 ? -6.172 -1.035 18.688 1 85.38 341 ASN B N 1
ATOM 5869 C CA . ASN B 1 341 ? -6.332 -0.6 20.078 1 85.38 341 ASN B CA 1
ATOM 5870 C C . ASN B 1 341 ? -7.102 -1.628 20.891 1 85.38 341 ASN B C 1
ATOM 5872 O O . ASN B 1 341 ? -7.613 -2.607 20.359 1 85.38 341 ASN B O 1
ATOM 5876 N N . PRO B 1 342 ? -7.133 -1.512 22.219 1 86.56 342 PRO B N 1
ATOM 5877 C CA . PRO B 1 342 ? -7.727 -2.553 23.062 1 86.56 342 PRO B CA 1
ATOM 5878 C C . PRO B 1 342 ? -9.148 -2.914 22.641 1 86.56 342 PRO B C 1
ATOM 5880 O O . PRO B 1 342 ? -9.5 -4.094 22.594 1 86.56 342 PRO B O 1
ATOM 5883 N N . LYS B 1 343 ? -9.883 -1.922 22.312 1 89.19 343 LYS B N 1
ATOM 5884 C CA . LYS B 1 343 ? -11.258 -2.184 21.906 1 89.19 343 LYS B CA 1
ATOM 5885 C C . LYS B 1 343 ? -11.297 -2.963 20.594 1 89.19 343 LYS B C 1
ATOM 5887 O O . LYS B 1 343 ? -12 -3.971 20.484 1 89.19 343 LYS B O 1
ATOM 5892 N N . THR B 1 344 ? -10.562 -2.553 19.609 1 91.56 344 THR B N 1
ATOM 5893 C CA . THR B 1 344 ? -10.539 -3.201 18.312 1 91.56 344 THR B CA 1
ATOM 5894 C C . THR B 1 344 ? -9.938 -4.602 18.406 1 91.56 344 THR B C 1
ATOM 5896 O O . THR B 1 344 ? -10.359 -5.516 17.703 1 91.56 344 THR B O 1
ATOM 5899 N N . LEU B 1 345 ? -8.977 -4.73 19.25 1 92.75 345 LEU B N 1
ATOM 5900 C CA . LEU B 1 345 ? -8.352 -6.031 19.453 1 92.75 345 LEU B CA 1
ATOM 5901 C C . LEU B 1 345 ? -9.359 -7.039 20 1 92.75 345 LEU B C 1
ATOM 5903 O O . LEU B 1 345 ? -9.398 -8.188 19.547 1 92.75 345 LEU B O 1
ATOM 5907 N N . LEU B 1 346 ? -10.133 -6.602 20.953 1 92.69 346 LEU B N 1
ATOM 5908 C CA . LEU B 1 346 ? -11.172 -7.469 21.5 1 92.69 346 LEU B CA 1
ATOM 5909 C C . LEU B 1 346 ? -12.172 -7.871 20.422 1 92.69 346 LEU B C 1
ATOM 5911 O O . LEU B 1 346 ? -12.578 -9.031 20.344 1 92.69 346 LEU B O 1
ATOM 5915 N N . GLU B 1 347 ? -12.547 -6.891 19.641 1 94.31 347 GLU B N 1
ATOM 5916 C CA . GLU B 1 347 ? -13.469 -7.168 18.547 1 94.31 347 GLU B CA 1
ATOM 5917 C C . GLU B 1 347 ? -12.875 -8.172 17.562 1 94.31 347 GLU B C 1
ATOM 5919 O O . GLU B 1 347 ? -13.578 -9.023 17.031 1 94.31 347 GLU B O 1
ATOM 5924 N N . TYR B 1 348 ? -11.633 -8.031 17.297 1 93.69 348 TYR B N 1
ATOM 5925 C CA . TYR B 1 348 ? -10.945 -8.953 16.406 1 93.69 348 TYR B CA 1
ATOM 5926 C C . TYR B 1 348 ? -10.938 -10.367 16.969 1 93.69 348 TYR B C 1
ATOM 5928 O O . TYR B 1 348 ? -11.156 -11.336 16.234 1 93.69 348 TYR B O 1
ATOM 5936 N N . VAL B 1 349 ? -10.68 -10.469 18.25 1 91.88 349 VAL B N 1
ATOM 5937 C CA . VAL B 1 349 ? -10.664 -11.781 18.906 1 91.88 349 VAL B CA 1
ATOM 5938 C C . VAL B 1 349 ? -12.039 -12.43 18.797 1 91.88 349 VAL B C 1
ATOM 5940 O O . VAL B 1 349 ? -12.148 -13.617 18.5 1 91.88 349 VAL B O 1
ATOM 5943 N N . PHE B 1 350 ? -13.031 -11.648 19 1 92.38 350 PHE B N 1
ATOM 5944 C CA . PHE B 1 350 ? -14.391 -12.156 18.844 1 92.38 350 PHE B CA 1
ATOM 5945 C C . PHE B 1 350 ? -14.656 -12.602 17.406 1 92.38 350 PHE B C 1
ATOM 5947 O O . PHE B 1 350 ? -15.312 -13.617 17.188 1 92.38 350 PHE B O 1
ATOM 5954 N N . PHE B 1 351 ? -14.188 -11.812 16.531 1 93 351 PHE B N 1
ATOM 5955 C CA . PHE B 1 351 ? -14.305 -12.156 15.117 1 93 351 PHE B CA 1
ATOM 5956 C C . PHE B 1 351 ? -13.656 -13.5 14.836 1 93 351 PHE B C 1
ATOM 5958 O O . PHE B 1 351 ? -14.234 -14.336 14.133 1 93 351 PHE B O 1
ATOM 5965 N N . ARG B 1 352 ? -12.5 -13.75 15.328 1 89.88 352 ARG B N 1
ATOM 5966 C CA . ARG B 1 352 ? -11.773 -15 15.109 1 89.88 352 ARG B CA 1
ATOM 5967 C C . ARG B 1 352 ? -12.484 -16.172 15.781 1 89.88 352 ARG B C 1
ATOM 5969 O O . ARG B 1 352 ? -12.57 -17.266 15.211 1 89.88 352 ARG B O 1
ATOM 5976 N N . LEU B 1 353 ? -13 -15.938 16.922 1 88.69 353 LEU B N 1
ATOM 5977 C CA . LEU B 1 353 ? -13.703 -16.984 17.656 1 88.69 353 LEU B CA 1
ATOM 5978 C C . LEU B 1 353 ? -14.992 -17.375 16.938 1 88.69 353 LEU B C 1
ATOM 5980 O O . LEU B 1 353 ? -15.328 -18.562 16.875 1 88.69 353 LEU B O 1
ATOM 5984 N N . ASN B 1 354 ? -15.664 -16.391 16.453 1 87.75 354 ASN B N 1
ATOM 5985 C CA . ASN B 1 354 ? -16.891 -16.656 15.719 1 87.75 354 ASN B CA 1
ATOM 5986 C C . ASN B 1 354 ? -16.625 -17.5 14.469 1 87.75 354 ASN B C 1
ATOM 5988 O O . ASN B 1 354 ? -17.438 -18.359 14.117 1 87.75 354 ASN B O 1
ATOM 5992 N N . ARG B 1 355 ? -15.57 -17.312 13.836 1 83.25 355 ARG B N 1
ATOM 5993 C CA . ARG B 1 355 ? -15.195 -18.078 12.648 1 83.25 355 ARG B CA 1
ATOM 5994 C C . ARG B 1 355 ? -14.867 -19.516 13.016 1 83.25 355 ARG B C 1
ATOM 5996 O O . ARG B 1 355 ? -15.211 -20.438 12.281 1 83.25 355 ARG B O 1
ATOM 6003 N N . ILE B 1 356 ? -14.297 -19.641 14.109 1 81.56 356 ILE B N 1
ATOM 6004 C CA . ILE B 1 356 ? -13.977 -20.984 14.594 1 81.56 356 ILE B CA 1
ATOM 6005 C C . ILE B 1 356 ? -15.258 -21.719 14.961 1 81.56 356 ILE B C 1
ATOM 6007 O O . ILE B 1 356 ? -15.43 -22.891 14.609 1 81.56 356 ILE B O 1
ATOM 6011 N N . PHE B 1 357 ? -16.062 -20.984 15.578 1 82.62 357 PHE B N 1
ATOM 6012 C CA . PHE B 1 357 ? -17.312 -21.594 15.984 1 82.62 357 PHE B CA 1
ATOM 6013 C C . PHE B 1 357 ? -18.141 -22 14.766 1 82.62 357 PHE B C 1
ATOM 6015 O O . PHE B 1 357 ? -18.766 -23.062 14.758 1 82.62 357 PHE B O 1
ATOM 6022 N N . LYS B 1 358 ? -18.156 -21.219 13.797 1 79.62 358 LYS B N 1
ATOM 6023 C CA . LYS B 1 358 ? -18.891 -21.516 12.57 1 79.62 358 LYS B CA 1
ATOM 6024 C C . LYS B 1 358 ? -18.312 -22.75 11.875 1 79.62 358 LYS B C 1
ATOM 6026 O O . LYS B 1 358 ? -19.047 -23.594 11.383 1 79.62 358 LYS B O 1
ATOM 6031 N N . ARG B 1 359 ? -17.062 -22.875 11.875 1 75.25 359 ARG B N 1
ATOM 6032 C CA . ARG B 1 359 ? -16.406 -24.031 11.266 1 75.25 359 ARG B CA 1
ATOM 6033 C C . ARG B 1 359 ? -16.688 -25.297 12.047 1 75.25 359 ARG B C 1
ATOM 6035 O O . ARG B 1 359 ? -16.906 -26.359 11.453 1 75.25 359 ARG B O 1
ATOM 6042 N N . LEU B 1 360 ? -16.734 -25.078 13.32 1 73.62 360 LEU B N 1
ATOM 6043 C CA . LEU B 1 360 ? -17.031 -26.219 14.164 1 73.62 360 LEU B CA 1
ATOM 6044 C C . LEU B 1 360 ? -18.484 -26.656 13.992 1 73.62 360 LEU B C 1
ATOM 6046 O O . LEU B 1 360 ? -18.781 -27.859 13.93 1 73.62 360 LEU B O 1
ATOM 6050 N N . LYS B 1 361 ? -19.359 -25.766 13.828 1 71.25 361 LYS B N 1
ATOM 6051 C CA . LYS B 1 361 ? -20.781 -26.062 13.609 1 71.25 361 LYS B CA 1
ATOM 6052 C C . LYS B 1 361 ? -20.984 -26.766 12.273 1 71.25 361 LYS B C 1
ATOM 6054 O O . LYS B 1 361 ? -21.75 -27.719 12.18 1 71.25 361 LYS B O 1
ATOM 6059 N N . GLU B 1 362 ? -20.281 -26.297 11.312 1 66.88 362 GLU B N 1
ATOM 6060 C CA . GLU B 1 362 ? -20.375 -26.906 9.992 1 66.88 362 GLU B CA 1
ATOM 6061 C C . GLU B 1 362 ? -19.812 -28.328 10 1 66.88 362 GLU B C 1
ATOM 6063 O O . GLU B 1 362 ? -20.344 -29.219 9.336 1 66.88 362 GLU B O 1
ATOM 6068 N N . LYS B 1 363 ? -18.797 -28.609 10.672 1 68 363 LYS B N 1
ATOM 6069 C CA . LYS B 1 363 ? -18.219 -29.938 10.812 1 68 363 LYS B CA 1
ATOM 6070 C C . LYS B 1 363 ? -19.172 -30.875 11.578 1 68 363 LYS B C 1
ATOM 6072 O O . LYS B 1 363 ? -19.281 -32.062 11.242 1 68 363 LYS B O 1
ATOM 6077 N N . PHE B 1 364 ? -19.703 -30.344 12.539 1 66.38 364 PHE B N 1
ATOM 6078 C CA . PHE B 1 364 ? -20.625 -31.141 13.336 1 66.38 364 PHE B CA 1
ATOM 6079 C C . PHE B 1 364 ? -21.859 -31.516 12.523 1 66.38 364 PHE B C 1
ATOM 6081 O O . PHE B 1 364 ? -22.359 -32.656 12.625 1 66.38 364 PHE B O 1
ATOM 6088 N N . PHE B 1 365 ? -22.203 -30.594 11.703 1 63.16 365 PHE B N 1
ATOM 6089 C CA . PHE B 1 365 ? -23.391 -30.875 10.906 1 63.16 365 PHE B CA 1
ATOM 6090 C C . PHE B 1 365 ? -23.047 -31.734 9.695 1 63.16 365 PHE B C 1
ATOM 6092 O O . PHE B 1 365 ? -23.906 -32.469 9.18 1 63.16 365 PHE B O 1
ATOM 6099 N N . ASN B 1 366 ? -21.938 -31.562 9.219 1 54.22 366 ASN B N 1
ATOM 6100 C CA . ASN B 1 366 ? -21.531 -32.375 8.062 1 54.22 366 ASN B CA 1
ATOM 6101 C C . ASN B 1 366 ? -20.922 -33.688 8.492 1 54.22 366 ASN B C 1
ATOM 6103 O O . ASN B 1 366 ? -20.531 -34.5 7.652 1 54.22 366 ASN B O 1
ATOM 6107 N N . SER B 1 367 ? -20.547 -33.844 9.641 1 47.19 367 SER B N 1
ATOM 6108 C CA . SER B 1 367 ? -20.203 -35.156 10.164 1 47.19 367 SER B CA 1
ATOM 6109 C C . SER B 1 367 ? -21.453 -35.938 10.523 1 47.19 367 SER B C 1
ATOM 6111 O O . SER B 1 367 ? -22.453 -35.375 10.969 1 47.19 367 SER B O 1
#